Protein 4YF1 (pdb70)

InterPro domains:
  IPR003607 HD/PDEase domain [SM00471] (21-127)
  IPR003607 HD/PDEase domain [cd00077] (23-120)
  IPR006674 HD domain [PS51831] (25-118)
  IPR052194 Guanosine-3',5'-bis(diphosphate) 3'-pyrophosphohydrolase [PTHR46246] (2-151)

Foldseek 3Di:
DDPDPPDLLVQLLVLCVVLPDDPLLSVLLNCLCVDAPHPHLVVCCVPPNDSSSVLNVLLHFPVVDDPLVSLVSLLVSLQPPDLSSVSSSLSSLLVVLVVVVVDVVVDDLQPRDPVGNVSVLVRLVSSLVRCHPPDPVSDGPVSVVSVVSSVVSND/DAFDPDPRDLLVQLLVLCVVLPHDPLLSVLLNCLCVDAPHPHLVVCCVPPNDSSSVLNVLLHFDVVDDPVVRLVVNLVSLQPPDLSSVSSSLSSVLRVLVRVVVVPVSQCPDPHGDVVVLVSLVSSLVRCHPPDPVSDGPVSVVSVVSSCVVNVD/DLLVQLLVLCVVLPDDVLLSVLLSCQVVCQVVDDLVVCCVPPNDSNSVLNVLQHFDPVDDPVVRLVVLLVSLQPDDLSNVSSSLSSQLSVLVVVVVVVVCDVPDLVVVLVSLVSSLVRCHPPDPVSDRCVSVVSNVSSCVSNVD/DLLVQLLVVCVVLPDDPLLSVLLSCQVVCQVVDDLVVCCVPPNDSNSVLNVLQDFDVVDDPVVRLVVVLVSLQPDDLSNVSSSLSSVLSVLVVVVVVCVPVNPPVQVVDPHGDVVNLVSLVSSLVRCHPPDVVSNGPVSVVSNVSSCVVNVD

Radius of gyration: 35.14 Å; Cα contacts (8 Å, |Δi|>4): 703; chains: 4; bounding box: 106×74×59 Å

Structure (mmCIF, N/CA/C/O backbone):
data_4YF1
#
_entry.id   4YF1
#
_cell.length_a   87.811
_cell.length_b   58.675
_cell.length_c   95.730
_cell.angle_alpha   90.00
_cell.angle_beta   114.31
_cell.angle_gamma   90.00
#
_symmetry.space_group_name_H-M   'P 1 21 1'
#
loop_
_entity.id
_entity.type
_entity.pdbx_description
1 polymer 'Lmo0812 protein'
2 non-polymer 'SODIUM ION'
3 non-polymer 'CITRATE ANION'
4 water water
#
loop_
_atom_site.group_PDB
_atom_site.id
_atom_site.type_symbol
_atom_site.label_atom_id
_atom_site.label_alt_id
_atom_site.label_comp_id
_atom_site.label_asym_id
_atom_site.label_entity_id
_atom_site.label_seq_id
_atom_site.pdbx_PDB_ins_code
_atom_site.Cartn_x
_atom_site.Cartn_y
_atom_site.Cartn_z
_atom_site.occupancy
_atom_site.B_iso_or_equiv
_atom_site.auth_seq_id
_atom_site.auth_comp_id
_atom_site.auth_asym_id
_atom_site.auth_atom_id
_atom_site.pdbx_PDB_model_num
ATOM 1 N N A THR A 1 28 ? -30.192 -14.110 -8.083 0.70 48.63 21 THR A N 1
ATOM 2 N N B THR A 1 28 ? -30.514 -14.129 -8.614 0.30 41.03 21 THR A N 1
ATOM 3 C CA A THR A 1 28 ? -31.537 -14.517 -7.530 0.70 45.56 21 THR A CA 1
ATOM 4 C CA B THR A 1 28 ? -31.619 -14.528 -7.687 0.30 39.12 21 THR A CA 1
ATOM 5 C C A THR A 1 28 ? -31.822 -15.993 -7.814 0.70 43.34 21 THR A C 1
ATOM 6 C C B THR A 1 28 ? -31.906 -16.017 -7.861 0.30 39.16 21 THR A C 1
ATOM 7 O O A THR A 1 28 ? -31.715 -16.455 -8.952 0.70 45.94 21 THR A O 1
ATOM 8 O O B THR A 1 28 ? -31.858 -16.527 -8.981 0.30 40.38 21 THR A O 1
ATOM 15 N N . GLY A 1 29 ? -32.188 -16.711 -6.756 1.00 38.60 22 GLY A N 1
ATOM 16 C CA . GLY A 1 29 ? -32.416 -18.152 -6.791 1.00 35.91 22 GLY A CA 1
ATOM 17 C C . GLY A 1 29 ? -33.829 -18.683 -7.002 1.00 32.46 22 GLY A C 1
ATOM 18 O O . GLY A 1 29 ? -34.687 -18.046 -7.604 1.00 29.24 22 GLY A O 1
ATOM 19 N N . GLU A 1 30 ? -34.043 -19.860 -6.443 1.00 30.86 23 GLU A N 1
ATOM 20 C CA . GLU A 1 30 ? -35.261 -20.601 -6.631 1.00 30.72 23 GLU A CA 1
ATOM 21 C C . GLU A 1 30 ? -36.458 -19.938 -5.942 1.00 27.45 23 GLU A C 1
ATOM 22 O O . GLU A 1 30 ? -36.301 -19.255 -4.936 1.00 25.53 23 GLU A O 1
ATOM 28 N N . PRO A 1 31 ? -37.668 -20.192 -6.421 1.00 25.15 24 PRO A N 1
ATOM 29 C CA . PRO A 1 31 ? -37.987 -21.106 -7.518 1.00 25.32 24 PRO A CA 1
ATOM 30 C C . PRO A 1 31 ? -38.045 -20.489 -8.916 1.00 25.04 24 PRO A C 1
ATOM 31 O O . PRO A 1 31 ? -38.049 -21.232 -9.874 1.00 25.67 24 PRO A O 1
ATOM 35 N N . TYR A 1 32 ? -38.134 -19.170 -9.041 1.00 24.54 25 TYR A N 1
ATOM 36 C CA . TYR A 1 32 ? -38.262 -18.545 -10.368 1.00 25.08 25 TYR A CA 1
ATOM 37 C C . TYR A 1 32 ? -37.010 -17.930 -10.992 1.00 27.20 25 TYR A C 1
ATOM 38 O O . TYR A 1 32 ? -37.056 -17.543 -12.157 1.00 27.24 25 TYR A O 1
ATOM 47 N N . PHE A 1 33 ? -35.926 -17.829 -10.232 1.00 28.21 26 PHE A N 1
ATOM 48 C CA . PHE A 1 33 ? -34.656 -17.284 -10.749 1.00 30.92 26 PHE A CA 1
ATOM 49 C C . PHE A 1 33 ? -34.817 -15.899 -11.345 1.00 31.61 26 PHE A C 1
ATOM 50 O O . PHE A 1 33 ? -34.248 -15.561 -12.370 1.00 32.63 26 PHE A O 1
ATOM 58 N N . SER A 1 34 ? -35.624 -15.116 -10.647 1.00 31.14 27 SER A N 1
ATOM 59 C CA . SER A 1 34 ? -35.971 -13.770 -11.020 1.00 32.06 27 SER A CA 1
ATOM 60 C C . SER A 1 34 ? -36.521 -13.115 -9.763 1.00 28.94 27 SER A C 1
ATOM 61 O O . 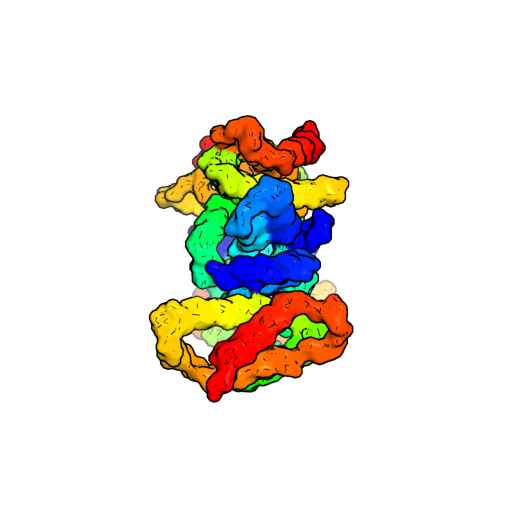SER A 1 34 ? -37.433 -13.647 -9.150 1.00 27.72 27 SER A O 1
ATOM 64 N N . HIS A 1 35 ? -35.956 -11.983 -9.376 1.00 27.66 28 HIS A N 1
ATOM 65 C CA . HIS A 1 35 ? -36.389 -11.266 -8.181 1.00 27.05 28 HIS A CA 1
ATOM 66 C C . HIS A 1 35 ? -37.888 -10.900 -8.228 1.00 25.87 28 HIS A C 1
ATOM 67 O O . HIS A 1 35 ? -38.600 -11.221 -7.299 1.00 25.35 28 HIS A O 1
ATOM 74 N N . PRO A 1 36 ? -38.377 -10.294 -9.331 1.00 25.45 29 PRO A N 1
ATOM 75 C CA . PRO A 1 36 ? -39.815 -9.942 -9.369 1.00 24.32 29 PRO A CA 1
ATOM 76 C C . PRO A 1 36 ? -40.753 -11.143 -9.236 1.00 22.87 29 PRO A C 1
ATOM 77 O O . PRO A 1 36 ? -41.757 -11.034 -8.542 1.00 23.11 29 PRO A O 1
ATOM 81 N N . LEU A 1 37 ? -40.453 -12.258 -9.908 1.00 21.65 30 LEU A N 1
ATOM 82 C CA A LEU A 1 37 ? -41.283 -13.444 -9.815 0.50 21.38 30 LEU A CA 1
ATOM 83 C CA B LEU A 1 37 ? -41.308 -13.431 -9.797 0.50 21.18 30 LEU A CA 1
ATOM 84 C C . LEU A 1 37 ? -41.262 -14.027 -8.403 1.00 20.31 30 LEU A C 1
ATOM 85 O O . LEU A 1 37 ? -42.280 -14.457 -7.897 1.00 18.47 30 LEU A O 1
ATOM 94 N N . ASN A 1 38 ? -40.080 -14.048 -7.778 1.00 19.36 31 ASN A N 1
ATOM 95 C CA . ASN A 1 38 ? -39.977 -14.563 -6.403 1.00 19.00 31 ASN A CA 1
ATOM 96 C C . ASN A 1 38 ? -40.677 -13.684 -5.374 1.00 17.99 31 ASN A C 1
ATOM 97 O O . ASN A 1 38 ? -41.268 -14.190 -4.421 1.00 18.70 31 ASN A O 1
ATOM 102 N N . VAL A 1 39 ? -40.606 -12.368 -5.550 1.00 17.66 32 VAL A N 1
ATOM 103 C CA . VAL A 1 39 ? -41.276 -11.427 -4.644 1.00 17.42 32 VAL A CA 1
ATOM 104 C C . VAL A 1 39 ? -42.813 -11.611 -4.851 1.00 17.46 32 VAL A C 1
ATOM 105 O O . VAL A 1 39 ? -43.564 -11.673 -3.898 1.00 17.15 32 VAL A O 1
ATOM 109 N N . ALA A 1 40 ? -43.231 -11.733 -6.099 1.00 17.77 33 ALA A N 1
ATOM 110 C CA . ALA A 1 40 ? -44.698 -11.933 -6.380 1.00 18.24 33 ALA A CA 1
ATOM 111 C C . ALA A 1 40 ? -45.222 -13.214 -5.713 1.00 17.84 33 ALA A C 1
ATOM 112 O O . ALA A 1 40 ? -46.324 -13.242 -5.183 1.00 18.17 33 ALA A O 1
ATOM 114 N N . ARG A 1 41 ? -44.421 -14.280 -5.736 1.00 17.52 34 ARG A N 1
ATOM 115 C CA . ARG A 1 41 ? -44.766 -15.520 -5.063 1.00 17.73 34 ARG A CA 1
ATOM 116 C C . ARG A 1 41 ? -44.920 -15.369 -3.551 1.00 17.25 34 ARG A C 1
ATOM 117 O O . ARG A 1 41 ? -45.871 -15.904 -2.953 1.00 17.52 34 ARG A O 1
ATOM 125 N N . ILE A 1 42 ? -43.978 -14.686 -2.908 1.00 16.92 35 ILE A N 1
ATOM 126 C CA . ILE A 1 42 ? -44.060 -14.435 -1.468 1.00 17.02 35 ILE A CA 1
ATOM 127 C C . ILE A 1 42 ? -45.378 -13.696 -1.146 1.00 16.98 35 ILE A C 1
ATOM 128 O O . ILE A 1 42 ? -46.086 -14.059 -0.257 1.00 17.36 35 ILE A O 1
ATOM 133 N N . LEU A 1 43 ? -45.692 -12.693 -1.919 1.00 17.16 36 LEU A N 1
ATOM 134 C CA . LEU A 1 43 ? -46.925 -11.909 -1.677 1.00 17.72 36 LEU A CA 1
ATOM 135 C C . LEU A 1 43 ? -48.213 -12.718 -1.931 1.00 18.19 36 LEU A C 1
ATOM 136 O O . LEU A 1 43 ? -49.166 -12.607 -1.149 1.00 18.42 36 LEU A O 1
ATOM 141 N N . ARG A 1 44 ? -48.205 -13.530 -2.987 1.00 18.82 37 ARG A N 1
ATOM 142 C CA . ARG A 1 44 ? -49.381 -14.354 -3.357 1.00 20.17 37 ARG A CA 1
ATOM 143 C C . ARG A 1 44 ? -49.614 -15.377 -2.279 1.00 20.32 37 ARG A C 1
ATOM 144 O O . ARG A 1 44 ? -50.742 -15.550 -1.788 1.00 20.08 37 ARG A O 1
ATOM 152 N N . ARG A 1 45 ? -48.537 -16.034 -1.849 1.00 19.75 38 ARG A N 1
ATOM 153 C CA . ARG A 1 45 ? -48.657 -17.040 -0.818 1.00 20.53 38 ARG A CA 1
ATOM 154 C C . ARG A 1 45 ? -49.106 -16.478 0.514 1.00 20.16 38 ARG A C 1
ATOM 155 O O . ARG A 1 45 ? -49.618 -17.225 1.353 1.00 21.71 38 ARG A O 1
ATOM 163 N N . ALA A 1 46 ? -48.908 -15.179 0.727 1.00 19.14 39 ALA A N 1
ATOM 164 C CA . ALA A 1 46 ? -49.300 -14.553 1.986 1.00 19.31 39 ALA A CA 1
ATOM 165 C C . ALA A 1 46 ? -50.777 -14.120 1.911 1.00 19.92 39 ALA A C 1
ATOM 166 O O . ALA A 1 46 ? -51.266 -13.562 2.841 1.00 20.42 39 ALA A O 1
ATOM 168 N N . GLY A 1 47 ? -51.423 -14.317 0.780 1.00 20.47 40 GLY A N 1
ATOM 169 C CA . GLY A 1 47 ? -52.884 -13.972 0.658 1.00 21.96 40 GLY A CA 1
ATOM 170 C C . GLY A 1 47 ? -53.168 -12.595 0.066 1.00 22.95 40 GLY A C 1
ATOM 171 O O . GLY A 1 47 ? -54.335 -12.197 -0.037 1.00 23.26 40 GLY A O 1
ATOM 172 N N . PHE A 1 48 ? -52.138 -11.851 -0.356 1.00 22.28 41 PHE A N 1
ATOM 173 C CA . PHE A 1 48 ? -52.391 -10.494 -0.871 1.00 23.49 41 PHE A CA 1
ATOM 174 C C . PHE A 1 48 ? -53.086 -10.489 -2.223 1.00 25.15 41 PHE A C 1
ATOM 175 O O . PHE A 1 48 ? -52.888 -11.391 -3.043 1.00 25.08 41 PHE A O 1
ATOM 183 N N . ARG A 1 49 ? -53.919 -9.468 -2.441 1.00 26.39 42 ARG A N 1
ATOM 184 C CA . ARG A 1 49 ? -54.675 -9.358 -3.675 1.00 27.87 42 ARG A CA 1
ATOM 185 C C . ARG A 1 49 ? -53.769 -9.117 -4.858 1.00 27.55 42 ARG A C 1
ATOM 186 O O . ARG A 1 49 ? -52.591 -8.725 -4.704 1.00 26.14 42 ARG A O 1
ATOM 194 N N . GLU A 1 50 ? -54.337 -9.307 -6.039 1.00 28.10 43 GLU A N 1
ATOM 195 C CA . GLU A 1 50 ? -53.609 -9.211 -7.297 1.00 29.98 43 GLU A CA 1
ATOM 196 C C . GLU A 1 50 ? -52.894 -7.866 -7.506 1.00 28.33 43 GLU A C 1
ATOM 197 O O . GLU A 1 50 ? -51.729 -7.838 -7.950 1.00 26.43 43 GLU A O 1
ATOM 203 N N . GLU A 1 51 ? -53.563 -6.760 -7.165 1.00 27.05 44 GLU A N 1
ATOM 204 C CA . GLU A 1 51 ? -52.931 -5.447 -7.307 1.00 26.98 44 GLU A CA 1
ATOM 205 C C . GLU A 1 51 ? -51.594 -5.361 -6.528 1.00 25.12 44 GLU A C 1
ATOM 206 O O . GLU A 1 51 ? -50.641 -4.721 -6.980 1.00 24.91 44 GLU A O 1
ATOM 212 N N . VAL A 1 52 ? -51.560 -5.980 -5.351 1.00 24.31 45 VAL A N 1
ATOM 213 C CA . VAL A 1 52 ? -50.359 -5.975 -4.506 1.00 22.94 45 VAL A CA 1
ATOM 214 C C . VAL A 1 52 ? -49.282 -6.858 -5.114 1.00 22.60 45 VAL A C 1
ATOM 215 O O . VAL A 1 52 ? -48.112 -6.488 -5.142 1.00 20.92 45 VAL A O 1
ATOM 219 N N . VAL A 1 53 ? -49.671 -8.047 -5.559 1.00 22.50 46 VAL A N 1
ATOM 220 C CA . VAL A 1 53 ? -48.736 -8.967 -6.178 1.00 22.52 46 VAL A CA 1
ATOM 221 C C . VAL A 1 53 ? -48.055 -8.327 -7.394 1.00 22.54 46 VAL A C 1
ATOM 222 O O . VAL A 1 53 ? -46.825 -8.417 -7.565 1.00 21.79 46 VAL A O 1
ATOM 226 N N . VAL A 1 54 ? -48.853 -7.676 -8.228 1.00 23.04 47 VAL A N 1
ATOM 227 C CA . VAL A 1 54 ? -48.336 -7.023 -9.425 1.00 23.59 47 VAL A CA 1
ATOM 228 C C . VAL A 1 54 ? -47.456 -5.841 -9.091 1.00 23.23 47 VAL A C 1
ATOM 229 O O . VAL A 1 54 ? -46.460 -5.611 -9.778 1.00 22.92 47 VAL A O 1
ATOM 233 N N . ALA A 1 55 ? -47.813 -5.085 -8.047 1.00 23.16 48 ALA A N 1
ATOM 234 C CA . ALA A 1 55 ? -46.961 -3.966 -7.636 1.00 23.14 48 ALA A CA 1
ATOM 235 C C . ALA A 1 55 ? -45.598 -4.523 -7.237 1.00 23.00 48 ALA A C 1
ATOM 236 O O . ALA A 1 55 ? -44.576 -3.912 -7.532 1.00 23.70 48 ALA A O 1
ATOM 238 N N . GLY A 1 56 ? -45.579 -5.692 -6.580 1.00 22.92 49 GLY A N 1
ATOM 239 C CA . GLY A 1 56 ? -44.286 -6.299 -6.187 1.00 23.49 49 GLY A CA 1
ATOM 240 C C . GLY A 1 56 ? -43.477 -6.696 -7.411 1.00 24.85 49 GLY A C 1
ATOM 241 O O . GLY A 1 56 ? -42.247 -6.519 -7.476 1.00 25.49 49 GLY A O 1
ATOM 242 N N . LEU A 1 57 ? -44.181 -7.250 -8.385 1.00 25.94 50 LEU A N 1
ATOM 243 C CA . LEU A 1 57 ? -43.591 -7.660 -9.642 1.00 27.80 50 LEU A CA 1
ATOM 244 C C . LEU A 1 57 ? -42.947 -6.471 -10.417 1.00 28.69 50 LEU A C 1
ATOM 245 O O . LEU A 1 57 ? -41.864 -6.612 -11.012 1.00 27.80 50 LEU A O 1
ATOM 250 N N . LEU A 1 58 ? -43.612 -5.310 -10.391 1.00 27.48 51 LEU A N 1
ATOM 251 C CA . LEU A 1 58 ? -43.159 -4.145 -11.167 1.00 28.68 51 LEU A CA 1
ATOM 252 C C . LEU A 1 58 ? -42.079 -3.273 -10.510 1.00 29.69 51 LEU A C 1
ATOM 253 O O . LEU A 1 58 ? -41.513 -2.400 -11.171 1.00 30.48 51 LEU A O 1
ATOM 258 N N . HIS A 1 59 ? -41.778 -3.517 -9.239 1.00 28.79 52 HIS A N 1
ATOM 259 C CA . HIS A 1 59 ? -40.782 -2.715 -8.535 1.00 30.19 52 HIS A CA 1
ATOM 260 C C . HIS A 1 59 ? -39.456 -2.567 -9.311 1.00 30.69 52 HIS A C 1
ATOM 261 O O . HIS A 1 59 ? -39.020 -1.439 -9.567 1.00 29.31 52 HIS A O 1
ATOM 268 N N . ASP A 1 60 ? -38.842 -3.685 -9.699 1.00 32.45 53 ASP A N 1
ATOM 269 C CA . ASP A 1 60 ? -37.554 -3.653 -10.456 1.00 34.76 53 ASP A CA 1
ATOM 270 C C . ASP A 1 60 ? -37.678 -3.019 -11.839 1.00 35.45 53 ASP A C 1
ATOM 271 O O . ASP A 1 60 ? -36.710 -2.448 -12.341 1.00 36.25 53 ASP A O 1
ATOM 276 N N . ALA A 1 61 ? -38.856 -3.143 -12.455 1.00 34.37 54 ALA A N 1
ATOM 277 C CA . ALA A 1 61 ? -39.090 -2.570 -13.786 1.00 35.34 54 ALA A CA 1
ATOM 278 C C . ALA A 1 61 ? -38.959 -1.052 -13.746 1.00 36.49 54 ALA A C 1
ATOM 279 O O . ALA A 1 61 ? -38.368 -0.445 -14.650 1.00 36.83 54 ALA A O 1
ATOM 281 N N . VAL A 1 62 ? -39.497 -0.436 -12.691 1.00 36.99 55 VAL A N 1
ATOM 282 C CA . VAL A 1 62 ? -39.427 1.019 -12.546 1.00 38.50 55 VAL A CA 1
ATOM 283 C C . VAL A 1 62 ? -38.029 1.468 -12.143 1.00 40.60 55 VAL A C 1
ATOM 284 O O . VAL A 1 62 ? -37.492 2.413 -12.734 1.00 40.74 55 VAL A O 1
ATOM 288 N N . GLU A 1 63 ? -37.456 0.826 -11.127 1.00 41.67 56 GLU A N 1
ATOM 289 C CA . GLU A 1 63 ? -36.111 1.205 -10.656 1.00 44.58 56 GLU A CA 1
ATOM 290 C C . GLU A 1 63 ? -34.954 0.859 -11.607 1.00 45.05 56 GLU A C 1
ATOM 291 O O . GLU A 1 63 ? -33.992 1.634 -11.700 1.00 44.96 56 GLU A O 1
ATOM 297 N N . ASP A 1 64 ? -35.041 -0.272 -12.313 1.00 44.00 57 ASP A N 1
ATOM 298 C CA . ASP A 1 64 ? -33.920 -0.733 -13.167 1.00 45.61 57 ASP A CA 1
ATOM 299 C C . ASP A 1 64 ? -34.053 -0.476 -14.670 1.00 45.99 57 ASP A C 1
ATOM 300 O O . ASP A 1 64 ? -33.087 -0.681 -15.395 1.00 46.96 57 ASP A O 1
ATOM 305 N N . THR A 1 65 ? -35.226 -0.051 -15.140 1.00 44.99 58 THR A N 1
ATOM 306 C CA . THR A 1 65 ? -35.416 0.233 -16.573 1.00 45.42 58 THR A CA 1
ATOM 307 C C . THR A 1 65 ? -35.999 1.630 -16.737 1.00 46.47 58 THR A C 1
ATOM 308 O O . THR A 1 65 ? -36.346 2.295 -15.745 1.00 43.26 58 THR A O 1
ATOM 312 N N . GLU A 1 66 ? -36.135 2.064 -17.986 1.00 49.44 59 GLU A N 1
ATOM 313 C CA . GLU A 1 66 ? -36.672 3.394 -18.281 1.00 54.11 59 GLU A CA 1
ATOM 314 C C . GLU A 1 66 ? -38.179 3.494 -18.093 1.00 52.03 59 GLU A C 1
ATOM 315 O O . GLU A 1 66 ? -38.736 4.573 -18.234 1.00 52.84 59 GLU A O 1
ATOM 329 N N . THR A 1 68 ? -41.557 4.173 -16.401 1.00 44.69 61 THR A N 1
ATOM 330 C CA . THR A 1 68 ? -41.855 5.211 -15.414 1.00 42.78 61 THR A CA 1
ATOM 331 C C . THR A 1 68 ? -43.192 5.021 -14.705 1.00 40.89 61 THR A C 1
ATOM 332 O O . THR A 1 68 ? -43.992 4.159 -15.070 1.00 38.36 61 THR A O 1
ATOM 336 N N . ASP A 1 69 ? -43.433 5.881 -13.715 1.00 39.58 62 ASP A N 1
ATOM 337 C CA . ASP A 1 69 ? -44.698 5.921 -12.997 1.00 38.40 62 ASP A CA 1
ATOM 338 C C . ASP A 1 69 ? -45.871 6.132 -13.973 1.00 37.33 62 ASP A C 1
ATOM 339 O O . ASP A 1 69 ? -46.921 5.499 -13.841 1.00 36.16 62 ASP A O 1
ATOM 344 N N . ALA A 1 70 ? -45.688 7.043 -14.927 1.00 36.47 63 ALA A N 1
ATOM 345 C CA . ALA A 1 70 ? -46.725 7.345 -15.924 1.00 36.97 63 ALA A CA 1
ATOM 346 C C . ALA A 1 70 ? -47.066 6.128 -16.798 1.00 36.65 63 ALA A C 1
ATOM 347 O O . ALA A 1 70 ? -48.232 5.912 -17.126 1.00 35.45 63 ALA A O 1
ATOM 349 N N . ASP A 1 71 ? -46.047 5.353 -17.175 1.00 36.61 64 ASP A N 1
ATOM 350 C CA . ASP A 1 71 ? -46.254 4.109 -17.950 1.00 37.05 64 ASP A CA 1
ATOM 351 C C . ASP A 1 71 ? -47.090 3.108 -17.138 1.00 35.21 64 ASP A C 1
ATOM 352 O O . ASP A 1 71 ? -48.027 2.505 -17.665 1.00 34.10 64 ASP A O 1
ATOM 357 N N . ILE A 1 72 ? -46.763 2.934 -15.853 1.00 33.55 65 ILE A N 1
ATOM 358 C CA . ILE A 1 72 ? -47.550 2.012 -15.013 1.00 33.00 65 ILE A CA 1
ATOM 359 C C . ILE A 1 72 ? -49.008 2.452 -14.892 1.00 32.34 65 ILE A C 1
ATOM 360 O O . ILE A 1 72 ? -49.901 1.618 -14.989 1.00 31.04 65 ILE A O 1
ATOM 365 N N . ARG A 1 73 ? -49.249 3.752 -14.691 1.00 32.62 66 ARG A N 1
ATOM 366 C CA . ARG A 1 73 ? -50.623 4.263 -14.573 1.00 33.75 66 ARG A CA 1
ATOM 367 C C . ARG A 1 73 ? -51.424 4.028 -15.814 1.00 34.48 66 ARG A C 1
ATOM 368 O O . ARG A 1 73 ? -52.571 3.633 -15.716 1.00 34.94 66 ARG A O 1
ATOM 376 N N . ALA A 1 74 ? -50.821 4.298 -16.971 1.00 35.48 67 ALA A N 1
ATOM 377 C CA . ALA A 1 74 ? -51.498 4.141 -18.264 1.00 37.96 67 ALA A CA 1
ATOM 378 C C . ALA A 1 74 ? -51.897 2.702 -18.555 1.00 38.22 67 ALA A C 1
ATOM 379 O O . ALA A 1 74 ? -52.979 2.466 -19.053 1.00 38.54 67 ALA A O 1
ATOM 381 N N . THR A 1 75 ? -51.025 1.749 -18.218 1.00 37.13 68 THR A N 1
ATOM 382 C CA . THR A 1 75 ? -51.284 0.322 -18.497 1.00 38.32 68 THR A CA 1
ATOM 383 C C . THR A 1 75 ? -52.002 -0.458 -17.388 1.00 36.25 68 THR A C 1
ATOM 384 O O . THR A 1 75 ? -52.946 -1.200 -17.670 1.00 36.71 68 THR A O 1
ATOM 388 N N . PHE A 1 76 ? -51.572 -0.269 -16.141 1.00 33.48 69 PHE A N 1
ATOM 389 C CA . PHE A 1 76 ? -52.112 -1.007 -14.983 1.00 32.13 69 PHE A CA 1
ATOM 390 C C . PHE A 1 76 ? -53.074 -0.240 -14.077 1.00 32.34 69 PHE A C 1
ATOM 391 O O . PHE A 1 76 ? -53.684 -0.838 -13.192 1.00 33.53 69 PHE A O 1
ATOM 399 N N . GLY A 1 77 ? -53.169 1.073 -14.252 1.00 33.03 70 GLY A N 1
ATOM 400 C CA . GLY A 1 77 ? -54.071 1.897 -13.449 1.00 33.28 70 GLY A CA 1
ATOM 401 C C . GLY A 1 77 ? -53.411 2.539 -12.243 1.00 33.31 70 GLY A C 1
ATOM 402 O O . GLY A 1 77 ? -52.257 2.219 -11.875 1.00 30.76 70 GLY A O 1
ATOM 403 N N . ASP A 1 78 ? -54.160 3.436 -11.617 1.00 33.97 71 ASP A N 1
ATOM 404 C CA . ASP A 1 78 ? -53.686 4.195 -10.469 1.00 35.51 71 ASP A CA 1
ATOM 405 C C . ASP A 1 78 ? -53.410 3.388 -9.195 1.00 34.01 71 ASP A C 1
ATOM 406 O O . ASP A 1 78 ? -52.430 3.687 -8.508 1.00 32.24 71 ASP A O 1
ATOM 411 N N . GLU A 1 79 ? -54.238 2.383 -8.884 1.00 33.48 72 GLU A N 1
ATOM 412 C CA . GLU A 1 79 ? -54.051 1.589 -7.669 1.00 33.90 72 GLU A CA 1
ATOM 413 C C . GLU A 1 79 ? -52.696 0.886 -7.667 1.00 31.56 72 GLU A C 1
ATOM 414 O O . GLU A 1 79 ? -51.954 0.969 -6.684 1.00 29.28 72 GLU A O 1
ATOM 420 N N . VAL A 1 80 ? -52.398 0.169 -8.752 1.00 28.95 73 VAL A N 1
ATOM 421 C CA . VAL A 1 80 ? -51.090 -0.486 -8.883 1.00 27.43 73 VAL A CA 1
ATOM 422 C C . VAL A 1 80 ? -49.959 0.572 -8.916 1.00 26.28 73 VAL A C 1
ATOM 423 O O . VAL A 1 80 ? -48.925 0.415 -8.245 1.00 24.89 73 VAL A O 1
ATOM 427 N N . ALA A 1 81 ? -50.158 1.655 -9.682 1.00 25.76 74 ALA A N 1
ATOM 428 C CA . ALA A 1 81 ? -49.138 2.710 -9.781 1.00 25.72 74 ALA A CA 1
ATOM 429 C C . ALA A 1 81 ? -48.808 3.286 -8.405 1.00 25.31 74 ALA A C 1
ATOM 430 O O . ALA 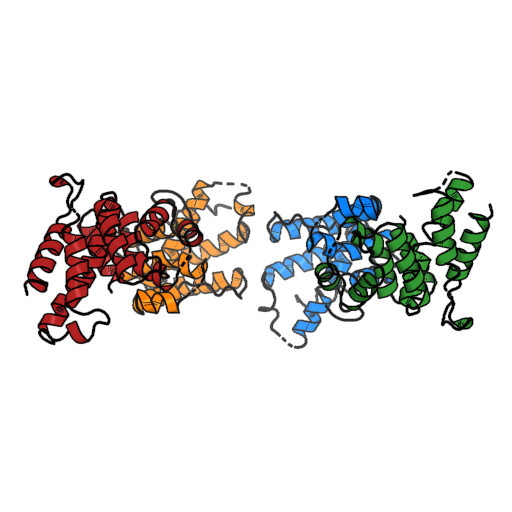A 1 81 ? -47.642 3.456 -8.071 1.00 24.71 74 ALA A O 1
ATOM 432 N N . ASP A 1 82 ? -49.838 3.510 -7.592 1.00 25.38 75 ASP A N 1
ATOM 433 C CA . ASP A 1 82 ? -49.648 4.037 -6.240 1.00 26.54 75 ASP A CA 1
ATOM 434 C C . ASP A 1 82 ? -48.951 3.069 -5.316 1.00 24.97 75 ASP A C 1
ATOM 435 O O . ASP A 1 82 ? -48.149 3.483 -4.465 1.00 24.79 75 ASP A O 1
ATOM 440 N N . LEU A 1 83 ? -49.263 1.791 -5.451 1.00 23.85 76 LEU A N 1
ATOM 441 C CA . LEU A 1 83 ? -48.604 0.789 -4.615 1.00 23.49 76 LEU A CA 1
ATOM 442 C C . LEU A 1 83 ? -47.095 0.747 -4.987 1.00 23.37 76 LEU A C 1
ATOM 443 O O . LEU A 1 83 ? -46.224 0.738 -4.114 1.00 22.73 76 LEU A O 1
ATOM 448 N N . VAL A 1 84 ? -46.815 0.778 -6.276 1.00 23.73 77 VAL A N 1
ATOM 449 C CA . VAL A 1 84 ? -45.441 0.779 -6.768 1.00 25.01 77 VAL A CA 1
ATOM 450 C C . VAL A 1 84 ? -44.669 2.004 -6.282 1.00 26.18 77 VAL A C 1
ATOM 451 O O . VAL A 1 84 ? -43.530 1.882 -5.786 1.00 27.37 77 VAL A O 1
ATOM 455 N N . ALA A 1 85 ? -45.280 3.177 -6.417 1.00 26.61 78 ALA A N 1
ATOM 456 C CA . ALA A 1 85 ? -44.643 4.415 -5.998 1.00 27.20 78 ALA A CA 1
ATOM 457 C C . ALA A 1 85 ? -44.355 4.444 -4.517 1.00 28.08 78 ALA A C 1
ATOM 458 O O . ALA A 1 85 ? -43.387 5.097 -4.103 1.00 28.82 78 ALA A O 1
ATOM 460 N N . SER A 1 86 ? -45.164 3.748 -3.708 1.00 27.54 79 SER A N 1
ATOM 461 C CA . SER A 1 86 ? -44.950 3.761 -2.263 1.00 28.55 79 SER A CA 1
ATOM 462 C C . SER A 1 86 ? -43.560 3.234 -1.834 1.00 29.79 79 SER A C 1
ATOM 463 O O . SER A 1 86 ? -43.033 3.692 -0.824 1.00 31.28 79 SER A O 1
ATOM 466 N N A HIS A 1 87 ? -42.954 2.337 -2.606 0.50 29.99 80 HIS A N 1
ATOM 467 N N B HIS A 1 87 ? -43.043 2.271 -2.607 0.50 30.41 80 HIS A N 1
ATOM 468 C CA A HIS A 1 87 ? -41.631 1.762 -2.253 0.50 31.44 80 HIS A CA 1
ATOM 469 C CA B HIS A 1 87 ? -41.738 1.641 -2.360 0.50 32.17 80 HIS A CA 1
ATOM 470 C C A HIS A 1 87 ? -40.479 2.079 -3.214 0.50 34.01 80 HIS A C 1
ATOM 471 C C B HIS A 1 87 ? -40.699 1.803 -3.489 0.50 34.49 80 HIS A C 1
ATOM 472 O O A HIS A 1 87 ? -39.373 1.570 -3.045 0.50 36.15 80 HIS A O 1
ATOM 473 O O B HIS A 1 87 ? -39.881 0.912 -3.698 0.50 37.36 80 HIS A O 1
ATOM 486 N N . THR A 1 88 ? -40.725 2.941 -4.186 1.00 36.66 81 THR A N 1
ATOM 487 C CA . THR A 1 88 ? -39.718 3.281 -5.203 1.00 38.84 81 THR A CA 1
ATOM 488 C C . THR A 1 88 ? -38.789 4.326 -4.595 1.00 37.75 81 THR A C 1
ATOM 489 O O . THR A 1 88 ? -39.255 5.275 -3.990 1.00 39.49 81 THR A O 1
ATOM 493 N N . GLU A 1 89 ? -37.482 4.144 -4.766 1.00 35.91 82 GLU A N 1
ATOM 494 C CA . GLU A 1 89 ? -36.497 5.086 -4.244 1.00 35.11 82 GLU A CA 1
ATOM 495 C C . GLU A 1 89 ? -36.336 6.259 -5.201 1.00 35.67 82 GLU A C 1
ATOM 496 O O . GLU A 1 89 ? -36.483 6.104 -6.407 1.00 37.86 82 GLU A O 1
ATOM 502 N N . ASN A 1 90 ? -36.074 7.434 -4.652 1.00 33.58 83 ASN A N 1
ATOM 503 C CA . ASN A 1 90 ? -35.723 8.575 -5.466 1.00 34.74 83 ASN A CA 1
ATOM 504 C C . ASN A 1 90 ? -34.199 8.433 -5.660 1.00 34.62 83 ASN A C 1
ATOM 505 O O . ASN A 1 90 ? -33.426 8.741 -4.752 1.00 31.94 83 ASN A O 1
ATOM 510 N N . LYS A 1 91 ? -33.802 7.981 -6.852 1.00 35.90 84 LYS A N 1
ATOM 511 C CA . LYS A 1 91 ? -32.384 7.691 -7.180 1.00 38.13 84 LYS A CA 1
ATOM 512 C C . LYS A 1 91 ? -31.426 8.885 -7.095 1.00 37.46 84 LYS A C 1
ATOM 513 O O . LYS A 1 91 ? -30.206 8.691 -7.104 1.00 37.08 84 LYS A O 1
ATOM 519 N N . THR A 1 92 ? -31.950 10.109 -7.037 1.00 36.63 85 THR A N 1
ATOM 520 C CA . THR A 1 92 ? -31.090 11.290 -6.926 1.00 37.40 85 THR A CA 1
ATOM 521 C C . THR A 1 92 ? -30.564 11.501 -5.504 1.00 34.61 85 THR A C 1
ATOM 522 O O . THR A 1 92 ? -29.692 12.321 -5.296 1.00 35.70 85 THR A O 1
ATOM 526 N N . LEU A 1 93 ? -31.074 10.740 -4.534 1.00 31.78 86 LEU A N 1
ATOM 527 C CA . LEU A 1 93 ? -30.677 10.882 -3.128 1.00 29.51 86 LEU A CA 1
ATOM 528 C C . LEU A 1 93 ? -29.595 9.877 -2.759 1.00 27.89 86 LEU A C 1
ATOM 529 O O . LEU A 1 93 ? -29.474 8.833 -3.393 1.00 26.68 86 LEU A O 1
ATOM 534 N N . SER A 1 94 ? -28.824 10.190 -1.722 1.00 27.15 87 SER A N 1
ATOM 535 C CA . SER A 1 94 ? -27.745 9.288 -1.277 1.00 26.04 87 SER A CA 1
ATOM 536 C C . SER A 1 94 ? -28.346 7.962 -0.753 1.00 23.67 87 SER A C 1
ATOM 537 O O . SER A 1 94 ? -29.551 7.894 -0.407 1.00 22.41 87 SER A O 1
ATOM 540 N N . TRP A 1 95 ? -27.524 6.925 -0.701 1.00 22.32 88 TRP A N 1
ATOM 541 C CA . TRP A 1 95 ? -27.942 5.607 -0.224 1.00 20.84 88 TRP A CA 1
ATOM 542 C C . TRP A 1 95 ? -28.492 5.706 1.181 1.00 20.96 88 TRP A C 1
ATOM 543 O O . TRP A 1 95 ? -29.617 5.247 1.452 1.00 20.02 88 TRP A O 1
ATOM 554 N N . GLU A 1 96 ? -27.764 6.375 2.068 1.00 22.27 89 GLU A N 1
ATOM 555 C CA . GLU A 1 96 ? -28.248 6.535 3.458 1.00 22.85 89 GLU A CA 1
ATOM 556 C C . GLU A 1 96 ? -29.647 7.231 3.535 1.00 22.13 89 GLU A C 1
ATOM 557 O O . GLU A 1 96 ? -30.495 6.848 4.351 1.00 20.16 89 GLU A O 1
ATOM 563 N N . GLU A 1 97 ? -29.865 8.217 2.677 1.00 22.95 90 GLU A N 1
ATOM 564 C CA . GLU A 1 97 ? -31.126 8.948 2.700 1.00 24.33 90 GLU A CA 1
ATOM 565 C C . GLU A 1 97 ? -32.244 8.065 2.127 1.00 21.97 90 GLU A C 1
ATOM 566 O O . GLU A 1 97 ? -33.336 8.018 2.684 1.00 22.43 90 GLU A O 1
ATOM 572 N N . ARG A 1 98 ? -31.969 7.377 1.020 1.00 21.32 91 ARG A N 1
ATOM 573 C CA . ARG A 1 98 ? -32.977 6.481 0.395 1.00 21.05 91 ARG A CA 1
ATOM 574 C C . ARG A 1 98 ? -33.395 5.402 1.374 1.00 19.86 91 ARG A C 1
ATOM 575 O O . ARG A 1 98 ? -34.560 5.063 1.533 1.00 18.02 91 ARG A O 1
ATOM 583 N N . LYS A 1 99 ? -32.405 4.864 2.066 1.00 18.77 92 LYS A N 1
ATOM 584 C CA . LYS A 1 99 ? -32.654 3.816 3.029 1.00 19.15 92 LYS A CA 1
ATOM 585 C C . LYS A 1 99 ? -33.397 4.291 4.253 1.00 19.36 92 LYS A C 1
ATOM 586 O O . LYS A 1 99 ? -34.321 3.602 4.721 1.00 19.43 92 LYS A O 1
ATOM 592 N N . ALA A 1 100 ? -33.076 5.485 4.738 1.00 19.54 93 ALA A N 1
ATOM 593 C CA . ALA A 1 100 ? -33.808 6.008 5.884 1.00 19.64 93 ALA A CA 1
ATOM 594 C C . ALA A 1 100 ? -35.296 6.227 5.495 1.00 19.41 93 ALA A C 1
ATOM 595 O O . ALA A 1 100 ? -36.217 6.027 6.329 1.00 18.87 93 ALA A O 1
ATOM 597 N N . HIS A 1 101 ? -35.514 6.655 4.258 1.00 18.93 94 HIS A N 1
ATOM 598 C CA . HIS A 1 101 ? -36.882 6.909 3.821 1.00 19.35 94 HIS A CA 1
ATOM 599 C C . HIS A 1 101 ? -37.666 5.599 3.733 1.00 18.27 94 HIS A C 1
ATOM 600 O O . HIS A 1 101 ? -38.867 5.567 4.028 1.00 18.93 94 HIS A O 1
ATOM 607 N N . THR A 1 102 ? -36.999 4.523 3.345 1.00 17.24 95 THR A N 1
ATOM 608 C CA . THR A 1 102 ? -37.662 3.202 3.295 1.00 16.81 95 THR A CA 1
ATOM 609 C C . THR A 1 102 ? -38.023 2.687 4.702 1.00 16.71 95 THR A C 1
ATOM 610 O O . THR A 1 102 ? -39.141 2.129 4.912 1.00 17.20 95 THR A O 1
ATOM 614 N N . ILE A 1 103 ? -37.142 2.901 5.673 1.00 16.08 96 ILE A N 1
ATOM 615 C CA . ILE A 1 103 ? -37.426 2.530 7.068 1.00 16.50 96 ILE A CA 1
ATOM 616 C C . ILE A 1 103 ? -38.661 3.284 7.596 1.00 17.19 96 ILE A C 1
ATOM 617 O O . ILE A 1 103 ? -39.571 2.642 8.184 1.00 17.66 96 ILE A O 1
ATOM 622 N N . GLU A 1 104 ? -38.754 4.594 7.308 1.00 17.39 97 GLU A N 1
ATOM 623 C CA . GLU A 1 104 ? -39.913 5.370 7.738 1.00 18.15 97 GLU A CA 1
ATOM 624 C C . GLU A 1 104 ? -41.194 4.811 7.080 1.00 17.67 97 GLU A C 1
ATOM 625 O O . GLU A 1 104 ? -42.249 4.723 7.727 1.00 17.29 97 GLU A O 1
ATOM 631 N N . GLN A 1 105 ? -41.093 4.462 5.797 1.00 17.27 98 GLN A N 1
ATOM 632 C CA . GLN A 1 105 ? -42.243 3.930 5.067 1.00 17.59 98 GLN A CA 1
ATOM 633 C C . GLN A 1 105 ? -42.690 2.538 5.595 1.00 17.63 98 GLN A C 1
ATOM 634 O O . GLN A 1 105 ? -43.926 2.278 5.718 1.00 17.45 98 GLN A O 1
ATOM 640 N N . VAL A 1 106 ? -41.732 1.675 5.946 1.00 16.66 99 VAL A N 1
ATOM 641 C CA . VAL A 1 106 ? -42.077 0.372 6.496 1.00 17.47 99 VAL A CA 1
ATOM 642 C C . VAL A 1 106 ? -42.655 0.546 7.890 1.00 17.71 99 VAL A C 1
ATOM 643 O O . VAL A 1 106 ? -43.504 -0.261 8.309 1.00 18.95 99 VAL A O 1
ATOM 647 N N . ARG A 1 107 ? -42.323 1.648 8.566 1.00 17.51 100 ARG A N 1
ATOM 648 C CA . ARG A 1 107 ? -42.922 1.877 9.883 1.00 18.45 100 ARG A CA 1
ATOM 649 C C . ARG A 1 107 ? -44.380 2.347 9.788 1.00 18.72 100 ARG A C 1
ATOM 650 O O . ARG A 1 107 ? -45.233 1.856 10.511 1.00 19.59 100 ARG A O 1
ATOM 658 N N . THR A 1 108 ? -44.614 3.339 8.935 1.00 18.45 101 THR A N 1
ATOM 659 C CA . THR A 1 108 ? -45.894 4.055 8.867 1.00 19.67 101 THR A CA 1
ATOM 660 C C . THR A 1 108 ? -46.834 3.627 7.762 1.00 19.59 101 THR A C 1
ATOM 661 O O . THR A 1 108 ? -48.007 4.033 7.790 1.00 20.53 101 THR A O 1
ATOM 665 N N . GLY A 1 109 ? -46.373 2.829 6.802 1.00 18.67 102 GLY A N 1
ATOM 666 C CA . GLY A 1 109 ? -47.275 2.442 5.691 1.00 20.03 102 GLY A CA 1
ATOM 667 C C . GLY A 1 109 ? -48.392 1.532 6.147 1.00 20.47 102 GLY A C 1
ATOM 668 O O . GLY A 1 109 ? -48.396 1.090 7.295 1.00 19.77 102 GLY A O 1
ATOM 669 N N . ASN A 1 110 ? -49.361 1.271 5.264 1.00 20.07 103 ASN A N 1
ATOM 670 C CA . ASN A 1 110 ? -50.428 0.318 5.597 1.00 20.91 103 ASN A CA 1
ATOM 671 C C . ASN A 1 110 ? -49.913 -1.107 5.403 1.00 20.55 103 ASN A C 1
ATOM 672 O O . ASN A 1 110 ? -48.714 -1.303 5.027 1.00 19.08 103 ASN A O 1
ATOM 677 N N . LEU A 1 111 ? -50.735 -2.116 5.677 1.00 20.21 104 LEU A N 1
ATOM 678 C CA . LEU A 1 111 ? -50.251 -3.520 5.586 1.00 20.93 104 LEU A CA 1
ATOM 679 C C . LEU A 1 111 ? -49.679 -3.888 4.216 1.00 20.68 104 LEU A C 1
ATOM 680 O O . LEU A 1 111 ? -48.566 -4.498 4.137 1.00 19.88 104 LEU A O 1
ATOM 685 N N . GLU A 1 112 ? -50.369 -3.479 3.150 1.00 20.75 105 GLU A N 1
ATOM 686 C CA . GLU A 1 112 ? -49.903 -3.755 1.772 1.00 21.25 105 GLU A CA 1
ATOM 687 C C . GLU A 1 112 ? -48.547 -3.099 1.497 1.00 20.86 105 GLU A C 1
ATOM 688 O O . GLU A 1 112 ? -47.601 -3.753 0.971 1.00 20.47 105 GLU A O 1
ATOM 694 N N . GLU A 1 113 ? -48.435 -1.825 1.868 1.00 20.40 106 GLU A N 1
ATOM 695 C CA . GLU A 1 113 ? -47.173 -1.073 1.663 1.00 20.14 106 GLU A CA 1
ATOM 696 C C . GLU A 1 113 ? -46.035 -1.695 2.422 1.00 19.06 106 GLU A C 1
ATOM 697 O O . GLU A 1 113 ? -44.921 -1.760 1.892 1.00 18.56 106 GLU A O 1
ATOM 703 N N . LYS A 1 114 ? -46.285 -2.121 3.656 1.00 18.44 107 LYS A N 1
ATOM 704 C CA . LYS A 1 114 ? -45.250 -2.812 4.467 1.00 18.19 107 LYS A CA 1
ATOM 705 C C . LYS A 1 114 ? -44.857 -4.128 3.818 1.00 18.07 107 LYS A C 1
ATOM 706 O O . LYS A 1 114 ? -43.686 -4.451 3.683 1.00 17.46 107 LYS A O 1
ATOM 712 N N . ALA A 1 115 ? -45.847 -4.852 3.321 1.00 17.88 108 ALA A N 1
ATOM 713 C CA . ALA A 1 115 ? -45.570 -6.165 2.735 1.00 18.03 108 ALA A CA 1
ATOM 714 C C . ALA A 1 115 ? -44.701 -6.074 1.479 1.00 17.96 108 ALA A C 1
ATOM 715 O O . ALA A 1 115 ? -43.857 -6.943 1.246 1.00 17.47 108 ALA A O 1
ATOM 717 N N . LEU A 1 116 ? -44.902 -5.025 0.680 1.00 17.92 109 LEU A N 1
ATOM 718 C CA . LEU A 1 116 ? -44.125 -4.847 -0.539 1.00 18.31 109 LEU A CA 1
ATOM 719 C C . LEU A 1 116 ? -42.645 -4.667 -0.226 1.00 18.12 109 LEU A C 1
ATOM 720 O O . LEU A 1 116 ? -41.754 -5.235 -0.913 1.00 18.71 109 LEU A O 1
ATOM 725 N N . ILE A 1 117 ? -42.394 -3.889 0.809 1.00 17.58 110 ILE A N 1
ATOM 726 C CA . ILE A 1 117 ? -40.999 -3.634 1.234 1.00 17.74 110 ILE A CA 1
ATOM 727 C C . ILE A 1 117 ? -40.387 -4.897 1.831 1.00 17.77 110 ILE A C 1
ATOM 728 O O . ILE A 1 117 ? -39.251 -5.244 1.482 1.00 18.75 110 ILE A O 1
ATOM 733 N N . VAL A 1 118 ? -41.072 -5.548 2.769 1.00 17.47 111 VAL A N 1
ATOM 734 C CA . VAL A 1 118 ? -40.476 -6.731 3.413 1.00 17.71 111 VAL A CA 1
ATOM 735 C C . VAL A 1 118 ? -40.251 -7.888 2.411 1.00 18.42 111 VAL A C 1
ATOM 736 O O . VAL A 1 118 ? -39.186 -8.511 2.432 1.00 17.72 111 VAL A O 1
ATOM 740 N N . ALA A 1 119 ? -41.201 -8.127 1.506 1.00 18.26 112 ALA A N 1
ATOM 741 C CA . ALA A 1 119 ? -41.049 -9.177 0.505 1.00 19.31 112 ALA A CA 1
ATOM 742 C C . ALA A 1 119 ? -39.829 -8.933 -0.385 1.00 20.19 112 ALA A C 1
ATOM 743 O O . ALA A 1 119 ? -39.076 -9.855 -0.702 1.00 19.86 112 ALA A O 1
ATOM 745 N N . ASP A 1 120 ? -39.654 -7.685 -0.788 1.00 20.96 113 ASP A N 1
ATOM 746 C CA . ASP A 1 120 ? -38.506 -7.294 -1.597 1.00 22.77 113 ASP A CA 1
ATOM 747 C C . ASP A 1 120 ? -37.200 -7.586 -0.824 1.00 22.41 113 ASP A C 1
ATOM 748 O O . ASP A 1 120 ? -36.269 -8.170 -1.373 1.00 22.54 113 ASP A O 1
ATOM 753 N N . LYS A 1 121 ? -37.152 -7.199 0.443 1.00 22.49 114 LYS A N 1
ATOM 754 C CA . LYS A 1 121 ? -35.922 -7.443 1.274 1.00 24.74 114 LYS A CA 1
ATOM 755 C C . LYS A 1 121 ? -35.681 -8.892 1.571 1.00 23.59 114 LYS A C 1
ATOM 756 O O . LYS A 1 121 ? -34.549 -9.325 1.694 1.00 22.65 114 LYS A O 1
ATOM 762 N N . LEU A 1 122 ? -36.764 -9.625 1.763 1.00 21.75 115 LEU A N 1
ATOM 763 C CA . LEU A 1 122 ? -36.665 -11.057 2.027 1.00 22.17 115 LEU A CA 1
ATOM 764 C C . LEU A 1 122 ? -36.023 -11.807 0.877 1.00 22.54 115 LEU A C 1
ATOM 765 O O . LEU A 1 122 ? -35.101 -12.591 1.100 1.00 22.89 115 LEU A O 1
ATOM 770 N N . ASP A 1 123 ? -36.475 -11.578 -0.353 1.00 22.16 116 ASP A N 1
ATOM 771 C CA . ASP A 1 123 ? -35.860 -12.277 -1.467 1.00 23.73 116 ASP A CA 1
ATOM 772 C C . ASP A 1 123 ? -34.369 -11.877 -1.591 1.00 24.63 116 ASP A C 1
ATOM 773 O O . ASP A 1 123 ? -33.542 -12.732 -1.897 1.00 24.89 116 ASP A O 1
ATOM 778 N N A ASN A 1 124 ? -34.062 -10.590 -1.387 0.70 24.54 117 ASN A N 1
ATOM 779 N N B ASN A 1 124 ? -34.062 -10.599 -1.353 0.30 23.94 117 ASN A N 1
ATOM 780 C CA A ASN A 1 124 ? -32.652 -10.103 -1.432 0.70 25.68 117 ASN A CA 1
ATOM 781 C CA B ASN A 1 124 ? -32.674 -10.115 -1.410 0.30 24.42 117 ASN A CA 1
ATOM 782 C C A ASN A 1 124 ? -31.778 -10.823 -0.401 0.70 25.23 117 ASN A C 1
ATOM 783 C C B ASN A 1 124 ? -31.791 -10.842 -0.404 0.30 24.76 117 ASN A C 1
ATOM 784 O O A ASN A 1 124 ? -30.723 -11.335 -0.752 0.70 26.44 117 ASN A O 1
ATOM 785 O O B ASN A 1 124 ? -30.756 -11.389 -0.775 0.30 25.72 117 ASN A O 1
ATOM 794 N N . LEU A 1 125 ? -32.193 -10.837 0.868 1.00 24.60 118 LEU A N 1
ATOM 795 C CA . LEU A 1 125 ? -31.415 -11.530 1.921 1.00 26.21 118 LEU A CA 1
ATOM 796 C C . LEU A 1 125 ? -31.332 -13.042 1.730 1.00 26.87 118 LEU A C 1
ATOM 797 O O . LEU A 1 125 ? -30.320 -13.672 2.108 1.00 26.34 118 LEU A O 1
ATOM 802 N N . THR A 1 126 ? -32.371 -13.635 1.147 1.00 26.02 119 THR A N 1
ATOM 803 C CA . THR A 1 126 ? -32.318 -15.054 0.824 1.00 26.44 119 THR A CA 1
ATOM 804 C C . THR A 1 126 ? -31.099 -15.300 -0.092 1.00 28.44 119 THR A C 1
ATOM 805 O O . THR A 1 126 ? -30.339 -16.250 0.133 1.00 28.50 119 THR A O 1
ATOM 809 N N . SER A 1 127 ? -30.895 -14.433 -1.082 1.00 29.04 120 SER A N 1
ATOM 810 C CA . SER A 1 127 ? -29.741 -14.583 -1.985 1.00 31.73 120 SER A CA 1
ATOM 811 C C . SER A 1 127 ? -28.422 -14.310 -1.268 1.00 31.78 120 SER A C 1
ATOM 812 O O . SER A 1 127 ? -27.403 -14.935 -1.590 1.00 33.11 120 SER A O 1
ATOM 815 N N . VAL A 1 128 ? -28.437 -13.380 -0.312 1.00 30.79 121 VAL A N 1
ATOM 816 C CA . VAL A 1 128 ? -27.253 -13.079 0.477 1.00 31.63 121 VAL A CA 1
ATOM 817 C C . VAL A 1 128 ? -26.871 -14.303 1.320 1.00 33.02 121 VAL A C 1
ATOM 818 O O . VAL A 1 128 ? -25.717 -14.724 1.289 1.00 32.04 121 VAL A O 1
ATOM 822 N N . LYS A 1 129 ? -27.828 -14.878 2.056 1.00 33.54 122 LYS A N 1
ATOM 823 C CA . LYS A 1 129 ? -27.548 -16.069 2.897 1.00 37.62 122 LYS A CA 1
ATOM 824 C C . LYS A 1 129 ? -26.925 -17.207 2.072 1.00 39.88 122 LYS A C 1
ATOM 825 O O . LYS A 1 129 ? -25.971 -17.878 2.514 1.00 38.55 122 LYS A O 1
ATOM 831 N N . TYR A 1 130 ? -27.487 -17.407 0.881 1.00 41.73 123 TYR A N 1
ATOM 832 C CA . TYR A 1 130 ? -27.023 -18.413 -0.062 1.00 45.62 123 TYR A CA 1
ATOM 833 C C . TYR A 1 130 ? -25.556 -18.150 -0.437 1.00 46.84 123 TYR A C 1
ATOM 834 O O . TYR A 1 130 ? -24.724 -19.078 -0.436 1.00 47.12 123 TYR A O 1
ATOM 843 N N . ALA A 1 131 ? -25.232 -16.889 -0.727 1.00 45.22 124 ALA A N 1
ATOM 844 C CA . ALA A 1 131 ? -23.852 -16.518 -1.087 1.00 45.92 124 ALA A CA 1
ATOM 845 C C . ALA A 1 131 ? -22.884 -16.728 0.078 1.00 46.87 124 ALA A C 1
ATOM 846 O O . ALA A 1 131 ? -21.794 -17.280 -0.108 1.00 48.46 124 ALA A O 1
ATOM 848 N N . LEU A 1 132 ? -23.299 -16.325 1.278 1.00 46.58 125 LEU A N 1
ATOM 849 C CA . LEU A 1 132 ? -22.463 -16.471 2.478 1.00 48.56 125 LEU A CA 1
ATOM 850 C C . LEU A 1 132 ? -22.259 -17.923 2.906 1.00 52.19 125 LEU A C 1
ATOM 851 O O . LEU A 1 132 ? -21.216 -18.257 3.487 1.00 52.25 125 LEU A O 1
ATOM 856 N N . SER A 1 133 ? -23.241 -18.779 2.618 1.00 53.52 126 SER A N 1
ATOM 857 C CA . SER A 1 133 ? -23.157 -20.200 2.983 1.00 58.07 126 SER A CA 1
ATOM 858 C C . SER A 1 133 ? -22.039 -20.970 2.264 1.00 61.96 126 SER A C 1
ATOM 859 O O . SER A 1 133 ? -21.659 -22.045 2.723 1.00 66.79 126 SER A O 1
ATOM 862 N N . SER A 1 134 ? -21.504 -20.424 1.166 1.00 64.01 127 SER A N 1
ATOM 863 C CA . SER A 1 134 ? -20.408 -21.087 0.437 1.00 65.61 127 SER A CA 1
ATOM 864 C C . SER A 1 134 ? -19.052 -20.812 1.099 1.00 66.87 127 SER A C 1
ATOM 865 O O . SER A 1 134 ? -18.557 -19.682 1.094 1.00 64.92 127 SER A O 1
ATOM 868 N N . LYS A 1 137 ? -16.444 -16.602 1.726 1.00 69.04 130 LYS A N 1
ATOM 869 C CA . LYS A 1 137 ? -17.387 -15.486 1.636 1.00 65.92 130 LYS A CA 1
ATOM 870 C C . LYS A 1 137 ? -17.686 -14.888 3.014 1.00 61.64 130 LYS A C 1
ATOM 871 O O . LYS A 1 137 ? -18.697 -15.228 3.657 1.00 62.48 130 LYS A O 1
ATOM 877 N N . SER A 1 138 ? -16.805 -13.980 3.436 1.00 54.15 131 SER A N 1
ATOM 878 C CA . SER A 1 138 ? -16.887 -13.300 4.731 1.00 48.94 131 SER A CA 1
ATOM 879 C C . SER A 1 138 ? -17.907 -12.159 4.753 1.00 44.95 131 SER A C 1
ATOM 880 O O . SER A 1 138 ? -17.817 -11.215 3.958 1.00 42.71 131 SER A O 1
ATOM 883 N N . VAL A 1 139 ? -18.835 -12.218 5.709 1.00 41.94 132 VAL A N 1
ATOM 884 C CA . VAL A 1 139 ? -19.851 -11.172 5.876 1.00 38.49 132 VAL A CA 1
ATOM 885 C C . VAL A 1 139 ? -19.194 -9.775 6.110 1.00 38.15 132 VAL A C 1
ATOM 886 O O . VAL A 1 139 ? -19.765 -8.747 5.760 1.00 33.89 132 VAL A O 1
ATOM 890 N N . TRP A 1 140 ? -17.966 -9.742 6.651 1.00 38.30 133 TRP A N 1
ATOM 891 C CA . TRP A 1 140 ? -17.285 -8.462 6.870 1.00 40.57 133 TRP A CA 1
ATOM 892 C C . TRP A 1 140 ? -16.729 -7.878 5.574 1.00 40.93 133 TRP A C 1
ATOM 893 O O . TRP A 1 140 ? -16.294 -6.708 5.556 1.00 43.04 133 TRP A O 1
ATOM 904 N N . SER A 1 141 ? -16.705 -8.687 4.512 1.00 40.58 134 SER A N 1
ATOM 905 C CA . SER A 1 141 ? -16.145 -8.275 3.221 1.00 42.32 134 SER A CA 1
ATOM 906 C C . SER A 1 141 ? -17.149 -8.352 2.092 1.00 40.44 134 SER A C 1
ATOM 907 O O . SER A 1 141 ? -16.894 -7.854 1.005 1.00 40.71 134 SER A O 1
ATOM 910 N N . TYR A 1 142 ? -18.309 -8.937 2.35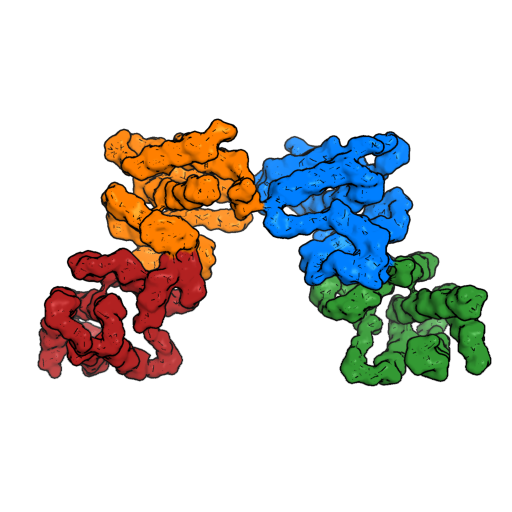5 1.00 39.21 135 TYR A N 1
ATOM 911 C CA . TYR A 1 142 ? -19.278 -9.171 1.306 1.00 38.16 135 TYR A CA 1
ATOM 912 C C . TYR A 1 142 ? -19.987 -7.967 0.698 1.00 36.40 135 TYR A C 1
ATOM 913 O O . TYR A 1 142 ? -20.137 -7.901 -0.522 1.00 37.09 135 TYR A O 1
ATOM 922 N N . PHE A 1 143 ? -20.431 -7.025 1.529 1.00 34.50 136 PHE A N 1
ATOM 923 C CA . PHE A 1 143 ? -21.271 -5.903 1.029 1.00 32.76 136 PHE A CA 1
ATOM 924 C C . PHE A 1 143 ? -20.510 -4.708 0.465 1.00 33.43 136 PHE A C 1
ATOM 925 O O . PHE A 1 143 ? -19.666 -4.111 1.159 1.00 32.56 136 PHE A O 1
ATOM 933 N N . LYS A 1 144 ? -20.852 -4.309 -0.758 1.00 32.77 137 LYS A N 1
ATOM 934 C CA . LYS A 1 144 ? -20.214 -3.143 -1.361 1.00 33.42 137 LYS A CA 1
ATOM 935 C C . LYS A 1 144 ? -20.456 -1.871 -0.541 1.00 31.06 137 LYS A C 1
ATOM 936 O O . LYS A 1 144 ? -19.576 -1.000 -0.489 1.00 29.26 137 LYS A O 1
ATOM 942 N N . ARG A 1 145 ? -21.635 -1.748 0.092 1.00 28.70 138 ARG A N 1
ATOM 943 C CA . ARG A 1 145 ? -21.906 -0.575 0.926 1.00 28.36 138 ARG A CA 1
ATOM 944 C C . ARG A 1 145 ? -21.353 -0.772 2.355 1.00 28.10 138 ARG A C 1
ATOM 945 O O . ARG A 1 145 ? -21.544 0.075 3.226 1.00 27.50 138 ARG A O 1
ATOM 953 N N . GLY A 1 146 ? -20.714 -1.914 2.607 1.00 28.42 139 GLY A N 1
ATOM 954 C CA . GLY A 1 146 ? -20.150 -2.195 3.914 1.00 29.03 139 GLY A CA 1
ATOM 955 C C . GLY A 1 146 ? -21.129 -2.840 4.871 1.00 28.27 139 GLY A C 1
ATOM 956 O O . GLY A 1 146 ? -22.351 -2.611 4.806 1.00 26.21 139 GLY A O 1
ATOM 957 N N . TYR A 1 147 ? -20.571 -3.623 5.787 1.00 29.00 140 TYR A N 1
ATOM 958 C CA . TYR A 1 147 ? -21.362 -4.341 6.783 1.00 28.67 140 TYR A CA 1
ATOM 959 C C . TYR A 1 147 ? -22.217 -3.470 7.721 1.00 27.75 140 TYR A C 1
ATOM 960 O O . TYR A 1 147 ? -23.417 -3.760 7.943 1.00 26.56 140 TYR A O 1
ATOM 969 N N . ASP A 1 148 ? -21.612 -2.425 8.278 1.00 27.42 141 ASP A N 1
ATOM 970 C CA . ASP A 1 148 ? -22.303 -1.587 9.246 1.00 27.73 141 ASP A CA 1
ATOM 971 C C . ASP A 1 148 ? -23.603 -0.997 8.676 1.00 25.96 141 ASP A C 1
ATOM 972 O O . ASP A 1 148 ? -24.676 -1.096 9.314 1.00 26.13 141 ASP A O 1
ATOM 977 N N . LEU A 1 149 ? -23.501 -0.442 7.464 1.00 25.29 142 LEU A N 1
ATOM 978 C CA . LEU A 1 149 ? -24.633 0.189 6.812 1.00 25.42 142 LEU A CA 1
ATOM 979 C C . LEU A 1 149 ? -25.716 -0.824 6.448 1.00 23.93 142 LEU A C 1
ATOM 980 O O . LEU A 1 149 ? -26.920 -0.544 6.638 1.00 24.29 142 LEU A O 1
ATOM 985 N N . GLN A 1 150 ? -25.310 -1.972 5.913 1.00 23.88 143 GLN A N 1
ATOM 986 C CA . GLN A 1 150 ? -26.259 -3.045 5.595 1.00 23.99 143 GLN A CA 1
ATOM 987 C C . GLN A 1 150 ? -26.931 -3.594 6.837 1.00 23.90 143 GLN A C 1
ATOM 988 O O . GLN A 1 150 ? -28.133 -3.910 6.811 1.00 22.60 143 GLN A O 1
ATOM 994 N N . LYS A 1 151 ? -26.189 -3.683 7.930 1.00 24.55 144 LYS A N 1
ATOM 995 C CA . LYS A 1 151 ? -26.778 -4.096 9.196 1.00 25.28 144 LYS A CA 1
ATOM 996 C C . LYS A 1 151 ? -27.792 -3.091 9.709 1.00 24.30 144 LYS A C 1
ATOM 997 O O . LYS A 1 151 ? -28.937 -3.474 10.083 1.00 22.46 144 LYS A O 1
ATOM 1003 N N . TRP A 1 152 ? -27.401 -1.807 9.674 1.00 22.91 145 TRP A N 1
ATOM 1004 C CA . TRP A 1 152 ? -28.274 -0.733 10.128 1.00 22.28 145 TRP A CA 1
ATOM 1005 C C . TRP A 1 152 ? -29.585 -0.761 9.344 1.00 20.76 145 TRP A C 1
ATOM 1006 O O . TRP A 1 152 ? -30.651 -0.605 9.916 1.00 20.53 145 TRP A O 1
ATOM 1017 N N . TYR A 1 153 ? -29.475 -0.951 8.037 1.00 20.59 146 TYR A N 1
ATOM 1018 C CA . TYR A 1 153 ? -30.643 -0.942 7.135 1.00 20.44 146 TYR A CA 1
ATOM 1019 C C . TYR A 1 153 ? -31.627 -2.092 7.386 1.00 20.02 146 TYR A C 1
ATOM 1020 O O . TYR A 1 153 ? -32.828 -1.865 7.631 1.00 19.30 146 TYR A O 1
ATOM 1029 N N . ASN A 1 154 ? -31.107 -3.315 7.360 1.00 20.21 147 ASN A N 1
ATOM 1030 C CA . ASN A 1 154 ? -31.919 -4.515 7.548 1.00 20.52 147 ASN A CA 1
ATOM 1031 C C . ASN A 1 154 ? -32.499 -4.608 8.956 1.00 20.64 147 ASN A C 1
ATOM 1032 O O . ASN A 1 154 ? -33.705 -4.949 9.133 1.00 20.23 147 ASN A O 1
ATOM 1037 N N . GLN A 1 155 ? -31.709 -4.211 9.957 1.00 20.55 148 GLN A N 1
ATOM 1038 C CA . GLN A 1 155 ? -32.232 -4.164 11.330 1.00 20.90 148 GLN A CA 1
ATOM 1039 C C . GLN A 1 155 ? -33.330 -3.106 11.414 1.00 20.70 148 GLN A C 1
ATOM 1040 O O . GLN A 1 155 ? -34.373 -3.326 12.100 1.00 20.00 148 GLN A O 1
ATOM 1046 N N . GLY A 1 156 ? -33.154 -1.992 10.688 1.00 20.08 149 GLY A N 1
ATOM 1047 C CA . GLY A 1 156 ? -34.189 -0.948 10.648 1.00 19.67 149 GLY A CA 1
ATOM 1048 C C . GLY A 1 156 ? -35.542 -1.464 10.101 1.00 19.42 149 GLY A C 1
ATOM 1049 O O . GLY A 1 156 ? -36.616 -1.149 10.667 1.00 18.94 149 GLY A O 1
ATOM 1050 N N . ILE A 1 157 ? -35.498 -2.219 9.002 1.00 19.12 150 ILE A N 1
ATOM 1051 C CA . ILE A 1 157 ? -36.723 -2.800 8.420 1.00 19.46 150 ILE A CA 1
ATOM 1052 C C . ILE A 1 157 ? -37.306 -3.778 9.440 1.00 20.09 150 ILE A C 1
ATOM 1053 O O . ILE A 1 157 ? -38.480 -3.676 9.827 1.00 20.19 150 ILE A O 1
ATOM 1058 N N . LYS A 1 158 ? -36.461 -4.705 9.911 1.00 20.58 151 LYS A N 1
ATOM 1059 C CA . LYS A 1 158 ? -36.908 -5.698 10.876 1.00 22.14 151 LYS A CA 1
ATOM 1060 C C . LYS A 1 158 ? -37.554 -5.084 12.121 1.00 22.32 151 LYS A C 1
ATOM 1061 O O . LYS A 1 158 ? -38.639 -5.530 12.552 1.00 21.40 151 LYS A O 1
ATOM 1067 N N . ASN A 1 159 ? -36.946 -4.038 12.675 1.00 21.71 152 ASN A N 1
ATOM 1068 C CA . ASN A 1 159 ? -37.477 -3.419 13.898 1.00 22.30 152 ASN A CA 1
ATOM 1069 C C . ASN A 1 159 ? -38.639 -2.459 13.711 1.00 21.28 152 ASN A C 1
ATOM 1070 O O . ASN A 1 159 ? -39.198 -2.009 14.692 1.00 22.23 152 ASN A O 1
ATOM 1075 N N . ASN A 1 160 ? -38.990 -2.152 12.472 1.00 19.74 153 ASN A N 1
ATOM 1076 C CA . ASN A 1 160 ? -40.092 -1.216 12.214 1.00 19.96 153 ASN A CA 1
ATOM 1077 C C . ASN A 1 160 ? -41.265 -1.824 11.444 1.00 19.81 153 ASN A C 1
ATOM 1078 O O . ASN A 1 160 ? -42.392 -1.298 11.528 1.00 20.63 153 ASN A O 1
ATOM 1091 N N . GLU A 1 162 ? -43.302 -4.263 11.965 1.00 22.37 155 GLU A N 1
ATOM 1092 C CA . GLU A 1 162 ? -44.543 -4.601 12.740 1.00 24.98 155 GLU A CA 1
ATOM 1093 C C . GLU A 1 162 ? -45.278 -3.422 13.385 1.00 24.48 155 GLU A C 1
ATOM 1094 O O . GLU A 1 162 ? -46.424 -3.581 13.856 1.00 25.34 155 GLU A O 1
ATOM 1100 N N . TYR A 1 163 ? -44.691 -2.243 13.328 1.00 23.91 156 TYR A N 1
ATOM 1101 C CA . TYR A 1 163 ? -45.253 -1.068 13.972 1.00 25.01 156 TYR A CA 1
ATOM 1102 C C . TYR A 1 163 ? -46.678 -0.769 13.488 1.00 24.76 156 TYR A C 1
ATOM 1103 O O . TYR A 1 163 ? -46.923 -0.633 12.294 1.00 23.12 156 TYR A O 1
ATOM 1112 N N . GLY A 1 164 ? -47.591 -0.708 14.437 1.00 26.50 157 GLY A N 1
ATOM 1113 C CA . GLY A 1 164 ? -48.995 -0.391 14.158 1.00 27.46 157 GLY A CA 1
ATOM 1114 C C . GLY A 1 164 ? -49.832 -1.533 13.627 1.00 29.76 157 GLY A C 1
ATOM 1115 O O . GLY A 1 164 ? -51.031 -1.351 13.362 1.00 30.26 157 GLY A O 1
ATOM 1116 N N . LEU A 1 165 ? -49.252 -2.714 13.480 1.00 30.85 158 LEU A N 1
ATOM 1117 C CA . LEU A 1 165 ? -50.025 -3.836 13.002 1.00 33.18 158 LEU A CA 1
ATOM 1118 C C . LEU A 1 165 ? -50.575 -4.657 14.170 1.00 37.69 158 LEU A C 1
ATOM 1119 O O . LEU A 1 165 ? -49.930 -4.793 15.209 1.00 37.78 158 LEU A O 1
ATOM 1124 N N . ASN A 1 166 ? -51.775 -5.202 13.986 1.00 43.10 159 ASN A N 1
ATOM 1125 C CA . ASN A 1 166 ? -52.364 -6.104 14.963 1.00 47.83 159 ASN A CA 1
ATOM 1126 C C . ASN A 1 166 ? -51.694 -7.479 14.779 1.00 47.57 159 ASN A C 1
ATOM 1127 O O . ASN A 1 166 ? -51.382 -7.866 13.650 1.00 42.72 159 ASN A O 1
ATOM 1132 N N . PRO A 1 167 ? -51.438 -8.211 15.878 1.00 51.82 160 PRO A N 1
ATOM 1133 C CA . PRO A 1 167 ? -50.803 -9.531 15.742 1.00 51.80 160 PRO A CA 1
ATOM 1134 C C . PRO A 1 167 ? -51.433 -10.490 14.708 1.00 49.65 160 PRO A C 1
ATOM 1135 O O . PRO A 1 167 ? -50.701 -11.223 14.037 1.00 51.40 160 PRO A O 1
ATOM 1139 N N . SER A 1 168 ? -52.751 -10.451 14.540 1.00 48.21 161 SER A N 1
ATOM 1140 C CA . SER A 1 168 ? -53.422 -11.347 13.590 1.00 47.11 161 SER A CA 1
ATOM 1141 C C . SER A 1 168 ? -53.162 -11.037 12.099 1.00 45.72 161 SER A C 1
ATOM 1142 O O . SER A 1 168 ? -53.389 -11.892 11.254 1.00 47.26 161 SER A O 1
ATOM 1145 N N . GLU A 1 169 ? -52.713 -9.828 11.767 1.00 42.23 162 GLU A N 1
ATOM 1146 C CA . GLU A 1 169 ? -52.471 -9.479 10.363 1.00 40.94 162 GLU A CA 1
ATOM 1147 C C . GLU A 1 169 ? -50.978 -9.509 9.936 1.00 36.26 162 GLU A C 1
ATOM 1148 O O . GLU A 1 169 ? -50.687 -9.276 8.770 1.00 34.48 162 GLU A O 1
ATOM 1154 N N . ILE A 1 170 ? -50.054 -9.794 10.854 1.00 32.79 163 ILE A N 1
ATOM 1155 C CA . ILE A 1 170 ? -48.612 -9.857 10.477 1.00 32.28 163 ILE A CA 1
ATOM 1156 C C . ILE A 1 170 ? -48.390 -11.089 9.599 1.00 30.59 163 ILE A C 1
ATOM 1157 O O . ILE A 1 170 ? -48.656 -12.200 10.041 1.00 31.83 163 ILE A O 1
ATOM 1162 N N . PRO A 1 171 ? -47.916 -10.904 8.350 1.00 28.18 164 PRO A N 1
ATOM 1163 C CA . PRO A 1 171 ? -47.715 -12.104 7.510 1.00 27.94 164 PRO A CA 1
ATOM 1164 C C . PRO A 1 171 ? -46.616 -13.065 8.008 1.00 27.90 164 PRO A C 1
ATOM 1165 O O . PRO A 1 171 ? -45.587 -12.604 8.518 1.00 28.23 164 PRO A O 1
ATOM 1169 N N . PRO A 1 172 ? -46.820 -14.384 7.846 1.00 28.74 165 PRO A N 1
ATOM 1170 C CA . PRO A 1 172 ? -45.781 -15.334 8.264 1.00 27.95 165 PRO A CA 1
ATOM 1171 C C . PRO A 1 172 ? -44.406 -15.026 7.661 1.00 26.19 165 PRO A C 1
ATOM 1172 O O . PRO A 1 172 ? -43.410 -15.229 8.330 1.00 26.26 165 PRO A O 1
ATOM 1176 N N . PHE A 1 173 ? -44.348 -14.516 6.427 1.00 24.29 166 PHE A N 1
ATOM 1177 C CA . PHE A 1 173 ? -43.049 -14.216 5.822 1.00 22.91 166 PHE A CA 1
ATOM 1178 C C . PHE A 1 173 ? -42.264 -13.128 6.551 1.00 22.75 166 PHE A C 1
ATOM 1179 O O . PHE A 1 173 ? -41.039 -13.072 6.388 1.00 21.97 166 PHE A O 1
ATOM 1187 N N . PHE A 1 174 ? -42.930 -12.303 7.376 1.00 22.00 167 PHE A N 1
ATOM 1188 C CA . PHE A 1 174 ? -42.210 -11.254 8.163 1.00 22.44 167 PHE A CA 1
ATOM 1189 C C . PHE A 1 174 ? -41.218 -11.941 9.123 1.00 23.50 167 PHE A C 1
ATOM 1190 O O . PHE A 1 174 ? -40.095 -11.467 9.295 1.00 23.13 167 PHE A O 1
ATOM 1198 N N A ASP A 1 175 ? -41.649 -13.067 9.705 0.60 25.41 168 ASP A N 1
ATOM 1199 N N B ASP A 1 175 ? -41.626 -13.056 9.725 0.40 24.44 168 ASP A N 1
ATOM 1200 C CA A ASP A 1 175 ? -40.829 -13.877 10.617 0.60 26.90 168 ASP A CA 1
ATOM 1201 C CA B ASP A 1 175 ? -40.736 -13.778 10.625 0.40 25.33 168 ASP A CA 1
ATOM 1202 C C A ASP A 1 175 ? -39.612 -14.477 9.887 0.60 26.35 168 ASP A C 1
ATOM 1203 C C B ASP A 1 175 ? -39.558 -14.393 9.855 0.40 25.38 168 ASP A C 1
ATOM 1204 O O A ASP A 1 175 ? -38.528 -14.565 10.466 0.60 26.58 168 ASP A O 1
ATOM 1205 O O B ASP A 1 175 ? -38.438 -14.416 10.375 0.40 25.39 168 ASP A O 1
ATOM 1214 N N . GLU A 1 176 ? -39.789 -14.863 8.622 1.00 25.24 169 GLU A N 1
ATOM 1215 C CA . GLU A 1 176 ? -38.688 -15.419 7.810 1.00 25.92 169 GLU A CA 1
ATOM 1216 C C . GLU A 1 176 ? -37.637 -14.329 7.598 1.00 24.67 169 GLU A C 1
ATOM 1217 O O . GLU A 1 176 ? -36.439 -14.585 7.673 1.00 23.38 169 GLU A O 1
ATOM 1223 N N . TYR A 1 177 ? -38.097 -13.127 7.294 1.00 22.55 170 TYR A N 1
ATOM 1224 C CA . TYR A 1 177 ? -37.148 -12.012 7.139 1.00 21.05 170 TYR A CA 1
ATOM 1225 C C . TYR A 1 177 ? -36.417 -11.730 8.451 1.00 21.57 170 TYR A C 1
ATOM 1226 O O . TYR A 1 177 ? -35.183 -11.533 8.430 1.00 20.79 170 TYR A O 1
ATOM 1235 N N . ALA A 1 178 ? -37.142 -11.686 9.566 1.00 20.96 171 ALA A N 1
ATOM 1236 C CA . ALA A 1 178 ? -36.505 -11.459 10.880 1.00 23.04 171 ALA A CA 1
ATOM 1237 C C . ALA A 1 178 ? -35.391 -12.489 11.167 1.00 24.43 171 ALA A C 1
ATOM 1238 O O . ALA A 1 178 ? -34.296 -12.095 11.604 1.00 24.25 171 ALA A O 1
ATOM 1240 N N . ARG A 1 179 ? -35.667 -13.783 10.920 1.00 24.71 172 ARG A N 1
ATOM 1241 C CA A ARG A 1 179 ? -34.682 -14.843 11.131 0.70 26.07 172 ARG A CA 1
ATOM 1242 C CA B ARG A 1 179 ? -34.675 -14.835 11.138 0.30 25.84 172 ARG A CA 1
ATOM 1243 C C . ARG A 1 179 ? -33.445 -14.646 10.252 1.00 25.90 172 ARG A C 1
ATOM 1244 O O . ARG A 1 179 ? -32.326 -14.839 10.715 1.00 26.53 172 ARG A O 1
ATOM 1259 N N . LEU A 1 180 ? -33.652 -14.276 8.984 1.00 24.75 173 LEU A N 1
ATOM 1260 C CA . LEU A 1 180 ? -32.527 -14.001 8.098 1.00 25.63 173 LEU A CA 1
ATOM 1261 C C . LEU A 1 180 ? -31.660 -12.839 8.583 1.00 26.06 173 LEU A C 1
ATOM 1262 O O . LEU A 1 180 ? -30.413 -12.914 8.501 1.00 27.14 173 LEU A O 1
ATOM 1267 N N . VAL A 1 181 ? -32.293 -11.756 9.053 1.00 25.24 174 VAL A N 1
ATOM 1268 C CA . VAL A 1 181 ? -31.524 -10.603 9.559 1.00 25.42 174 VAL A CA 1
ATOM 1269 C C . VAL A 1 181 ? -30.678 -11.010 10.764 1.00 27.67 174 VAL A C 1
ATOM 1270 O O . VAL A 1 181 ? -29.481 -10.643 10.848 1.00 27.38 174 VAL A O 1
ATOM 1274 N N A LYS A 1 182 ? -31.280 -11.771 11.672 0.60 28.26 175 LYS A N 1
ATOM 1275 N N B LYS A 1 182 ? -31.279 -11.759 11.681 0.40 27.80 175 LYS A N 1
ATOM 1276 C CA A LYS A 1 182 ? -30.590 -12.269 12.870 0.60 31.60 175 LYS A CA 1
ATOM 1277 C CA B LYS A 1 182 ? -30.579 -12.255 12.868 0.40 30.17 175 LYS A CA 1
ATOM 1278 C C A LYS A 1 182 ? -29.420 -13.193 12.506 0.60 32.51 175 LYS A C 1
ATOM 1279 C C B LYS A 1 182 ? -29.425 -13.205 12.517 0.40 31.63 175 LYS A C 1
ATOM 1280 O O A LYS A 1 182 ? -28.345 -13.127 13.130 0.60 34.03 175 LYS A O 1
ATOM 1281 O O B LYS A 1 182 ? -28.370 -13.173 13.166 0.40 33.11 175 LYS A O 1
ATOM 1292 N N . TRP A 1 183 ? -29.615 -14.022 11.481 1.00 32.00 176 TRP A N 1
ATOM 1293 C CA . TRP A 1 183 ? -28.570 -14.957 11.023 1.00 33.90 176 TRP A CA 1
ATOM 1294 C C . TRP A 1 183 ? -27.401 -14.230 10.352 1.00 33.79 176 TRP A C 1
ATOM 1295 O O . TRP A 1 183 ? -26.239 -14.488 10.664 1.00 34.77 176 TRP A O 1
ATOM 1306 N N . ILE A 1 184 ? -27.706 -13.352 9.411 1.00 30.45 177 ILE A N 1
ATOM 1307 C CA . ILE A 1 184 ? -26.678 -12.630 8.695 1.00 31.81 177 ILE A CA 1
ATOM 1308 C C . ILE A 1 184 ? -25.937 -11.583 9.557 1.00 32.97 177 ILE A C 1
ATOM 1309 O O . ILE A 1 184 ? -24.720 -11.502 9.482 1.00 33.44 177 ILE A O 1
ATOM 1314 N N . PHE A 1 185 ? -26.657 -10.829 10.386 1.00 32.44 178 PHE A N 1
ATOM 1315 C CA . PHE A 1 185 ? -26.075 -9.704 11.149 1.00 35.03 178 PHE A CA 1
ATOM 1316 C C . PHE A 1 185 ? -25.980 -9.881 12.677 1.00 40.32 178 PHE A C 1
ATOM 1317 O O . PHE A 1 185 ? -26.072 -8.900 13.420 1.00 45.14 178 PHE A O 1
ATOM 1325 N N . LYS A 1 186 ? -25.816 -11.113 13.144 1.00 46.46 179 LYS A N 1
ATOM 1326 C CA . LYS A 1 186 ? -25.686 -11.373 14.595 1.00 53.42 179 LYS A CA 1
ATOM 1327 C C . LYS A 1 186 ? -24.454 -10.708 15.216 1.00 55.36 179 LYS A C 1
ATOM 1328 O O . LYS A 1 186 ? -23.353 -10.819 14.685 1.00 57.44 179 LYS A O 1
ATOM 1334 N N . LYS B 1 26 ? -10.231 16.521 -10.728 1.00 40.05 19 LYS B N 1
ATOM 1335 C CA . LYS B 1 26 ? -11.497 17.253 -10.333 1.00 42.33 19 LYS B CA 1
ATOM 1336 C C . LYS B 1 26 ? -11.293 18.763 -10.264 1.00 40.81 19 LYS B C 1
ATOM 1337 O O . LYS B 1 26 ? -10.171 19.230 -10.180 1.00 36.12 19 LYS B O 1
ATOM 1343 N N . ILE B 1 27 ? -12.400 19.501 -10.303 1.00 43.29 20 ILE B N 1
ATOM 1344 C CA . ILE B 1 27 ? -12.415 20.972 -10.267 1.00 43.60 20 ILE B CA 1
ATOM 1345 C C . ILE B 1 27 ? -12.811 21.464 -8.869 1.00 41.91 20 ILE B C 1
ATOM 1346 O O . ILE B 1 27 ? -13.936 21.246 -8.451 1.00 45.26 20 ILE B O 1
ATOM 1351 N N . THR B 1 28 ? -11.881 22.100 -8.145 1.00 38.06 21 THR B N 1
ATOM 1352 C CA . THR B 1 28 ? -12.160 22.684 -6.824 1.00 35.69 21 THR B CA 1
ATOM 1353 C C . THR B 1 28 ? -12.126 24.237 -6.905 1.00 33.90 21 THR B C 1
ATOM 1354 O O . THR B 1 28 ? -12.455 24.803 -7.963 1.00 34.43 21 THR B O 1
ATOM 1358 N N . GLY B 1 29 ? -11.785 24.927 -5.809 1.00 31.56 22 GLY B N 1
ATOM 1359 C CA . GLY B 1 29 ? -11.779 26.398 -5.773 1.00 29.59 22 GLY B CA 1
ATOM 1360 C C . GLY B 1 29 ? -10.452 27.105 -6.098 1.00 27.81 22 GLY B C 1
ATOM 1361 O O . GLY B 1 29 ? -9.633 26.593 -6.815 1.00 26.05 22 GLY B O 1
ATOM 1362 N N . GLU B 1 30 ? -10.253 28.263 -5.479 1.00 27.23 23 GLU B N 1
ATOM 1363 C CA . GLU B 1 30 ? -9.113 29.128 -5.730 1.00 27.36 23 GLU B CA 1
ATOM 1364 C C . GLU B 1 30 ? -7.828 28.450 -5.226 1.00 24.19 23 GLU B C 1
ATOM 1365 O O . GLU B 1 30 ? -7.879 27.691 -4.276 1.00 22.69 23 GLU B O 1
ATOM 1371 N N . PRO B 1 31 ? -6.673 28.733 -5.808 1.00 22.59 24 PRO B N 1
ATOM 1372 C CA . PRO B 1 31 ? -6.468 29.666 -6.911 1.00 22.76 24 PRO B CA 1
ATOM 1373 C C . PRO B 1 31 ? -6.504 29.056 -8.320 1.00 22.32 24 PRO B C 1
ATOM 1374 O O . PRO B 1 31 ? -6.579 29.821 -9.283 1.00 23.93 24 PRO B O 1
ATOM 1378 N N . TYR B 1 32 ? -6.421 27.733 -8.472 1.00 21.13 25 TYR B N 1
ATOM 1379 C CA . TYR B 1 32 ? -6.389 27.145 -9.816 1.00 21.43 25 TYR B CA 1
ATOM 1380 C C . TYR B 1 32 ? -7.657 26.489 -10.311 1.00 23.42 25 TYR B C 1
ATOM 1381 O O . TYR B 1 32 ? -7.681 26.051 -11.452 1.00 23.60 25 TYR B O 1
ATOM 1390 N N . PHE B 1 33 ? -8.678 26.392 -9.468 1.00 24.98 26 PHE B N 1
ATOM 1391 C CA . PHE B 1 33 ? -9.958 25.787 -9.866 1.00 27.47 26 PHE B CA 1
ATOM 1392 C C . PHE B 1 33 ? -9.739 24.415 -10.491 1.00 28.23 26 PHE B C 1
ATOM 1393 O O . PHE B 1 33 ? -10.310 24.055 -11.515 1.00 32.05 26 PHE B O 1
ATOM 1401 N N . SER B 1 34 ? -8.877 23.659 -9.840 1.00 27.59 27 SER B N 1
ATOM 1402 C CA . SER B 1 34 ? -8.437 22.365 -10.310 1.00 27.90 27 SER B CA 1
ATOM 1403 C C . SER B 1 34 ? -7.837 21.685 -9.132 1.00 25.93 27 SER B C 1
ATOM 1404 O O . SER B 1 34 ? -6.839 22.176 -8.596 1.00 25.01 27 SER B O 1
ATOM 1407 N N . HIS B 1 35 ? -8.388 20.551 -8.735 1.00 24.56 28 HIS B N 1
ATOM 1408 C CA . HIS B 1 35 ? -7.836 19.824 -7.574 1.00 23.93 28 HIS B CA 1
ATOM 1409 C C . HIS B 1 35 ? -6.362 19.454 -7.762 1.00 23.17 28 HIS B C 1
ATOM 1410 O O . HIS B 1 35 ? -5.569 19.695 -6.875 1.00 22.53 28 HIS B O 1
ATOM 1417 N N . PRO B 1 36 ? -5.980 18.900 -8.931 1.00 22.75 29 PRO B N 1
ATOM 1418 C CA . PRO B 1 36 ? -4.570 18.563 -9.104 1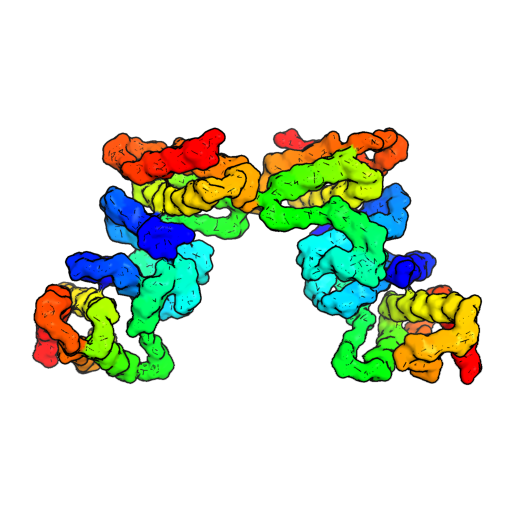.00 21.81 29 PRO B CA 1
ATOM 1419 C C . PRO B 1 36 ? -3.616 19.775 -8.980 1.00 20.85 29 PRO B C 1
ATOM 1420 O O . PRO B 1 36 ? -2.584 19.670 -8.313 1.00 21.47 29 PRO B O 1
ATOM 1424 N N . LEU B 1 37 ? -3.943 20.906 -9.601 1.00 20.27 30 LEU B N 1
ATOM 1425 C CA . LEU B 1 37 ? -3.080 22.077 -9.500 1.00 20.54 30 LEU B CA 1
ATOM 1426 C C . LEU B 1 37 ? -3.060 22.658 -8.095 1.00 18.93 30 LEU B C 1
ATOM 1427 O O . LEU B 1 37 ? -2.043 23.112 -7.654 1.00 16.74 30 LEU B O 1
ATOM 1432 N N . ASN B 1 38 ? -4.196 22.667 -7.408 1.00 17.82 31 ASN B N 1
ATOM 1433 C CA . ASN B 1 38 ? -4.229 23.169 -6.015 1.00 17.54 31 ASN B CA 1
ATOM 1434 C C . ASN B 1 38 ? -3.423 22.291 -5.058 1.00 17.31 31 ASN B C 1
ATOM 1435 O O . ASN B 1 38 ? -2.726 22.795 -4.163 1.00 18.51 31 ASN B O 1
ATOM 1440 N N . VAL B 1 39 ? -3.467 20.975 -5.264 1.00 17.51 32 VAL B N 1
ATOM 1441 C CA . VAL B 1 39 ? -2.696 20.033 -4.440 1.00 17.15 32 VAL B CA 1
ATOM 1442 C C . VAL B 1 39 ? -1.206 20.239 -4.736 1.00 17.29 32 VAL B C 1
ATOM 1443 O O . VAL B 1 39 ? -0.407 20.308 -3.804 1.00 16.91 32 VAL B O 1
ATOM 1447 N N . ALA B 1 40 ? -0.857 20.368 -6.011 1.00 17.41 33 ALA B N 1
ATOM 1448 C CA . ALA B 1 40 ? 0.590 20.627 -6.394 1.00 17.92 33 ALA B CA 1
ATOM 1449 C C . ALA B 1 40 ? 1.101 21.891 -5.747 1.00 17.87 33 ALA B C 1
ATOM 1450 O O . ALA B 1 40 ? 2.226 21.951 -5.286 1.00 18.84 33 ALA B O 1
ATOM 1452 N N . ARG B 1 41 ? 0.274 22.928 -5.699 1.00 17.96 34 ARG B N 1
ATOM 1453 C CA . ARG B 1 41 ? 0.675 24.180 -5.059 1.00 18.10 34 ARG B CA 1
ATOM 1454 C C . ARG B 1 41 ? 0.920 24.023 -3.549 1.00 17.87 34 ARG B C 1
ATOM 1455 O O . ARG B 1 41 ? 1.888 24.579 -2.993 1.00 18.10 34 ARG B O 1
ATOM 1463 N N . ILE B 1 42 ? 0.048 23.278 -2.881 1.00 17.45 35 ILE B N 1
ATOM 1464 C CA . ILE B 1 42 ? 0.206 23.045 -1.446 1.00 17.59 35 ILE B CA 1
ATOM 1465 C C . ILE B 1 42 ? 1.539 22.338 -1.200 1.00 17.27 35 ILE B C 1
ATOM 1466 O O . ILE B 1 42 ? 2.259 22.701 -0.328 1.00 18.28 35 ILE B O 1
ATOM 1471 N N . LEU B 1 43 ? 1.802 21.309 -1.969 1.00 17.49 36 LEU B N 1
ATOM 1472 C CA . LEU B 1 43 ? 3.040 20.526 -1.846 1.00 18.14 36 LEU B CA 1
ATOM 1473 C C . LEU B 1 43 ? 4.301 21.344 -2.170 1.00 18.69 36 LEU B C 1
ATOM 1474 O O . LEU B 1 43 ? 5.309 21.245 -1.466 1.00 18.24 36 LEU B O 1
ATOM 1479 N N . ARG B 1 44 ? 4.232 22.106 -3.245 1.00 19.09 37 ARG B N 1
ATOM 1480 C CA . ARG B 1 44 ? 5.343 22.979 -3.664 1.00 21.58 37 ARG B CA 1
ATOM 1481 C C . ARG B 1 44 ? 5.681 23.997 -2.578 1.00 21.11 37 ARG B C 1
ATOM 1482 O O . ARG B 1 44 ? 6.846 24.171 -2.197 1.00 20.72 37 ARG B O 1
ATOM 1490 N N . ARG B 1 45 ? 4.654 24.658 -2.058 1.00 20.12 38 ARG B N 1
ATOM 1491 C CA . ARG B 1 45 ? 4.877 25.669 -1.028 1.00 20.67 38 ARG B CA 1
ATOM 1492 C C . ARG B 1 45 ? 5.396 25.125 0.265 1.00 20.39 38 ARG B C 1
ATOM 1493 O O . ARG B 1 45 ? 6.009 25.863 1.041 1.00 21.61 38 ARG B O 1
ATOM 1501 N N . ALA B 1 46 ? 5.172 23.836 0.493 1.00 19.94 39 ALA B N 1
ATOM 1502 C CA . ALA B 1 46 ? 5.649 23.173 1.684 1.00 20.20 39 ALA B CA 1
ATOM 1503 C C . ALA B 1 46 ? 7.095 22.700 1.502 1.00 20.87 39 ALA B C 1
ATOM 1504 O O . ALA B 1 46 ? 7.620 22.075 2.394 1.00 22.57 39 ALA B O 1
ATOM 1506 N N . GLY B 1 47 ? 7.692 22.900 0.338 1.00 20.89 40 GLY B N 1
ATOM 1507 C CA . GLY B 1 47 ? 9.105 22.482 0.130 1.00 22.21 40 GLY B CA 1
ATOM 1508 C C . GLY B 1 47 ? 9.307 21.093 -0.464 1.00 22.56 40 GLY B C 1
ATOM 1509 O O . GLY B 1 47 ? 10.442 20.648 -0.591 1.00 22.74 40 GLY B O 1
ATOM 1510 N N . PHE B 1 48 ? 8.239 20.392 -0.875 1.00 21.30 41 PHE B N 1
ATOM 1511 C CA . PHE B 1 48 ? 8.451 19.041 -1.421 1.00 21.93 41 PHE B CA 1
ATOM 1512 C C . PHE B 1 48 ? 9.111 19.030 -2.791 1.00 22.92 41 PHE B C 1
ATOM 1513 O O . PHE B 1 48 ? 8.973 19.969 -3.543 1.00 22.96 41 PHE B O 1
ATOM 1521 N N . ARG B 1 49 ? 9.895 17.996 -3.071 1.00 24.68 42 ARG B N 1
ATOM 1522 C CA . ARG B 1 49 ? 10.622 17.907 -4.347 1.00 26.40 42 ARG B CA 1
ATOM 1523 C C . ARG B 1 49 ? 9.662 17.669 -5.519 1.00 27.31 42 ARG B C 1
ATOM 1524 O O . ARG B 1 49 ? 8.474 17.269 -5.328 1.00 24.22 42 ARG B O 1
ATOM 1532 N N . GLU B 1 50 ? 10.190 17.897 -6.720 1.00 27.50 43 GLU B N 1
ATOM 1533 C CA . GLU B 1 50 ? 9.444 17.820 -7.988 1.00 29.52 43 GLU B CA 1
ATOM 1534 C C . GLU B 1 50 ? 8.640 16.525 -8.175 1.00 27.82 43 GLU B C 1
ATOM 1535 O O . GLU B 1 50 ? 7.470 16.557 -8.590 1.00 24.99 43 GLU B O 1
ATOM 1541 N N . GLU B 1 51 ? 9.278 15.395 -7.871 1.00 26.37 44 GLU B N 1
ATOM 1542 C CA . GLU B 1 51 ? 8.629 14.101 -8.016 1.00 27.06 44 GLU B CA 1
ATOM 1543 C C . GLU B 1 51 ? 7.336 13.998 -7.165 1.00 24.98 44 GLU B C 1
ATOM 1544 O O . GLU B 1 51 ? 6.359 13.399 -7.598 1.00 24.69 44 GLU B O 1
ATOM 1550 N N . VAL B 1 52 ? 7.370 14.571 -5.961 1.00 24.28 45 VAL B N 1
ATOM 1551 C CA . VAL B 1 52 ? 6.233 14.558 -5.039 1.00 23.36 45 VAL B CA 1
ATOM 1552 C C . VAL B 1 52 ? 5.126 15.453 -5.569 1.00 23.12 45 VAL B C 1
ATOM 1553 O O . VAL B 1 52 ? 3.950 15.068 -5.550 1.00 22.32 45 VAL B O 1
ATOM 1557 N N . VAL B 1 53 ? 5.493 16.656 -6.016 1.00 22.68 46 VAL B N 1
ATOM 1558 C CA . VAL B 1 53 ? 4.519 17.597 -6.573 1.00 22.67 46 VAL B CA 1
ATOM 1559 C C . VAL B 1 53 ? 3.798 16.965 -7.757 1.00 23.09 46 VAL B C 1
ATOM 1560 O O . VAL B 1 53 ? 2.574 17.050 -7.866 1.00 22.73 46 VAL B O 1
ATOM 1564 N N . VAL B 1 54 ? 4.564 16.312 -8.633 1.00 23.71 47 VAL B N 1
ATOM 1565 C CA . VAL B 1 54 ? 3.988 15.669 -9.807 1.00 25.01 47 VAL B CA 1
ATOM 1566 C C . VAL B 1 54 ? 3.080 14.497 -9.419 1.00 24.37 47 VAL B C 1
ATOM 1567 O O . VAL B 1 54 ? 2.030 14.305 -10.029 1.00 24.89 47 VAL B O 1
ATOM 1571 N N . ALA B 1 55 ? 3.476 13.731 -8.402 1.00 23.50 48 ALA B N 1
ATOM 1572 C CA . ALA B 1 55 ? 2.628 12.630 -7.902 1.00 22.99 48 ALA B CA 1
ATOM 1573 C C . ALA B 1 55 ? 1.299 13.193 -7.407 1.00 22.83 48 ALA B C 1
ATOM 1574 O O . ALA B 1 55 ? 0.243 12.606 -7.658 1.00 23.33 48 ALA B O 1
ATOM 1576 N N . GLY B 1 56 ? 1.350 14.337 -6.724 1.00 22.47 49 GLY B N 1
ATOM 1577 C CA . GLY B 1 56 ? 0.125 14.994 -6.267 1.00 23.12 49 GLY B CA 1
ATOM 1578 C C . GLY B 1 56 ? -0.772 15.390 -7.416 1.00 24.13 49 GLY B C 1
ATOM 1579 O O . GLY B 1 56 ? -2.015 15.239 -7.382 1.00 24.31 49 GLY B O 1
ATOM 1580 N N . LEU B 1 57 ? -0.132 15.888 -8.452 1.00 25.33 50 LEU B N 1
ATOM 1581 C CA . LEU B 1 57 ? -0.814 16.333 -9.640 1.00 27.60 50 LEU B CA 1
ATOM 1582 C C . LEU B 1 57 ? -1.515 15.176 -10.381 1.00 28.26 50 LEU B C 1
ATOM 1583 O O . LEU B 1 57 ? -2.593 15.355 -10.951 1.00 27.93 50 LEU B O 1
ATOM 1588 N N . LEU B 1 58 ? -0.905 13.992 -10.346 1.00 26.82 51 LEU B N 1
ATOM 1589 C CA . LEU B 1 58 ? -1.413 12.830 -11.121 1.00 27.50 51 LEU B CA 1
ATOM 1590 C C . LEU B 1 58 ? -2.412 11.931 -10.388 1.00 27.35 51 LEU B C 1
ATOM 1591 O O . LEU B 1 58 ? -2.965 11.023 -10.989 1.00 28.82 51 LEU B O 1
ATOM 1596 N N . HIS B 1 59 ? -2.680 12.197 -9.117 1.00 27.35 52 HIS B N 1
ATOM 1597 C CA . HIS B 1 59 ? -3.609 11.345 -8.370 1.00 28.19 52 HIS B CA 1
ATOM 1598 C C . HIS B 1 59 ? -5.011 11.241 -9.001 1.00 28.50 52 HIS B C 1
ATOM 1599 O O . HIS B 1 59 ? -5.519 10.132 -9.178 1.00 27.87 52 HIS B O 1
ATOM 1606 N N . ASP B 1 60 ? -5.630 12.368 -9.339 1.00 28.79 53 ASP B N 1
ATOM 1607 C CA . ASP B 1 60 ? -6.986 12.329 -9.949 1.00 31.05 53 ASP B CA 1
ATOM 1608 C C . ASP B 1 60 ? -6.980 11.686 -11.331 1.00 31.27 53 ASP B C 1
ATOM 1609 O O . ASP B 1 60 ? -7.985 11.069 -11.731 1.00 31.32 53 ASP B O 1
ATOM 1614 N N . ALA B 1 61 ? -5.872 11.846 -12.066 1.00 29.58 54 ALA B N 1
ATOM 1615 C CA . ALA B 1 61 ? -5.765 11.248 -13.400 1.00 30.96 54 ALA B CA 1
ATOM 1616 C C . ALA B 1 61 ? -5.899 9.726 -13.342 1.00 31.96 54 ALA B C 1
ATOM 1617 O O . ALA B 1 61 ? -6.667 9.144 -14.100 1.00 33.49 54 ALA B O 1
ATOM 1619 N N . VAL B 1 62 ? -5.155 9.090 -12.433 1.00 33.24 55 VAL B N 1
ATOM 1620 C CA . VAL B 1 62 ? -5.177 7.634 -12.313 1.00 35.62 55 VAL B CA 1
ATOM 1621 C C . VAL B 1 62 ? -6.480 7.146 -11.731 1.00 37.14 55 VAL B C 1
ATOM 1622 O O . VAL B 1 62 ? -7.035 6.160 -12.210 1.00 36.58 55 VAL B O 1
ATOM 1626 N N . GLU B 1 63 ? -6.951 7.820 -10.693 1.00 38.12 56 GLU B N 1
ATOM 1627 C CA . GLU B 1 63 ? -8.194 7.428 -10.033 1.00 40.77 56 GLU B CA 1
ATOM 1628 C C . GLU B 1 63 ? -9.438 7.627 -10.904 1.00 42.31 56 GLU B C 1
ATOM 1629 O O . GLU B 1 63 ? -10.272 6.732 -10.980 1.00 41.77 56 GLU B O 1
ATOM 1635 N N . ASP B 1 64 ? -9.545 8.779 -11.569 1.00 41.23 57 ASP B N 1
ATOM 1636 C CA . ASP B 1 64 ? -10.763 9.131 -12.315 1.00 42.67 57 ASP B CA 1
ATOM 1637 C C . ASP B 1 64 ? -10.771 8.907 -13.824 1.00 43.04 57 ASP B C 1
ATOM 1638 O O . ASP B 1 64 ? -11.804 9.104 -14.447 1.00 42.40 57 ASP B O 1
ATOM 1643 N N . THR B 1 65 ? -9.647 8.518 -14.416 1.00 42.22 58 THR B N 1
ATOM 1644 C CA . THR B 1 65 ? -9.622 8.283 -15.863 1.00 43.60 58 THR B CA 1
ATOM 1645 C C . THR B 1 65 ? -9.043 6.908 -16.119 1.00 44.85 58 THR B C 1
ATOM 1646 O O . THR B 1 65 ? -8.676 6.194 -15.175 1.00 44.09 58 THR B O 1
ATOM 1650 N N . GLU B 1 66 ? -8.948 6.548 -17.393 1.00 46.86 59 GLU B N 1
ATOM 1651 C CA . GLU B 1 66 ? -8.390 5.257 -17.795 1.00 49.55 59 GLU B CA 1
ATOM 1652 C C . GLU B 1 66 ? -6.866 5.209 -17.693 1.00 46.57 59 GLU B C 1
ATOM 1653 O O . GLU B 1 66 ? -6.275 4.159 -17.904 1.00 48.52 59 GLU B O 1
ATOM 1667 N N . THR B 1 68 ? -3.397 4.551 -16.276 1.00 38.50 61 THR B N 1
ATOM 1668 C CA . THR B 1 68 ? -3.009 3.510 -15.338 1.00 38.17 61 THR B CA 1
ATOM 1669 C C . THR B 1 68 ? -1.628 3.742 -14.738 1.00 36.04 61 THR B C 1
ATOM 1670 O O . THR B 1 68 ? -0.868 4.607 -15.180 1.00 33.62 61 THR B O 1
ATOM 1674 N N . ASP B 1 69 ? -1.311 2.909 -13.749 1.00 34.85 62 ASP B N 1
ATOM 1675 C CA . ASP B 1 69 ? -0.009 2.891 -13.112 1.00 34.11 62 ASP B CA 1
ATOM 1676 C C . ASP B 1 69 ? 1.093 2.644 -14.167 1.00 33.42 62 ASP B C 1
ATOM 1677 O O . ASP B 1 69 ? 2.163 3.235 -14.090 1.00 32.49 62 ASP B O 1
ATOM 1682 N N . ALA B 1 70 ? 0.821 1.748 -15.122 1.00 33.58 63 ALA B N 1
ATOM 1683 C CA . ALA B 1 70 ? 1.778 1.417 -16.185 1.00 34.09 63 ALA B CA 1
ATOM 1684 C C . ALA B 1 70 ? 2.039 2.638 -17.068 1.00 34.14 63 ALA B C 1
ATOM 1685 O O . ALA B 1 70 ? 3.172 2.878 -17.443 1.00 33.19 63 ALA B O 1
ATOM 1687 N N . ASP B 1 71 ? 0.991 3.399 -17.397 1.00 34.07 64 ASP B N 1
ATOM 1688 C CA . ASP B 1 71 ? 1.170 4.648 -18.168 1.00 35.15 64 ASP B CA 1
ATOM 1689 C C . ASP B 1 71 ? 2.091 5.643 -17.444 1.00 33.91 64 ASP B C 1
ATOM 1690 O O . ASP B 1 71 ? 2.961 6.253 -18.071 1.00 32.85 64 ASP B O 1
ATOM 1695 N N . ILE B 1 72 ? 1.885 5.824 -16.134 1.00 32.41 65 ILE B N 1
ATOM 1696 C CA . ILE B 1 72 ? 2.726 6.747 -15.367 1.00 32.61 65 ILE B CA 1
ATOM 1697 C C . ILE B 1 72 ? 4.169 6.293 -15.345 1.00 32.57 65 ILE B C 1
ATOM 1698 O O . ILE B 1 72 ? 5.069 7.132 -15.414 1.00 31.39 65 ILE B O 1
ATOM 1703 N N . ARG B 1 73 ? 4.394 4.982 -15.225 1.00 32.87 66 ARG B N 1
ATOM 1704 C CA . ARG B 1 73 ? 5.767 4.444 -15.221 1.00 34.01 66 ARG B CA 1
ATOM 1705 C C . ARG B 1 73 ? 6.461 4.692 -16.533 1.00 35.18 66 ARG B C 1
ATOM 1706 O O . ARG B 1 73 ? 7.651 5.023 -16.550 1.00 36.69 66 ARG B O 1
ATOM 1714 N N . ALA B 1 74 ? 5.726 4.511 -17.627 1.00 36.09 67 ALA B N 1
ATOM 1715 C CA . ALA B 1 74 ? 6.293 4.668 -18.975 1.00 37.75 67 ALA B CA 1
ATOM 1716 C C . ALA B 1 74 ? 6.726 6.109 -19.270 1.00 38.08 67 ALA B C 1
ATOM 1717 O O . ALA B 1 74 ? 7.757 6.322 -19.884 1.00 39.88 67 ALA B O 1
ATOM 1719 N N . THR B 1 75 ? 5.962 7.091 -18.806 1.00 36.90 68 THR B N 1
ATOM 1720 C CA . THR B 1 75 ? 6.288 8.502 -19.095 1.00 37.51 68 THR B CA 1
ATOM 1721 C C . THR B 1 75 ? 7.072 9.217 -17.999 1.00 35.52 68 THR B C 1
ATOM 1722 O O . THR B 1 75 ? 8.023 9.929 -18.286 1.00 35.34 68 THR B O 1
ATOM 1726 N N . PHE B 1 76 ? 6.662 9.025 -16.752 1.00 33.36 69 PHE B N 1
ATOM 1727 C CA . PHE B 1 76 ? 7.257 9.714 -15.622 1.00 32.57 69 PHE B CA 1
ATOM 1728 C C . PHE B 1 76 ? 8.240 8.917 -14.793 1.00 33.19 69 PHE B C 1
ATOM 1729 O O . PHE B 1 76 ? 8.893 9.495 -13.929 1.00 34.15 69 PHE B O 1
ATOM 1737 N N . GLY B 1 77 ? 8.317 7.601 -15.003 1.00 33.83 70 GLY B N 1
ATOM 1738 C CA . GLY B 1 77 ? 9.270 6.767 -14.260 1.00 34.25 70 GLY B CA 1
ATOM 1739 C C . GLY B 1 77 ? 8.699 6.157 -12.986 1.00 34.07 70 GLY B C 1
ATOM 1740 O O . GLY B 1 77 ? 7.618 6.556 -12.499 1.00 31.36 70 GLY B O 1
ATOM 1741 N N . ASP B 1 78 ? 9.453 5.209 -12.439 1.00 34.80 71 ASP B N 1
ATOM 1742 C CA . ASP B 1 78 ? 9.063 4.463 -11.251 1.00 36.32 71 ASP B CA 1
ATOM 1743 C C . ASP B 1 78 ? 8.908 5.260 -9.952 1.00 35.86 71 ASP B C 1
ATOM 1744 O O . ASP B 1 78 ? 7.995 4.956 -9.168 1.00 33.81 71 ASP B O 1
ATOM 1749 N N . GLU B 1 79 ? 9.783 6.239 -9.703 1.00 35.84 72 GLU B N 1
ATOM 1750 C CA . GLU B 1 79 ? 9.667 7.035 -8.487 1.00 36.48 72 GLU B CA 1
ATOM 1751 C C . GLU B 1 79 ? 8.300 7.705 -8.403 1.00 32.92 72 GLU B C 1
ATOM 1752 O O . GLU B 1 79 ? 7.600 7.535 -7.403 1.00 30.97 72 GLU B O 1
ATOM 1758 N N . VAL B 1 80 ? 7.938 8.461 -9.441 1.00 29.53 73 VAL B N 1
ATOM 1759 C CA . VAL B 1 80 ? 6.627 9.123 -9.484 1.00 28.23 73 VAL B CA 1
ATOM 1760 C C . VAL B 1 80 ? 5.476 8.100 -9.403 1.00 26.64 73 VAL B C 1
ATOM 1761 O O . VAL B 1 80 ? 4.496 8.314 -8.667 1.00 26.27 73 VAL B O 1
ATOM 1765 N N . ALA B 1 81 ? 5.577 7.011 -10.176 1.00 25.76 74 ALA B N 1
ATOM 1766 C CA . ALA B 1 81 ? 4.532 5.983 -10.207 1.00 25.66 74 ALA B CA 1
ATOM 1767 C C . ALA B 1 81 ? 4.338 5.393 -8.824 1.00 25.41 74 ALA B C 1
ATOM 1768 O O . ALA B 1 81 ? 3.213 5.190 -8.403 1.00 23.96 74 ALA B O 1
ATOM 1770 N N . ASP B 1 82 ? 5.449 5.150 -8.113 1.00 25.69 75 ASP B N 1
ATOM 1771 C CA . ASP B 1 82 ? 5.386 4.586 -6.752 1.00 27.10 75 ASP B CA 1
ATOM 1772 C C . ASP B 1 82 ? 4.745 5.558 -5.770 1.00 25.64 75 ASP B C 1
ATOM 1773 O O . ASP B 1 82 ? 4.005 5.130 -4.871 1.00 24.83 75 ASP B O 1
ATOM 1778 N N . LEU B 1 83 ? 5.057 6.846 -5.903 1.00 24.80 76 LEU B N 1
ATOM 1779 C CA . LEU B 1 83 ? 4.451 7.853 -4.998 1.00 24.65 76 LEU B CA 1
ATOM 1780 C C . LEU B 1 83 ? 2.918 7.892 -5.255 1.00 24.64 76 LEU B C 1
ATOM 1781 O O . LEU B 1 83 ? 2.118 7.900 -4.325 1.00 23.43 76 LEU B O 1
ATOM 1786 N N . VAL B 1 84 ? 2.539 7.885 -6.525 1.00 24.99 77 VAL B N 1
ATOM 1787 C CA . VAL B 1 84 ? 1.133 7.867 -6.906 1.00 25.55 77 VAL B CA 1
ATOM 1788 C C . VAL B 1 84 ? 0.421 6.647 -6.359 1.00 26.12 77 VAL B C 1
ATOM 1789 O O . VAL B 1 84 ? -0.632 6.773 -5.739 1.00 25.81 77 VAL B O 1
ATOM 1793 N N . ALA B 1 85 ? 1.024 5.475 -6.545 1.00 26.31 78 ALA B N 1
ATOM 1794 C CA . ALA B 1 85 ? 0.441 4.225 -6.075 1.00 26.56 78 ALA B CA 1
ATOM 1795 C C . ALA B 1 85 ? 0.286 4.162 -4.575 1.00 26.35 78 ALA B C 1
ATOM 1796 O O . ALA B 1 85 ? -0.558 3.431 -4.098 1.00 27.22 78 ALA B O 1
ATOM 1798 N N . SER B 1 86 ? 1.108 4.896 -3.831 1.00 25.59 79 SER B N 1
ATOM 1799 C CA . SER B 1 86 ? 1.027 4.864 -2.378 1.00 25.89 79 SER B CA 1
ATOM 1800 C C . SER B 1 86 ? -0.332 5.324 -1.824 1.00 26.63 79 SER B C 1
ATOM 1801 O O . SER B 1 86 ? -0.712 4.881 -0.756 1.00 27.06 79 SER B O 1
ATOM 1804 N N A HIS B 1 87 ? -0.965 6.234 -2.578 0.70 27.06 80 HIS B N 1
ATOM 1805 N N B HIS B 1 87 ? -1.088 6.174 -2.519 0.30 27.04 80 HIS B N 1
ATOM 1806 C CA A HIS B 1 87 ? -2.265 6.844 -2.265 0.70 29.17 80 HIS B CA 1
ATOM 1807 C CA B HIS B 1 87 ? -2.408 6.568 -1.954 0.30 28.33 80 HIS B CA 1
ATOM 1808 C C A HIS B 1 87 ? -3.277 6.599 -3.404 0.70 30.91 80 HIS B C 1
ATOM 1809 C C B HIS B 1 87 ? -3.609 6.397 -2.901 0.30 29.91 80 HIS B C 1
ATOM 1810 O O A HIS B 1 87 ? -3.768 7.531 -4.023 0.70 34.82 80 HIS B O 1
ATOM 1811 O O B HIS B 1 87 ? -4.585 7.146 -2.833 0.30 29.79 80 HIS B O 1
ATOM 1824 N N . THR B 1 88 ? -3.544 5.342 -3.708 1.00 32.77 81 THR B N 1
ATOM 1825 C CA . THR B 1 88 ? -4.574 5.000 -4.706 1.00 34.74 81 THR B CA 1
ATOM 1826 C C . THR B 1 88 ? -5.559 4.069 -3.990 1.00 35.49 81 THR B C 1
ATOM 1827 O O . THR B 1 88 ? -5.157 3.229 -3.214 1.00 37.91 81 THR B O 1
ATOM 1831 N N . GLU B 1 89 ? -6.846 4.264 -4.212 1.00 31.70 82 GLU B N 1
ATOM 1832 C CA . GLU B 1 89 ? -7.871 3.454 -3.576 1.00 31.70 82 GLU B CA 1
ATOM 1833 C C . GLU B 1 89 ? -8.186 2.214 -4.401 1.00 31.50 82 GLU B C 1
ATOM 1834 O O . GLU B 1 89 ? -8.162 2.263 -5.614 1.00 33.85 82 GLU B O 1
ATOM 1840 N N . ASN B 1 90 ? -8.502 1.117 -3.728 1.00 29.63 83 ASN B N 1
ATOM 1841 C CA . ASN B 1 90 ? -8.940 -0.094 -4.396 1.00 30.05 83 ASN B CA 1
ATOM 1842 C C . ASN B 1 90 ? -10.464 0.041 -4.496 1.00 29.86 83 ASN B C 1
ATOM 1843 O O . ASN B 1 90 ? -11.173 -0.156 -3.515 1.00 27.46 83 ASN B O 1
ATOM 1848 N N . LYS B 1 91 ? -10.939 0.359 -5.693 1.00 31.83 84 LYS B N 1
ATOM 1849 C CA . LYS B 1 91 ? -12.366 0.625 -5.930 1.00 34.11 84 LYS B CA 1
ATOM 1850 C C . LYS B 1 91 ? -13.293 -0.583 -5.796 1.00 33.88 84 LYS B C 1
ATOM 1851 O O . LYS B 1 91 ? -14.517 -0.424 -5.842 1.00 33.39 84 LYS B O 1
ATOM 1857 N N . THR B 1 92 ? -12.737 -1.782 -5.638 1.00 32.06 85 THR B N 1
ATOM 1858 C CA . THR B 1 92 ? -13.577 -2.952 -5.475 1.00 33.07 85 THR B CA 1
ATOM 1859 C C . THR B 1 92 ? -14.059 -3.082 -4.034 1.00 31.22 85 THR B C 1
ATOM 1860 O O . THR B 1 92 ? -14.983 -3.843 -3.771 1.00 32.03 85 THR B O 1
ATOM 1864 N N . LEU B 1 93 ? -13.447 -2.341 -3.111 1.00 28.33 86 LEU B N 1
ATOM 1865 C CA . LEU B 1 93 ? -13.803 -2.398 -1.698 1.00 27.19 86 LEU B CA 1
ATOM 1866 C C . LEU B 1 93 ? -14.833 -1.340 -1.347 1.00 26.02 86 LEU B C 1
ATOM 1867 O O . LEU B 1 93 ? -15.033 -0.372 -2.071 1.00 25.44 86 LEU B O 1
ATOM 1872 N N . SER B 1 94 ? -15.441 -1.503 -0.192 1.00 25.52 87 SER B N 1
ATOM 1873 C CA . SER B 1 94 ? -16.410 -0.541 0.287 1.00 26.02 87 SER B CA 1
ATOM 1874 C C . SER B 1 94 ? -15.679 0.776 0.639 1.00 24.08 87 SER B C 1
ATOM 1875 O O . SER B 1 94 ? -14.433 0.804 0.852 1.00 24.00 87 SER B O 1
ATOM 1878 N N . TRP B 1 95 ? -16.451 1.862 0.627 1.00 23.14 88 TRP B N 1
ATOM 1879 C CA . TRP B 1 95 ? -15.952 3.167 0.970 1.00 21.35 88 TRP B CA 1
ATOM 1880 C C . TRP B 1 95 ? -15.280 3.082 2.332 1.00 21.44 88 TRP B C 1
ATOM 1881 O O . TRP B 1 95 ? -14.119 3.523 2.503 1.00 20.18 88 TRP B O 1
ATOM 1892 N N . GLU B 1 96 ? -15.935 2.428 3.286 1.00 22.20 89 GLU B N 1
ATOM 1893 C CA . GLU B 1 96 ? -15.352 2.337 4.640 1.00 22.68 89 GLU B CA 1
ATOM 1894 C C . GLU B 1 96 ? -13.979 1.590 4.683 1.00 22.16 89 GLU B C 1
ATOM 1895 O O . GLU B 1 96 ? -13.060 1.995 5.443 1.00 20.41 89 GLU B O 1
ATOM 1901 N N . GLU B 1 97 ? -13.835 0.529 3.889 1.00 22.57 90 GLU B N 1
ATOM 1902 C CA . GLU B 1 97 ? -12.554 -0.183 3.840 1.00 23.47 90 GLU B CA 1
ATOM 1903 C C . GLU B 1 97 ? -11.510 0.699 3.174 1.00 21.87 90 GLU B C 1
ATOM 1904 O O . GLU B 1 97 ? -10.384 0.758 3.648 1.00 21.42 90 GLU B O 1
ATOM 1910 N N . ARG B 1 98 ? -11.870 1.351 2.069 1.00 21.77 91 ARG B N 1
ATOM 1911 C CA . ARG B 1 98 ? -10.935 2.240 1.349 1.00 22.28 91 ARG B CA 1
ATOM 1912 C C . ARG B 1 98 ? -10.373 3.319 2.277 1.00 20.94 91 ARG B C 1
ATOM 1913 O O . ARG B 1 98 ? -9.151 3.586 2.330 1.00 18.35 91 ARG B O 1
ATOM 1921 N N . LYS B 1 99 ? -11.280 3.941 2.999 1.00 19.20 92 LYS B N 1
ATOM 1922 C CA . LYS B 1 99 ? -10.941 5.001 3.950 1.00 18.92 92 LYS B CA 1
ATOM 1923 C C . LYS B 1 99 ? -10.085 4.502 5.114 1.00 18.34 92 LYS B C 1
ATOM 1924 O O . LYS B 1 99 ? -9.085 5.166 5.494 1.00 17.21 92 LYS B O 1
ATOM 1930 N N . ALA B 1 100 ? -10.401 3.319 5.642 1.00 18.29 93 ALA B N 1
ATOM 1931 C CA . ALA B 1 100 ? -9.576 2.749 6.721 1.00 18.51 93 ALA B CA 1
ATOM 1932 C C . ALA B 1 100 ? -8.149 2.500 6.212 1.00 18.27 93 ALA B C 1
ATOM 1933 O O . ALA B 1 100 ? -7.150 2.730 6.948 1.00 17.97 93 ALA B O 1
ATOM 1935 N N . HIS B 1 101 ? -8.028 2.039 4.968 1.00 17.70 94 HIS B N 1
ATOM 1936 C CA . HIS B 1 101 ? -6.695 1.782 4.426 1.00 17.98 94 HIS B CA 1
ATOM 1937 C C . HIS B 1 101 ? -5.927 3.100 4.224 1.00 17.13 94 HIS B C 1
ATOM 1938 O O . HIS B 1 101 ? -4.720 3.149 4.400 1.00 16.80 94 HIS B O 1
ATOM 1945 N N . THR B 1 102 ? -6.622 4.158 3.841 1.00 16.87 95 THR B N 1
ATOM 1946 C CA . THR B 1 102 ? -5.982 5.471 3.696 1.00 16.53 95 THR B CA 1
ATOM 1947 C C . THR B 1 102 ? -5.507 5.988 5.064 1.00 16.88 95 THR B C 1
ATOM 1948 O O . THR B 1 102 ? -4.369 6.528 5.172 1.00 16.21 95 THR B O 1
ATOM 1952 N N . ILE B 1 103 ? -6.329 5.789 6.104 1.00 16.51 96 ILE B N 1
ATOM 1953 C CA . ILE B 1 103 ? -5.934 6.168 7.486 1.00 16.96 96 ILE B CA 1
ATOM 1954 C C . ILE B 1 103 ? -4.654 5.415 7.909 1.00 17.55 96 ILE B C 1
ATOM 1955 O O . ILE B 1 103 ? -3.687 6.061 8.455 1.00 17.82 96 ILE B O 1
ATOM 1960 N N . GLU B 1 104 ? -4.593 4.101 7.636 1.00 17.59 97 GLU B N 1
ATOM 1961 C CA . GLU B 1 104 ? -3.352 3.312 7.951 1.00 18.52 97 GLU B CA 1
ATOM 1962 C C . GLU B 1 104 ? -2.157 3.885 7.219 1.00 18.13 97 GLU B C 1
ATOM 1963 O O . GLU B 1 104 ? -1.040 3.992 7.794 1.00 18.28 97 GLU B O 1
ATOM 1969 N N . GLN B 1 105 ? -2.357 4.217 5.932 1.00 17.21 98 GLN B N 1
ATOM 1970 C CA . GLN B 1 105 ? -1.277 4.750 5.140 1.00 17.66 98 GLN B CA 1
ATOM 1971 C C . GLN B 1 105 ? -0.777 6.144 5.639 1.00 17.52 98 GLN B C 1
ATOM 1972 O O . GLN B 1 105 ? 0.462 6.392 5.686 1.00 17.59 98 GLN B O 1
ATOM 1978 N N . VAL B 1 106 ? -1.696 7.005 6.095 1.00 16.90 99 VAL B N 1
ATOM 1979 C CA . VAL B 1 106 ? -1.308 8.317 6.601 1.00 17.70 99 VAL B CA 1
ATOM 1980 C C . VAL B 1 106 ? -0.606 8.146 7.922 1.00 18.47 99 VAL B C 1
ATOM 1981 O O . VAL B 1 106 ? 0.272 8.961 8.275 1.00 18.98 99 VAL B O 1
ATOM 1985 N N . ARG B 1 107 ? -0.922 7.068 8.637 1.00 17.86 100 ARG B N 1
ATOM 1986 C CA . ARG B 1 107 ? -0.219 6.812 9.890 1.00 18.27 100 ARG B CA 1
ATOM 1987 C C . ARG B 1 107 ? 1.207 6.326 9.670 1.00 18.27 100 ARG B C 1
ATOM 1988 O O . ARG B 1 107 ? 2.142 6.828 10.305 1.00 18.46 100 ARG B O 1
ATOM 1996 N N . THR B 1 108 ? 1.351 5.336 8.782 1.00 18.04 101 THR B N 1
ATOM 1997 C CA . THR B 1 108 ? 2.615 4.572 8.620 1.00 19.04 101 THR B CA 1
ATOM 1998 C C . THR B 1 108 ? 3.530 4.984 7.478 1.00 18.81 101 THR B C 1
ATOM 1999 O O . THR B 1 108 ? 4.686 4.563 7.452 1.00 20.12 101 THR B O 1
ATOM 2003 N N . GLY B 1 109 ? 3.051 5.795 6.549 1.00 18.01 102 GLY B N 1
ATOM 2004 C CA . GLY B 1 109 ? 3.879 6.197 5.412 1.00 18.58 102 GLY B CA 1
ATOM 2005 C C . GLY B 1 109 ? 5.000 7.130 5.812 1.00 19.17 102 GLY B C 1
ATOM 2006 O O . GLY B 1 109 ? 5.045 7.629 6.953 1.00 18.47 102 GLY B O 1
ATOM 2007 N N . ASN B 1 110 ? 5.915 7.359 4.873 1.00 19.87 103 ASN B N 1
ATOM 2008 C CA . ASN B 1 110 ? 6.989 8.332 5.113 1.00 20.96 103 ASN B CA 1
ATOM 2009 C C . ASN B 1 110 ? 6.416 9.741 4.929 1.00 20.35 103 ASN B C 1
ATOM 2010 O O . ASN B 1 110 ? 5.234 9.895 4.548 1.00 18.11 103 ASN B O 1
ATOM 2015 N N . LEU B 1 111 ? 7.211 10.770 5.214 1.00 20.70 104 LEU B N 1
ATOM 2016 C CA . LEU B 1 111 ? 6.728 12.155 5.146 1.00 20.94 104 LEU B CA 1
ATOM 2017 C C . LEU B 1 111 ? 6.111 12.544 3.799 1.00 20.82 104 LEU B C 1
ATOM 2018 O O . LEU B 1 111 ? 5.011 13.166 3.768 1.00 20.55 104 LEU B O 1
ATOM 2023 N N . GLU B 1 112 ? 6.748 12.134 2.698 1.00 21.42 105 GLU B N 1
ATOM 2024 C CA . GLU B 1 112 ? 6.225 12.424 1.350 1.00 21.40 105 GLU B CA 1
ATOM 2025 C C . GLU B 1 112 ? 4.868 11.750 1.154 1.00 20.94 105 GLU B C 1
ATOM 2026 O O . GLU B 1 112 ? 3.900 12.386 0.689 1.00 20.29 105 GLU B O 1
ATOM 2032 N N . GLU B 1 113 ? 4.789 10.481 1.532 1.00 20.43 106 GLU B N 1
ATOM 2033 C CA . GLU B 1 113 ? 3.539 9.722 1.410 1.00 19.79 106 GLU B CA 1
ATOM 2034 C C . GLU B 1 113 ? 2.411 10.342 2.234 1.00 18.41 106 GLU B C 1
ATOM 2035 O O . GLU B 1 113 ? 1.298 10.405 1.764 1.00 17.29 106 GLU B O 1
ATOM 2041 N N . LYS B 1 114 ? 2.712 10.753 3.458 1.00 17.84 107 LYS B N 1
ATOM 2042 C CA . LYS B 1 114 ? 1.768 11.448 4.315 1.00 17.32 107 LYS B CA 1
ATOM 2043 C C . LYS B 1 114 ? 1.306 12.776 3.708 1.00 17.42 107 LYS B C 1
ATOM 2044 O O . LYS B 1 114 ? 0.116 13.067 3.668 1.00 15.71 107 LYS B O 1
ATOM 2050 N N . ALA B 1 115 ? 2.245 13.530 3.151 1.00 17.21 108 ALA B N 1
ATOM 2051 C CA . ALA B 1 115 ? 1.941 14.830 2.589 1.00 17.73 108 ALA B CA 1
ATOM 2052 C C . ALA B 1 115 ? 0.996 14.726 1.415 1.00 17.81 108 ALA B C 1
ATOM 2053 O O . ALA B 1 115 ? 0.112 15.587 1.254 1.00 17.06 108 ALA B O 1
ATOM 2055 N N . LEU B 1 116 ? 1.187 13.707 0.572 1.00 18.21 109 LEU B N 1
ATOM 2056 C CA . LEU B 1 116 ? 0.279 13.512 -0.573 1.00 18.13 109 LEU B CA 1
ATOM 2057 C C . LEU B 1 116 ? -1.152 13.315 -0.139 1.00 17.54 109 LEU B C 1
ATOM 2058 O O . LEU B 1 116 ? -2.064 13.830 -0.783 1.00 16.76 109 LEU B O 1
ATOM 2063 N N . ILE B 1 117 ? -1.332 12.543 0.921 1.00 16.86 110 ILE B N 1
ATOM 2064 C CA . ILE B 1 117 ? -2.679 12.278 1.444 1.00 17.15 110 ILE B CA 1
ATOM 2065 C C . ILE B 1 117 ? -3.269 13.526 2.073 1.00 17.33 110 ILE B C 1
ATOM 2066 O O . ILE B 1 117 ? -4.429 13.873 1.779 1.00 18.46 110 ILE B O 1
ATOM 2071 N N . VAL B 1 118 ? -2.526 14.183 2.958 1.00 16.96 111 VAL B N 1
ATOM 2072 C CA . VAL B 1 118 ? -3.093 15.361 3.654 1.00 17.13 111 VAL B CA 1
ATOM 2073 C C . VAL B 1 118 ? -3.355 16.501 2.659 1.00 17.86 111 VAL B C 1
ATOM 2074 O O . VAL B 1 118 ? -4.390 17.176 2.751 1.00 17.74 111 VAL B O 1
ATOM 2078 N N . ALA B 1 119 ? -2.469 16.690 1.669 1.00 18.36 112 ALA B N 1
ATOM 2079 C CA . ALA B 1 119 ? -2.698 17.769 0.686 1.00 18.99 112 ALA B CA 1
ATOM 2080 C C . ALA B 1 119 ? -4.006 17.529 -0.087 1.00 20.03 112 ALA B C 1
ATOM 2081 O O . ALA B 1 119 ? -4.779 18.450 -0.333 1.00 19.12 112 ALA B O 1
ATOM 2083 N N . ASP B 1 120 ? -4.197 16.289 -0.511 1.00 20.32 113 ASP B N 1
ATOM 2084 C CA . ASP B 1 120 ? -5.416 15.877 -1.213 1.00 22.15 113 ASP B CA 1
ATOM 2085 C C . ASP B 1 120 ? -6.663 16.176 -0.342 1.00 21.16 113 ASP B C 1
ATOM 2086 O O . ASP B 1 120 ? -7.625 16.776 -0.810 1.00 21.61 113 ASP B O 1
ATOM 2091 N N . LYS B 1 121 ? -6.631 15.754 0.916 1.00 21.01 114 LYS B N 1
ATOM 2092 C CA . LYS B 1 121 ? -7.783 15.931 1.831 1.00 22.24 114 LYS B CA 1
ATOM 2093 C C . LYS B 1 121 ? -8.027 17.392 2.143 1.00 21.32 114 LYS B C 1
ATOM 2094 O O . LYS B 1 121 ? -9.167 17.815 2.311 1.00 20.48 114 LYS B O 1
ATOM 2100 N N . LEU B 1 122 ? -6.942 18.143 2.315 1.00 19.57 115 LEU B N 1
ATOM 2101 C CA . LEU B 1 122 ? -7.048 19.573 2.591 1.00 20.40 115 LEU B CA 1
ATOM 2102 C C . LEU B 1 122 ? -7.757 20.369 1.505 1.00 20.72 115 LEU B C 1
ATOM 2103 O O . LEU B 1 122 ? -8.598 21.201 1.817 1.00 21.50 115 LEU B O 1
ATOM 2108 N N . ASP B 1 123 ? -7.386 20.156 0.248 1.00 20.91 116 ASP B N 1
ATOM 2109 C CA . ASP B 1 123 ? -8.022 20.891 -0.827 1.00 22.20 116 ASP B CA 1
ATOM 2110 C C . ASP B 1 123 ? -9.499 20.470 -0.935 1.00 23.32 116 ASP B C 1
ATOM 2111 O O . ASP B 1 123 ? -10.340 21.323 -1.169 1.00 23.55 116 ASP B O 1
ATOM 2116 N N . ASN B 1 124 ? -9.783 19.171 -0.772 1.00 23.63 117 ASN B N 1
ATOM 2117 C CA . ASN B 1 124 ? -11.190 18.690 -0.815 1.00 26.38 117 ASN B CA 1
ATOM 2118 C C . ASN B 1 124 ? -12.037 19.327 0.273 1.00 25.86 117 ASN B C 1
ATOM 2119 O O . ASN B 1 124 ? -13.145 19.764 0.016 1.00 28.14 117 ASN B O 1
ATOM 2124 N N . LEU B 1 125 ? -11.509 19.365 1.487 1.00 25.52 118 LEU B N 1
ATOM 2125 C CA . LEU B 1 125 ? -12.227 19.911 2.613 1.00 27.26 118 LEU B CA 1
ATOM 2126 C C . LEU B 1 125 ? -12.387 21.441 2.518 1.00 28.84 118 LEU B C 1
ATOM 2127 O O . LEU B 1 125 ? -13.418 22.000 2.924 1.00 29.67 118 LEU B O 1
ATOM 2132 N N . THR B 1 126 ? -11.402 22.113 1.941 1.00 28.20 119 THR B N 1
ATOM 2133 C CA . THR B 1 126 ? -11.475 23.557 1.726 1.00 29.55 119 THR B CA 1
ATOM 2134 C C . THR B 1 126 ? -12.695 23.853 0.846 1.00 32.49 119 THR B C 1
ATOM 2135 O O . THR B 1 126 ? -13.464 24.766 1.137 1.00 32.42 119 THR B O 1
ATOM 2139 N N . SER B 1 127 ? -12.909 23.026 -0.177 1.00 34.09 120 SER B N 1
ATOM 2140 C CA . SER B 1 127 ? -14.068 23.188 -1.060 1.00 37.65 120 SER B CA 1
ATOM 2141 C C . SER B 1 127 ? -15.394 22.973 -0.321 1.00 38.60 120 SER B C 1
ATOM 2142 O O . SER B 1 127 ? -16.405 23.549 -0.691 1.00 41.25 120 SER B O 1
ATOM 2145 N N . VAL B 1 128 ? -15.367 22.141 0.721 1.00 39.05 121 VAL B N 1
ATOM 2146 C CA . VAL B 1 128 ? -16.547 21.876 1.543 1.00 40.08 121 VAL B CA 1
ATOM 2147 C C . VAL B 1 128 ? -16.849 23.087 2.415 1.00 41.80 121 VAL B C 1
ATOM 2148 O O . VAL B 1 128 ? -17.992 23.469 2.535 1.00 41.54 121 VAL B O 1
ATOM 2152 N N . LYS B 1 129 ? -15.825 23.677 3.034 1.00 40.90 122 LYS B N 1
ATOM 2153 C CA . LYS B 1 129 ? -16.006 24.884 3.855 1.00 45.18 122 LYS B CA 1
ATOM 2154 C C . LYS B 1 129 ? -16.678 25.968 3.035 1.00 50.37 122 LYS B C 1
ATOM 2155 O O . LYS B 1 129 ? -17.588 26.652 3.513 1.00 50.04 122 LYS B O 1
ATOM 2161 N N . TYR B 1 130 ? -16.195 26.117 1.800 1.00 53.87 123 TYR B N 1
ATOM 2162 C CA . TYR B 1 130 ? -16.702 27.098 0.851 1.00 58.69 123 TYR B CA 1
ATOM 2163 C C . TYR B 1 130 ? -18.159 26.820 0.499 1.00 58.06 123 TYR B C 1
ATOM 2164 O O . TYR B 1 130 ? -18.959 27.742 0.429 1.00 59.17 123 TYR B O 1
ATOM 2173 N N . ALA B 1 131 ? -18.494 25.550 0.278 1.00 57.68 124 ALA B N 1
ATOM 2174 C CA . ALA B 1 131 ? -19.873 25.152 -0.050 1.00 57.71 124 ALA B CA 1
ATOM 2175 C C . ALA B 1 131 ? -20.845 25.449 1.098 1.00 60.15 124 ALA B C 1
ATOM 2176 O O . ALA B 1 131 ? -22.001 25.784 0.862 1.00 60.20 124 ALA B O 1
ATOM 2178 N N . LEU B 1 132 ? -20.363 25.334 2.335 1.00 63.86 125 LEU B N 1
ATOM 2179 C CA . LEU B 1 132 ? -21.175 25.622 3.525 1.00 67.84 125 LEU B CA 1
ATOM 2180 C C . LEU B 1 132 ? -21.387 27.127 3.696 1.00 69.69 125 LEU B C 1
ATOM 2181 O O . LEU B 1 132 ? -20.437 27.907 3.620 1.00 72.44 125 LEU B O 1
ATOM 2186 N N . SER B 1 138 ? -27.859 20.800 3.392 1.00 49.68 131 SER B N 1
ATOM 2187 C CA . SER B 1 138 ? -27.917 19.674 2.460 1.00 46.88 131 SER B CA 1
ATOM 2188 C C . SER B 1 138 ? -26.611 19.414 1.705 1.00 44.35 131 SER B C 1
ATOM 2189 O O . SER B 1 138 ? -26.590 18.556 0.816 1.00 41.36 131 SER B O 1
ATOM 2192 N N . VAL B 1 139 ? -25.528 20.128 2.052 1.00 44.00 132 VAL B N 1
ATOM 2193 C CA . VAL B 1 139 ? -24.211 19.906 1.392 1.00 45.10 132 VAL B CA 1
ATOM 2194 C C . VAL B 1 139 ? -23.748 18.448 1.551 1.00 43.05 132 VAL B C 1
ATOM 2195 O O . VAL B 1 139 ? -23.174 17.853 0.623 1.00 41.00 132 VAL B O 1
ATOM 2199 N N . TRP B 1 140 ? -24.027 17.872 2.721 1.00 43.23 133 TRP B N 1
ATOM 2200 C CA . TRP B 1 140 ? -23.645 16.482 3.006 1.00 42.78 133 TRP B CA 1
ATOM 2201 C C . TRP B 1 140 ? -24.419 15.467 2.162 1.00 42.57 133 TRP B C 1
ATOM 2202 O O . TRP B 1 140 ? -23.908 14.371 1.915 1.00 44.22 133 TRP B O 1
ATOM 2213 N N . SER B 1 141 ? -25.617 15.847 1.694 1.00 40.22 134 SER B N 1
ATOM 2214 C CA . SER B 1 141 ? -26.462 14.961 0.859 1.00 39.84 134 SER B CA 1
ATOM 2215 C C . SER B 1 141 ? -25.861 14.566 -0.490 1.00 40.03 134 SER B C 1
ATOM 2216 O O . SER B 1 141 ? -26.323 13.592 -1.098 1.00 38.87 134 SER B O 1
ATOM 2219 N N . TYR B 1 142 ? -24.887 15.344 -0.971 1.00 38.65 135 TYR B N 1
ATOM 2220 C CA . TYR B 1 142 ? -24.233 15.111 -2.276 1.00 40.77 135 TYR B CA 1
ATOM 2221 C C . TYR B 1 142 ? -23.040 14.147 -2.252 1.00 37.33 135 TYR B C 1
ATOM 2222 O O . TYR B 1 142 ? -22.632 13.652 -3.295 1.00 37.66 135 TYR B O 1
ATOM 2231 N N . PHE B 1 143 ? -22.472 13.898 -1.085 1.00 34.83 136 PHE B N 1
ATOM 2232 C CA . PHE B 1 143 ? -21.325 12.998 -0.981 1.00 36.18 136 PHE B CA 1
ATOM 2233 C C . PHE B 1 143 ? -21.766 11.524 -1.007 1.00 34.79 136 PHE B C 1
ATOM 2234 O O . PHE B 1 143 ? -22.934 11.204 -0.895 1.00 33.08 136 PHE B O 1
ATOM 2242 N N . LYS B 1 144 ? -20.797 10.633 -1.119 1.00 33.15 137 LYS B N 1
ATOM 2243 C CA . LYS B 1 144 ? -21.060 9.186 -1.135 1.00 33.58 137 LYS B CA 1
ATOM 2244 C C . LYS B 1 144 ? -21.539 8.699 0.237 1.00 31.72 137 LYS B C 1
ATOM 2245 O O . LYS B 1 144 ? -22.207 7.671 0.342 1.00 32.59 137 LYS B O 1
ATOM 2251 N N . ARG B 1 145 ? -21.129 9.418 1.282 1.00 28.34 138 ARG B N 1
ATOM 2252 C CA . ARG B 1 145 ? -21.523 9.133 2.638 1.00 27.22 138 ARG B CA 1
ATOM 2253 C C . ARG B 1 145 ? -21.791 10.458 3.330 1.00 27.50 138 ARG B C 1
ATOM 2254 O O . ARG B 1 145 ? -21.158 11.490 3.008 1.00 24.79 138 ARG B O 1
ATOM 2262 N N . GLY B 1 146 ? -22.678 10.396 4.321 1.00 26.34 139 GLY B N 1
ATOM 2263 C CA . GLY B 1 146 ? -23.105 11.548 5.088 1.00 26.97 139 GLY B CA 1
ATOM 2264 C C . GLY B 1 146 ? -22.133 12.091 6.122 1.00 27.60 139 GLY B C 1
ATOM 2265 O O . GLY B 1 146 ? -20.992 11.598 6.286 1.00 24.73 139 GLY B O 1
ATOM 2266 N N . TYR B 1 147 ? -22.618 13.120 6.820 1.00 27.57 140 TYR B N 1
ATOM 2267 C CA . TYR B 1 147 ? -21.856 13.856 7.825 1.00 27.34 140 TYR B CA 1
ATOM 2268 C C . TYR B 1 147 ? -21.053 12.999 8.788 1.00 27.28 140 TYR B C 1
ATOM 2269 O O . TYR B 1 147 ? -19.820 13.171 8.923 1.00 24.09 140 TYR B O 1
ATOM 2278 N N . ASP B 1 148 ? -21.727 12.069 9.460 1.00 27.35 141 ASP B N 1
ATOM 2279 C CA . ASP B 1 148 ? -21.035 11.274 10.490 1.00 28.13 141 ASP B CA 1
ATOM 2280 C C . ASP B 1 148 ? -19.856 10.433 9.979 1.00 26.44 141 ASP B C 1
ATOM 2281 O O . ASP B 1 148 ? -18.793 10.355 10.644 1.00 24.79 141 ASP B O 1
ATOM 2286 N N . LEU B 1 149 ? -20.020 9.830 8.805 1.00 24.21 142 LEU B N 1
ATOM 2287 C CA . LEU B 1 149 ? -18.943 9.031 8.246 1.00 23.57 142 LEU B CA 1
ATOM 2288 C C . LEU B 1 149 ? -17.787 9.917 7.721 1.00 23.06 142 LEU B C 1
ATOM 2289 O O . LEU B 1 149 ? -16.621 9.511 7.811 1.00 22.85 142 LEU B O 1
ATOM 2294 N N . GLN B 1 150 ? -18.127 11.085 7.159 1.00 22.60 143 GLN B N 1
ATOM 2295 C CA . GLN B 1 150 ? -17.124 12.046 6.687 1.00 23.44 143 GLN B CA 1
ATOM 2296 C C . GLN B 1 150 ? -16.330 12.530 7.876 1.00 23.28 143 GLN B C 1
ATOM 2297 O O . GLN B 1 150 ? -15.117 12.698 7.797 1.00 22.25 143 GLN B O 1
ATOM 2303 N N . LYS B 1 151 ? -17.025 12.723 8.988 1.00 24.00 144 LYS B N 1
ATOM 2304 C CA . LYS B 1 151 ? -16.375 13.128 10.236 1.00 25.04 144 LYS B CA 1
ATOM 2305 C C . LYS B 1 151 ? -15.380 12.067 10.703 1.00 24.16 144 LYS B C 1
ATOM 2306 O O . LYS B 1 151 ? -14.223 12.389 11.020 1.00 22.14 144 LYS B O 1
ATOM 2312 N N . TRP B 1 152 ? -15.801 10.801 10.691 1.00 23.26 145 TRP B N 1
ATOM 2313 C CA . TRP B 1 152 ? -14.932 9.704 11.117 1.00 22.35 145 TRP B CA 1
ATOM 2314 C C . TRP B 1 152 ? -13.659 9.651 10.272 1.00 21.28 145 TRP B C 1
ATOM 2315 O O . TRP B 1 152 ? -12.554 9.510 10.796 1.00 19.04 145 TRP B O 1
ATOM 2326 N N . TYR B 1 153 ? -13.843 9.795 8.965 1.00 20.85 146 TYR B N 1
ATOM 2327 C CA . TYR B 1 153 ? -12.746 9.742 8.013 1.00 21.14 146 TYR B CA 1
ATOM 2328 C C . TYR B 1 153 ? -11.736 10.869 8.189 1.00 20.54 146 TYR B C 1
ATOM 2329 O O . TYR B 1 153 ? -10.538 10.604 8.342 1.00 19.23 146 TYR B O 1
ATOM 2338 N N . ASN B 1 154 ? -12.228 12.107 8.179 1.00 20.30 147 ASN B N 1
ATOM 2339 C CA . ASN B 1 154 ? -11.373 13.288 8.331 1.00 20.71 147 ASN B CA 1
ATOM 2340 C C . ASN B 1 154 ? -10.698 13.335 9.700 1.00 20.81 147 ASN B C 1
ATOM 2341 O O . ASN B 1 154 ? -9.501 13.686 9.796 1.00 19.72 147 ASN B O 1
ATOM 2346 N N . GLN B 1 155 ? -11.414 12.933 10.752 1.00 20.28 148 GLN B N 1
ATOM 2347 C CA . GLN B 1 155 ? -10.788 12.881 12.088 1.00 21.13 148 GLN B CA 1
ATOM 2348 C C . GLN B 1 155 ? -9.720 11.799 12.111 1.00 20.04 148 GLN B C 1
ATOM 2349 O O . GLN B 1 155 ? -8.659 11.983 12.740 1.00 18.88 148 GLN B O 1
ATOM 2355 N N . GLY B 1 156 ? -9.980 10.690 11.418 1.00 19.11 149 GLY B N 1
ATOM 2356 C CA . GLY B 1 156 ? -8.971 9.631 11.311 1.00 19.30 149 GLY B CA 1
ATOM 2357 C C . GLY B 1 156 ? -7.676 10.140 10.660 1.00 18.60 149 GLY B C 1
ATOM 2358 O O . GLY B 1 156 ? -6.586 9.838 11.140 1.00 18.56 149 GLY B O 1
ATOM 2359 N N . ILE B 1 157 ? -7.788 10.897 9.581 1.00 17.88 150 ILE B N 1
ATOM 2360 C CA . ILE B 1 157 ? -6.607 11.451 8.924 1.00 18.81 150 ILE B CA 1
ATOM 2361 C C . ILE B 1 157 ? -5.892 12.415 9.863 1.00 19.40 150 ILE B C 1
ATOM 2362 O O . ILE B 1 157 ? -4.667 12.300 10.082 1.00 19.18 150 ILE B O 1
ATOM 2367 N N . LYS B 1 158 ? -6.661 13.356 10.415 1.00 19.29 151 LYS B N 1
ATOM 2368 C CA . LYS B 1 158 ? -6.141 14.354 11.334 1.00 22.10 151 LYS B CA 1
ATOM 2369 C C . LYS B 1 158 ? -5.419 13.706 12.508 1.00 22.31 151 LYS B C 1
ATOM 2370 O O . LYS B 1 158 ? -4.333 14.142 12.889 1.00 21.01 151 LYS B O 1
ATOM 2376 N N . ASN B 1 159 ? -6.014 12.666 13.081 1.00 21.39 152 ASN B N 1
ATOM 2377 C CA . ASN B 1 159 ? -5.418 12.036 14.270 1.00 22.89 152 ASN B CA 1
ATOM 2378 C C . ASN B 1 159 ? -4.241 11.103 14.041 1.00 21.10 152 ASN B C 1
ATOM 2379 O O . ASN B 1 159 ? -3.657 10.659 14.998 1.00 20.97 152 ASN B O 1
ATOM 2384 N N . ASN B 1 160 ? -3.947 10.767 12.792 1.00 19.66 153 ASN B N 1
ATOM 2385 C CA . ASN B 1 160 ? -2.839 9.841 12.478 1.00 19.48 153 ASN B CA 1
ATOM 2386 C C . ASN B 1 160 ? -1.725 10.440 11.624 1.00 18.93 153 ASN B C 1
ATOM 2387 O O . ASN B 1 160 ? -0.596 9.897 11.591 1.00 19.53 153 ASN B O 1
ATOM 2400 N N . GLU B 1 162 ? 0.358 12.889 11.993 1.00 21.37 155 GLU B N 1
ATOM 2401 C CA . GLU B 1 162 ? 1.642 13.219 12.675 1.00 23.45 155 GLU B CA 1
ATOM 2402 C C . GLU B 1 162 ? 2.389 12.034 13.256 1.00 23.48 155 GLU B C 1
ATOM 2403 O O . GLU B 1 162 ? 3.559 12.178 13.649 1.00 24.34 155 GLU B O 1
ATOM 2409 N N . TYR B 1 163 ? 1.799 10.852 13.238 1.00 23.04 156 TYR B N 1
ATOM 2410 C CA . TYR B 1 163 ? 2.427 9.689 13.868 1.00 23.88 156 TYR B CA 1
ATOM 2411 C C . TYR B 1 163 ? 3.800 9.384 13.281 1.00 23.48 156 TYR B C 1
ATOM 2412 O O . TYR B 1 163 ? 3.962 9.227 12.070 1.00 23.13 156 TYR B O 1
ATOM 2421 N N . GLY B 1 164 ? 4.785 9.294 14.148 1.00 26.40 157 GLY B N 1
ATOM 2422 C CA . GLY B 1 164 ? 6.151 8.985 13.733 1.00 27.39 157 GLY B CA 1
ATOM 2423 C C . GLY B 1 164 ? 6.955 10.142 13.165 1.00 30.60 157 GLY B C 1
ATOM 2424 O O . GLY B 1 164 ? 8.117 9.951 12.774 1.00 29.89 157 GLY B O 1
ATOM 2425 N N . LEU B 1 165 ? 6.382 11.340 13.121 1.00 29.79 158 LEU B N 1
ATOM 2426 C CA . LEU B 1 165 ? 7.130 12.485 12.621 1.00 32.03 158 LEU B CA 1
ATOM 2427 C C . LEU B 1 165 ? 7.709 13.319 13.780 1.00 35.96 158 LEU B C 1
ATOM 2428 O O . LEU B 1 165 ? 7.105 13.406 14.850 1.00 36.18 158 LEU B O 1
ATOM 2433 N N . ASN B 1 166 ? 8.876 13.919 13.556 1.00 41.97 159 ASN B N 1
ATOM 2434 C CA . ASN B 1 166 ? 9.444 14.867 14.521 1.00 46.67 159 ASN B CA 1
ATOM 2435 C C . ASN B 1 166 ? 8.709 16.194 14.333 1.00 45.65 159 ASN B C 1
ATOM 2436 O O . ASN B 1 166 ? 8.370 16.547 13.204 1.00 43.22 159 ASN B O 1
ATOM 2441 N N . PRO B 1 167 ? 8.436 16.933 15.425 1.00 49.88 160 PRO B N 1
ATOM 2442 C CA . PRO B 1 167 ? 7.754 18.228 15.295 1.00 49.72 160 PRO B CA 1
ATOM 2443 C C . PRO B 1 167 ? 8.293 19.150 14.187 1.00 48.57 160 PRO B C 1
ATOM 2444 O O . PRO B 1 167 ? 7.506 19.821 13.518 1.00 48.60 160 PRO B O 1
ATOM 2448 N N . SER B 1 168 ? 9.605 19.150 13.978 1.00 47.22 161 SER B N 1
ATOM 2449 C CA . SER B 1 168 ? 10.228 19.987 12.944 1.00 48.90 161 SER B CA 1
ATOM 2450 C C . SER B 1 168 ? 9.887 19.594 11.491 1.00 47.28 161 SER B C 1
ATOM 2451 O O . SER B 1 168 ? 9.979 20.421 10.591 1.00 46.12 161 SER B O 1
ATOM 2454 N N . GLU B 1 169 ? 9.506 18.336 11.275 1.00 44.88 162 GLU B N 1
ATOM 2455 C CA . GLU B 1 169 ? 9.145 17.822 9.948 1.00 43.27 162 GLU B CA 1
ATOM 2456 C C . GLU B 1 169 ? 7.701 18.092 9.540 1.00 37.84 162 GLU B C 1
ATOM 2457 O O . GLU B 1 169 ? 7.369 17.981 8.362 1.00 36.10 162 GLU B O 1
ATOM 2463 N N . ILE B 1 170 ? 6.842 18.391 10.503 1.00 34.10 163 ILE B N 1
ATOM 2464 C CA . ILE B 1 170 ? 5.404 18.566 10.208 1.00 32.16 163 ILE B CA 1
ATOM 2465 C C . ILE B 1 170 ? 5.125 19.806 9.367 1.00 31.23 163 ILE B C 1
ATOM 2466 O O . ILE B 1 170 ? 5.291 20.920 9.847 1.00 31.34 163 ILE B O 1
ATOM 2471 N N . PRO B 1 171 ? 4.682 19.623 8.108 1.00 28.96 164 PRO B N 1
ATOM 2472 C CA . PRO B 1 171 ? 4.394 20.810 7.282 1.00 28.80 164 PRO B CA 1
ATOM 2473 C C . PRO B 1 171 ? 3.295 21.731 7.865 1.00 28.76 164 PRO B C 1
ATOM 2474 O O . PRO B 1 171 ? 2.349 21.240 8.480 1.00 28.39 164 PRO B O 1
ATOM 2478 N N . PRO B 1 172 ? 3.441 23.058 7.684 1.00 29.45 165 PRO B N 1
ATOM 2479 C CA . PRO B 1 172 ? 2.447 23.982 8.180 1.00 28.53 165 PRO B CA 1
ATOM 2480 C C . PRO B 1 172 ? 1.048 23.676 7.670 1.00 26.74 165 PRO B C 1
ATOM 2481 O O . PRO B 1 172 ? 0.102 23.940 8.397 1.00 27.27 165 PRO B O 1
ATOM 2485 N N . PHE B 1 173 ? 0.916 23.138 6.446 1.00 23.62 166 PHE B N 1
ATOM 2486 C CA . PHE B 1 173 ? -0.428 22.826 5.931 1.00 22.12 166 PHE B CA 1
ATOM 2487 C C . PHE B 1 173 ? -1.131 21.719 6.716 1.00 21.68 166 PHE B C 1
ATOM 2488 O O . PHE B 1 173 ? -2.375 21.669 6.684 1.00 20.93 166 PHE B O 1
ATOM 2496 N N . PHE B 1 174 ? -0.381 20.864 7.441 1.00 20.73 167 PHE B N 1
ATOM 2497 C CA . PHE B 1 174 ? -1.017 19.823 8.284 1.00 20.91 167 PHE B CA 1
ATOM 2498 C C . PHE B 1 174 ? -1.885 20.530 9.355 1.00 22.07 167 PHE B C 1
ATOM 2499 O O . PHE B 1 174 ? -3.032 20.095 9.605 1.00 21.13 167 PHE B O 1
ATOM 2507 N N A ASP B 1 175 ? -1.348 21.612 9.941 0.60 23.31 168 ASP B N 1
ATOM 2508 N N B ASP B 1 175 ? -1.373 21.604 9.972 0.40 22.83 168 ASP B N 1
ATOM 2509 C CA A ASP B 1 175 ? -2.065 22.410 10.944 0.60 24.89 168 ASP B CA 1
ATOM 2510 C CA B ASP B 1 175 ? -2.154 22.341 10.984 0.40 24.00 168 ASP B CA 1
ATOM 2511 C C A ASP B 1 175 ? -3.331 23.019 10.335 0.60 24.69 168 ASP B C 1
ATOM 2512 C C B ASP B 1 175 ? -3.355 23.057 10.349 0.40 24.10 168 ASP B C 1
ATOM 2513 O O A ASP B 1 175 ? -4.386 23.058 10.983 0.60 24.40 168 ASP B O 1
ATOM 2514 O O B ASP B 1 175 ? -4.386 23.239 11.009 0.40 23.94 168 ASP B O 1
ATOM 2523 N N . GLU B 1 176 ? -3.225 23.468 9.083 1.00 24.01 169 GLU B N 1
ATOM 2524 C CA . GLU B 1 176 ? -4.357 24.078 8.369 1.00 25.43 169 GLU B CA 1
ATOM 2525 C C . GLU B 1 176 ? -5.490 23.032 8.240 1.00 23.58 169 GLU B C 1
ATOM 2526 O O . GLU B 1 176 ? -6.664 23.341 8.500 1.00 23.20 169 GLU B O 1
ATOM 2532 N N . TYR B 1 177 ? -5.121 21.802 7.874 1.00 21.06 170 TYR B N 1
ATOM 2533 C CA . TYR B 1 177 ? -6.101 20.723 7.769 1.00 19.27 170 TYR B CA 1
ATOM 2534 C C . TYR B 1 177 ? -6.696 20.416 9.134 1.00 20.04 170 TYR B C 1
ATOM 2535 O O . TYR B 1 177 ? -7.938 20.248 9.248 1.00 19.99 170 TYR B O 1
ATOM 2544 N N . ALA B 1 178 ? -5.866 20.351 10.160 1.00 19.42 171 ALA B N 1
ATOM 2545 C CA . ALA B 1 178 ? -6.384 20.130 11.527 1.00 22.33 171 ALA B CA 1
ATOM 2546 C C . ALA B 1 178 ? -7.453 21.189 11.939 1.00 24.11 171 ALA B C 1
ATOM 2547 O O . ALA B 1 178 ? -8.551 20.811 12.434 1.00 25.13 171 ALA B O 1
ATOM 2549 N N . ARG B 1 179 ? -7.185 22.483 11.687 1.00 25.21 172 ARG B N 1
ATOM 2550 C CA A ARG B 1 179 ? -8.145 23.552 12.016 0.50 26.10 172 ARG B CA 1
ATOM 2551 C CA B ARG B 1 179 ? -8.149 23.541 12.027 0.50 26.32 172 ARG B CA 1
ATOM 2552 C C . ARG B 1 179 ? -9.421 23.401 11.210 1.00 26.14 172 ARG B C 1
ATOM 2553 O O . ARG B 1 179 ? -10.499 23.623 11.731 1.00 26.34 172 ARG B O 1
ATOM 2568 N N . LEU B 1 180 ? -9.283 23.041 9.930 1.00 25.43 173 LEU B N 1
ATOM 2569 C CA . LEU B 1 180 ? -10.449 22.827 9.084 1.00 26.55 173 LEU B CA 1
ATOM 2570 C C . LEU B 1 180 ? -11.365 21.708 9.588 1.00 25.42 173 LEU B C 1
ATOM 2571 O O . LEU B 1 180 ? -12.585 21.852 9.569 1.00 26.69 173 LEU B O 1
ATOM 2576 N N . VAL B 1 181 ? -10.774 20.580 9.947 1.00 23.88 174 VAL B N 1
ATOM 2577 C CA . VAL B 1 181 ? -11.526 19.446 10.489 1.00 24.75 174 VAL B CA 1
ATOM 2578 C C . VAL B 1 181 ? -12.273 19.856 11.775 1.00 26.89 174 VAL B C 1
ATOM 2579 O O . VAL B 1 181 ? -13.459 19.546 11.938 1.00 27.48 174 VAL B O 1
ATOM 2583 N N A LYS B 1 182 ? -11.575 20.551 12.671 0.50 27.27 175 LYS B N 1
ATOM 2584 N N B LYS B 1 182 ? -11.584 20.544 12.678 0.50 27.85 175 LYS B N 1
ATOM 2585 C CA A LYS B 1 182 ? -12.175 21.041 13.922 0.50 29.35 175 LYS B CA 1
ATOM 2586 C CA B LYS B 1 182 ? -12.219 20.999 13.919 0.50 30.22 175 LYS B CA 1
ATOM 2587 C C A LYS B 1 182 ? -13.341 21.989 13.639 0.50 30.75 175 LYS B C 1
ATOM 2588 C C B LYS B 1 182 ? -13.351 21.995 13.644 0.50 31.29 175 LYS B C 1
ATOM 2589 O O A LYS B 1 182 ? -14.375 21.923 14.301 0.50 31.46 175 LYS B O 1
ATOM 2590 O O B LYS B 1 182 ? -14.377 21.966 14.321 0.50 32.03 175 LYS B O 1
ATOM 2601 N N . TRP B 1 183 ? -13.172 22.849 12.636 1.00 31.72 176 TRP B N 1
ATOM 2602 C CA . TRP B 1 183 ? -14.201 23.828 12.261 1.00 35.16 176 TRP B CA 1
ATOM 2603 C C . TRP B 1 183 ? -15.412 23.184 11.601 1.00 34.60 176 TRP B C 1
ATOM 2604 O O . TRP B 1 183 ? -16.560 23.474 11.987 1.00 35.21 176 TRP B O 1
ATOM 2615 N N . ILE B 1 184 ? -15.180 22.319 10.619 1.00 29.74 177 ILE B N 1
ATOM 2616 C CA . ILE B 1 184 ? -16.293 21.693 9.899 1.00 30.32 177 ILE B CA 1
ATOM 2617 C C . ILE B 1 184 ? -17.101 20.695 10.734 1.00 30.30 177 ILE B C 1
ATOM 2618 O O . ILE B 1 184 ? -18.341 20.715 10.695 1.00 29.59 177 ILE B O 1
ATOM 2623 N N . PHE B 1 185 ? -16.409 19.869 11.513 1.00 29.24 178 PHE B N 1
ATOM 2624 C CA . PHE B 1 185 ? -17.057 18.802 12.268 1.00 30.13 178 PHE B CA 1
ATOM 2625 C C . PHE B 1 185 ? -17.290 19.183 13.737 1.00 34.06 178 PHE B C 1
ATOM 2626 O O . PHE B 1 185 ? -16.803 18.539 14.643 1.00 36.42 178 PHE B O 1
ATOM 2634 N N . LYS B 1 186 ? -18.092 20.242 13.912 1.00 39.52 179 LYS B N 1
ATOM 2635 C CA . LYS B 1 186 ? -18.483 20.820 15.216 1.00 45.07 179 LYS B CA 1
ATOM 2636 C C . LYS B 1 186 ? -19.383 19.924 16.050 1.00 46.17 179 LYS B C 1
ATOM 2637 O O . LYS B 1 186 ? -19.226 19.842 17.261 1.00 48.58 179 LYS B O 1
ATOM 2643 N N . LYS B 1 187 ? -20.384 19.343 15.396 1.00 47.19 180 LYS B N 1
ATOM 2644 C CA . LYS B 1 187 ? -21.384 18.513 16.074 1.00 49.39 180 LYS B CA 1
ATOM 2645 C C . LYS B 1 187 ? -21.045 17.005 16.048 1.00 48.13 180 LYS B C 1
ATOM 2646 O O . LYS B 1 187 ? -20.220 16.495 15.262 1.00 42.96 180 LYS B O 1
ATOM 2653 N N . SER C 1 34 ? -58.837 -3.130 -14.650 1.00 55.06 27 SER C N 1
ATOM 2654 C CA . SER C 1 34 ? -57.415 -3.335 -15.064 1.00 52.65 27 SER C CA 1
ATOM 2655 C C . SER C 1 34 ? -57.290 -4.594 -15.915 1.00 48.93 27 SER C C 1
ATOM 2656 O O . SER C 1 34 ? -57.226 -5.714 -15.394 1.00 47.35 27 SER C O 1
ATOM 2659 N N . HIS C 1 35 ? -57.222 -4.384 -17.222 1.00 44.60 28 HIS C N 1
ATOM 2660 C CA . HIS C 1 35 ? -57.171 -5.471 -18.193 1.00 42.20 28 HIS C CA 1
ATOM 2661 C C . HIS C 1 35 ? -55.999 -6.445 -18.010 1.00 37.53 28 HIS C C 1
ATOM 2662 O O . HIS C 1 35 ? -56.214 -7.648 -18.055 1.00 34.63 28 HIS C O 1
ATOM 2669 N N . PRO C 1 36 ? -54.769 -5.930 -17.816 1.00 35.58 29 PRO C N 1
ATOM 2670 C CA . PRO C 1 36 ? -53.664 -6.854 -17.578 1.00 33.16 29 PRO C CA 1
ATOM 2671 C C . PRO C 1 36 ? -53.927 -7.811 -16.416 1.00 31.60 29 PRO C C 1
ATOM 2672 O O . PRO C 1 36 ? -53.637 -8.993 -16.536 1.00 30.49 29 PRO C O 1
ATOM 2676 N N . LEU C 1 37 ? -54.491 -7.306 -15.320 1.00 31.59 30 LEU C N 1
ATOM 2677 C CA . LEU C 1 37 ? -54.809 -8.153 -14.172 1.00 30.95 30 LEU C CA 1
ATOM 2678 C C . LEU C 1 37 ? -55.869 -9.190 -14.514 1.00 29.95 30 LEU C C 1
ATOM 2679 O O . LEU C 1 37 ? -55.828 -10.302 -13.994 1.00 27.96 30 LEU C O 1
ATOM 2684 N N . ASN C 1 38 ? -56.808 -8.836 -15.390 1.00 29.43 31 ASN C N 1
ATOM 2685 C CA . ASN C 1 38 ? -57.827 -9.793 -15.783 1.00 29.14 31 ASN C CA 1
ATOM 2686 C C . ASN C 1 38 ? -57.188 -10.894 -16.655 1.00 27.25 31 ASN C C 1
ATOM 2687 O O . ASN C 1 38 ? -57.512 -12.064 -16.508 1.00 24.68 31 ASN C O 1
ATOM 2692 N N . VAL C 1 39 ? -56.268 -10.518 -17.543 1.00 26.17 32 VAL C N 1
ATOM 2693 C CA . VAL C 1 39 ? -55.586 -11.511 -18.353 1.00 26.61 32 VAL C CA 1
ATOM 2694 C C . VAL C 1 39 ? -54.819 -12.476 -17.425 1.00 25.48 32 VAL C C 1
ATOM 2695 O O . VAL C 1 39 ? -54.871 -13.688 -17.616 1.00 24.37 32 VAL C O 1
ATOM 2699 N N . ALA C 1 40 ? -54.156 -11.934 -16.407 1.00 26.16 33 ALA C N 1
ATOM 2700 C CA . ALA C 1 40 ? -53.412 -12.760 -15.446 1.00 26.32 33 ALA C CA 1
ATOM 2701 C C . ALA C 1 40 ? -54.345 -13.754 -14.731 1.00 27.24 33 ALA C C 1
ATOM 2702 O O . ALA C 1 40 ? -54.035 -14.951 -14.652 1.00 26.32 33 ALA C O 1
ATOM 2704 N N . ARG C 1 41 ? -55.499 -13.257 -14.270 1.00 26.48 34 ARG C N 1
ATOM 2705 C CA . ARG C 1 41 ? -56.505 -14.078 -13.586 1.00 28.15 34 ARG C CA 1
ATOM 2706 C C . ARG C 1 41 ? -56.976 -15.226 -14.500 1.00 25.74 34 ARG C C 1
ATOM 2707 O O . ARG C 1 41 ? -57.118 -16.359 -14.056 1.00 24.81 34 ARG C O 1
ATOM 2715 N N . ILE C 1 42 ? -57.226 -14.913 -15.771 1.00 24.45 35 ILE C N 1
ATOM 2716 C CA . ILE C 1 42 ? -57.675 -15.902 -16.755 1.00 23.97 35 ILE C CA 1
ATOM 2717 C C . ILE C 1 42 ? -56.652 -17.041 -16.903 1.00 23.31 35 ILE C C 1
ATOM 2718 O O . ILE C 1 42 ? -57.000 -18.219 -16.843 1.00 23.01 35 ILE C O 1
ATOM 2723 N N . LEU C 1 43 ? -55.393 -16.663 -17.101 1.00 22.30 36 LEU C N 1
ATOM 2724 C CA . LEU C 1 43 ? -54.329 -17.629 -17.302 1.00 22.41 36 LEU C CA 1
ATOM 2725 C C . LEU C 1 43 ? -54.033 -18.445 -16.056 1.00 23.16 36 LEU C C 1
ATOM 2726 O O . LEU C 1 43 ? -53.852 -19.669 -16.145 1.00 21.49 36 LEU C O 1
ATOM 2731 N N . ARG C 1 44 ? -53.986 -17.775 -14.902 1.00 25.20 37 ARG C N 1
ATOM 2732 C CA . ARG C 1 44 ? -53.737 -18.474 -13.642 1.00 26.88 37 ARG C CA 1
ATOM 2733 C C . ARG C 1 44 ? -54.852 -19.487 -13.310 1.00 26.77 37 ARG C C 1
ATOM 2734 O O . ARG C 1 44 ? -54.568 -20.627 -12.909 1.00 26.73 37 ARG C O 1
ATOM 2742 N N . ARG C 1 45 ? -56.105 -19.088 -13.483 1.00 26.69 38 ARG C N 1
ATOM 2743 C CA . ARG C 1 45 ? -57.224 -19.977 -13.202 1.00 27.45 38 ARG C CA 1
ATOM 2744 C C . ARG C 1 45 ? -57.201 -21.193 -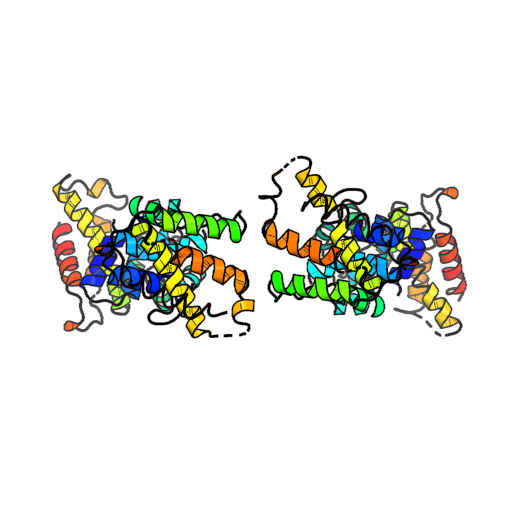14.131 1.00 27.08 38 ARG C C 1
ATOM 2745 O O . ARG C 1 45 ? -57.651 -22.281 -13.757 1.00 25.35 38 ARG C O 1
ATOM 2753 N N . ALA C 1 46 ? -56.697 -20.994 -15.358 1.00 24.97 39 ALA C N 1
ATOM 2754 C CA . ALA C 1 46 ? -56.641 -22.070 -16.344 1.00 24.47 39 ALA C CA 1
ATOM 2755 C C . ALA C 1 46 ? -55.501 -23.055 -16.057 1.00 23.18 39 ALA C C 1
ATOM 2756 O O . ALA C 1 46 ? -55.366 -24.042 -16.754 1.00 23.34 39 ALA C O 1
ATOM 2758 N N . GLY C 1 47 ? -54.673 -22.756 -15.065 1.00 21.85 40 GLY C N 1
ATOM 2759 C CA . GLY C 1 47 ? -53.576 -23.677 -14.650 1.00 22.17 40 GLY C CA 1
ATOM 2760 C C . GLY C 1 47 ? -52.213 -23.453 -15.295 1.00 22.00 40 GLY C C 1
ATOM 2761 O O . GLY C 1 47 ? -51.328 -24.289 -15.129 1.00 23.13 40 GLY C O 1
ATOM 2762 N N . PHE C 1 48 ? -52.007 -22.332 -15.989 1.00 20.91 41 PHE C N 1
ATOM 2763 C CA . PHE C 1 48 ? -50.717 -22.066 -16.608 1.00 20.90 41 PHE C CA 1
ATOM 2764 C C . PHE C 1 48 ? -49.679 -21.650 -15.594 1.00 21.44 41 PHE C C 1
ATOM 2765 O O . PHE C 1 48 ? -50.004 -21.053 -14.569 1.00 20.29 41 PHE C O 1
ATOM 2773 N N . ARG C 1 49 ? -48.422 -21.971 -15.903 1.00 21.76 42 ARG C N 1
ATOM 2774 C CA . ARG C 1 49 ? -47.340 -21.644 -14.990 1.00 22.89 42 ARG C CA 1
ATOM 2775 C C . ARG C 1 49 ? -47.170 -20.124 -14.890 1.00 23.34 42 ARG C C 1
ATOM 2776 O O . ARG C 1 49 ? -47.540 -19.383 -15.810 1.00 22.59 42 ARG C O 1
ATOM 2784 N N . GLU C 1 50 ? -46.541 -19.656 -13.807 1.00 25.28 43 GLU C N 1
ATOM 2785 C CA . GLU C 1 50 ? -46.454 -18.197 -13.575 1.00 25.74 43 GLU C CA 1
ATOM 2786 C C . GLU C 1 50 ? -45.737 -17.387 -14.632 1.00 25.23 43 GLU C C 1
ATOM 2787 O O . GLU C 1 50 ? -46.090 -16.246 -14.836 1.00 25.53 43 GLU C O 1
ATOM 2793 N N . GLU C 1 51 ? -44.753 -17.962 -15.314 1.00 24.67 44 GLU C N 1
ATOM 2794 C CA . GLU C 1 51 ? -44.108 -17.237 -16.389 1.00 24.56 44 GLU C CA 1
ATOM 2795 C C . GLU C 1 51 ? -45.104 -16.881 -17.507 1.00 23.73 44 GLU C C 1
ATOM 2796 O O . GLU C 1 51 ? -44.997 -15.819 -18.126 1.00 22.48 44 GLU C O 1
ATOM 2802 N N . VAL C 1 52 ? -46.066 -17.773 -17.757 1.00 22.80 45 VAL C N 1
ATOM 2803 C CA . VAL C 1 52 ? -47.083 -17.536 -18.787 1.00 23.06 45 VAL C CA 1
ATOM 2804 C C . VAL C 1 52 ? -48.033 -16.452 -18.268 1.00 22.70 45 VAL C C 1
ATOM 2805 O O . VAL C 1 52 ? -48.413 -15.553 -18.995 1.00 23.94 45 VAL C O 1
ATOM 2809 N N . VAL C 1 53 ? -48.418 -16.566 -17.006 1.00 22.04 46 VAL C N 1
ATOM 2810 C CA . VAL C 1 53 ? -49.290 -15.591 -16.373 1.00 22.52 46 VAL C CA 1
ATOM 2811 C C . VAL C 1 53 ? -48.656 -14.206 -16.449 1.00 22.96 46 VAL C C 1
ATOM 2812 O O . VAL C 1 53 ? -49.304 -13.237 -16.814 1.00 22.69 46 VAL C O 1
ATOM 2816 N N . VAL C 1 54 ? -47.362 -14.124 -16.127 1.00 22.11 47 VAL C N 1
ATOM 2817 C CA . VAL C 1 54 ? -46.666 -12.850 -16.152 1.00 22.56 47 VAL C CA 1
ATOM 2818 C C . VAL C 1 54 ? -46.489 -12.319 -17.570 1.00 22.91 47 VAL C C 1
ATOM 2819 O O . VAL C 1 54 ? -46.623 -11.114 -17.799 1.00 24.37 47 VAL C O 1
ATOM 2823 N N . ALA C 1 55 ? -46.185 -13.191 -18.520 1.00 22.76 48 ALA C N 1
ATOM 2824 C CA . ALA C 1 55 ? -46.075 -12.771 -19.904 1.00 23.89 48 ALA C CA 1
ATOM 2825 C C . ALA C 1 55 ? -47.425 -12.148 -20.380 1.00 24.30 48 ALA C C 1
ATOM 2826 O O . ALA C 1 55 ? -47.449 -11.169 -21.141 1.00 25.81 48 ALA C O 1
ATOM 2828 N N . GLY C 1 56 ? -48.530 -12.702 -19.913 1.00 24.66 49 GLY C N 1
ATOM 2829 C CA . GLY C 1 56 ? -49.856 -12.180 -20.289 1.00 25.70 49 GLY C CA 1
ATOM 2830 C C . GLY C 1 56 ? -50.049 -10.797 -19.702 1.00 26.91 49 GLY C C 1
ATOM 2831 O O . GLY C 1 56 ? -50.444 -9.846 -20.398 1.00 27.16 49 GLY C O 1
ATOM 2832 N N . LEU C 1 57 ? -49.768 -10.701 -18.405 1.00 26.59 50 LEU C N 1
ATOM 2833 C CA . LEU C 1 57 ? -49.829 -9.460 -17.657 1.00 28.99 50 LEU C CA 1
ATOM 2834 C C . LEU C 1 57 ? -49.018 -8.332 -18.291 1.00 29.04 50 LEU C C 1
ATOM 2835 O O . LEU C 1 57 ? -49.425 -7.184 -18.260 1.00 31.58 50 LEU C O 1
ATOM 2840 N N . LEU C 1 58 ? -47.862 -8.667 -18.842 1.00 28.42 51 LEU C N 1
ATOM 2841 C CA . LEU C 1 58 ? -46.940 -7.688 -19.401 1.00 29.90 51 LEU C CA 1
ATOM 2842 C C . LEU C 1 58 ? -47.156 -7.279 -20.842 1.00 31.57 51 LEU C C 1
ATOM 2843 O O . LEU C 1 58 ? -46.599 -6.274 -21.266 1.00 33.01 51 LEU C O 1
ATOM 2848 N N . HIS C 1 59 ? -47.961 -8.037 -21.587 1.00 32.38 52 HIS C N 1
ATOM 2849 C CA . HIS C 1 59 ? -48.178 -7.769 -23.005 1.00 33.53 52 HIS C CA 1
ATOM 2850 C C . HIS C 1 59 ? -48.425 -6.279 -23.361 1.00 34.56 52 HIS C C 1
ATOM 2851 O O . HIS C 1 59 ? -47.704 -5.723 -24.169 1.00 35.96 52 HIS C O 1
ATOM 2858 N N . ASP C 1 60 ? -49.443 -5.663 -22.774 1.00 36.29 53 ASP C N 1
ATOM 2859 C CA . ASP C 1 60 ? -49.763 -4.252 -23.072 1.00 39.26 53 ASP C CA 1
ATOM 2860 C C . ASP C 1 60 ? -48.608 -3.321 -22.720 1.00 39.52 53 ASP C C 1
ATOM 2861 O O . ASP C 1 60 ? -48.194 -2.501 -23.536 1.00 38.76 53 ASP C O 1
ATOM 2866 N N . ALA C 1 61 ? -48.090 -3.460 -21.504 1.00 38.04 54 ALA C N 1
ATOM 2867 C CA . ALA C 1 61 ? -46.974 -2.627 -21.053 1.00 40.20 54 ALA C CA 1
ATOM 2868 C C . ALA C 1 61 ? -45.809 -2.696 -22.029 1.00 41.64 54 ALA C C 1
ATOM 2869 O O . ALA C 1 61 ? -45.248 -1.667 -22.405 1.00 41.77 54 ALA C O 1
ATOM 2871 N N . VAL C 1 62 ? -45.476 -3.904 -22.467 1.00 43.16 55 VAL C N 1
ATOM 2872 C CA . VAL C 1 62 ? -44.354 -4.103 -23.393 1.00 46.03 55 VAL C CA 1
ATOM 2873 C C . VAL C 1 62 ? -44.592 -3.389 -24.711 1.00 50.05 55 VAL C C 1
ATOM 2874 O O . VAL C 1 62 ? -43.686 -2.729 -25.218 1.00 52.68 55 VAL C O 1
ATOM 2878 N N . GLU C 1 63 ? -45.802 -3.514 -25.258 1.00 52.94 56 GLU C N 1
ATOM 2879 C CA . GLU C 1 63 ? -46.126 -2.853 -26.524 1.00 57.25 56 GLU C CA 1
ATOM 2880 C C . GLU C 1 63 ? -46.281 -1.333 -26.389 1.00 57.00 56 GLU C C 1
ATOM 2881 O O . GLU C 1 63 ? -45.785 -0.591 -27.236 1.00 58.62 56 GLU C O 1
ATOM 2887 N N . ASP C 1 64 ? -46.947 -0.881 -25.327 1.00 54.85 57 ASP C N 1
ATOM 2888 C CA . ASP C 1 64 ? -47.164 0.557 -25.082 1.00 57.47 57 ASP C CA 1
ATOM 2889 C C . ASP C 1 64 ? -45.885 1.348 -24.800 1.00 55.97 57 ASP C C 1
ATOM 2890 O O . ASP C 1 64 ? -45.859 2.548 -25.023 1.00 55.54 57 ASP C O 1
ATOM 2895 N N . THR C 1 65 ? -44.853 0.687 -24.276 1.00 54.70 58 THR C N 1
ATOM 2896 C CA . THR C 1 65 ? -43.576 1.340 -23.957 1.00 53.84 58 THR C CA 1
ATOM 2897 C C . THR C 1 65 ? -42.424 0.860 -24.834 1.00 54.82 58 THR C C 1
ATOM 2898 O O . THR C 1 65 ? -41.298 1.340 -24.683 1.00 55.08 58 THR C O 1
ATOM 2902 N N . GLU C 1 66 ? -42.696 -0.096 -25.725 1.00 56.39 59 GLU C N 1
ATOM 2903 C CA . GLU C 1 66 ? -41.661 -0.673 -26.589 1.00 60.34 59 GLU C CA 1
ATOM 2904 C C . GLU C 1 66 ? -40.431 -1.107 -25.770 1.00 59.85 59 GLU C C 1
ATOM 2905 O O . GLU C 1 66 ? -39.290 -0.748 -26.086 1.00 61.51 59 GLU C O 1
ATOM 2919 N N . THR C 1 68 ? -37.590 -3.334 -24.620 1.00 54.44 61 THR C N 1
ATOM 2920 C CA . THR C 1 68 ? -36.782 -4.282 -25.377 1.00 55.67 61 THR C CA 1
ATOM 2921 C C . THR C 1 68 ? -36.773 -5.663 -24.745 1.00 55.68 61 THR C C 1
ATOM 2922 O O . THR C 1 68 ? -37.133 -5.834 -23.576 1.00 55.02 61 THR C O 1
ATOM 2926 N N . ASP C 1 69 ? -36.352 -6.640 -25.535 1.00 54.86 62 ASP C N 1
ATOM 2927 C CA . ASP C 1 69 ? -36.228 -8.000 -25.073 1.00 54.22 62 ASP C CA 1
ATOM 2928 C C . ASP C 1 69 ? -35.196 -8.028 -23.957 1.00 53.66 62 ASP C C 1
ATOM 2929 O O . ASP C 1 69 ? -35.408 -8.666 -22.931 1.00 53.15 62 ASP C O 1
ATOM 2934 N N . ALA C 1 70 ? -34.085 -7.320 -24.167 1.00 53.05 63 ALA C N 1
ATOM 2935 C CA . ALA C 1 70 ? -33.013 -7.241 -23.176 1.00 52.74 63 ALA C CA 1
ATOM 2936 C C . ALA C 1 70 ? -33.522 -6.739 -21.818 1.00 50.81 63 ALA C C 1
ATOM 2937 O O . ALA C 1 70 ? -33.135 -7.277 -20.778 1.00 51.33 63 ALA C O 1
ATOM 2939 N N . ASP C 1 71 ? -34.382 -5.717 -21.828 1.00 48.37 64 ASP C N 1
ATOM 2940 C CA . ASP C 1 71 ? -34.962 -5.206 -20.578 1.00 47.15 64 ASP C CA 1
ATOM 2941 C C . ASP C 1 71 ? -35.882 -6.239 -19.919 1.00 43.13 64 ASP C C 1
ATOM 2942 O O . ASP C 1 71 ? -35.792 -6.460 -18.711 1.00 40.92 64 ASP C O 1
ATOM 2947 N N . ILE C 1 72 ? -36.759 -6.860 -20.703 1.00 39.90 65 ILE C N 1
ATOM 2948 C CA . ILE C 1 72 ? -37.673 -7.870 -20.157 1.00 39.36 65 ILE C CA 1
ATOM 2949 C C . ILE C 1 72 ? -36.867 -9.031 -19.592 1.00 37.79 65 ILE C C 1
ATOM 2950 O O . ILE C 1 72 ? -37.112 -9.478 -18.484 1.00 35.53 65 ILE C O 1
ATOM 2955 N N . ARG C 1 73 ? -35.888 -9.477 -20.369 1.00 38.07 66 ARG C N 1
ATOM 2956 C CA . ARG C 1 73 ? -35.013 -10.586 -20.008 1.00 39.20 66 ARG C CA 1
ATOM 2957 C C . ARG C 1 73 ? -34.187 -10.305 -18.732 1.00 38.92 66 ARG C C 1
ATOM 2958 O O . ARG C 1 73 ? -34.099 -11.163 -17.837 1.00 37.95 66 ARG C O 1
ATOM 2966 N N . ALA C 1 74 ? -33.605 -9.110 -18.632 1.00 38.89 67 ALA C N 1
ATOM 2967 C CA . ALA C 1 74 ? -32.796 -8.759 -17.443 1.00 39.00 67 ALA C CA 1
ATOM 2968 C C . ALA C 1 74 ? -33.654 -8.534 -16.192 1.00 37.92 67 ALA C C 1
ATOM 2969 O O . ALA C 1 74 ? -33.208 -8.795 -15.077 1.00 38.77 67 ALA C O 1
ATOM 2971 N N . THR C 1 75 ? -34.893 -8.088 -16.376 1.00 35.13 68 THR C N 1
ATOM 2972 C CA . THR C 1 75 ? -35.753 -7.805 -15.242 1.00 34.32 68 THR C CA 1
ATOM 2973 C C . THR C 1 75 ? -36.554 -9.038 -14.786 1.00 31.84 68 THR C C 1
ATOM 2974 O O . THR C 1 75 ? -36.548 -9.372 -13.618 1.00 29.57 68 THR C O 1
ATOM 2978 N N . PHE C 1 76 ? -37.201 -9.707 -15.729 1.00 30.65 69 PHE C N 1
ATOM 2979 C CA . PHE C 1 76 ? -38.089 -10.805 -15.427 1.00 31.05 69 PHE C CA 1
ATOM 2980 C C . PHE C 1 76 ? -37.592 -12.229 -15.679 1.00 33.27 69 PHE C C 1
ATOM 2981 O O . PHE C 1 76 ? -38.273 -13.190 -15.281 1.00 33.35 69 PHE C O 1
ATOM 2989 N N . GLY C 1 77 ? -36.440 -12.377 -16.335 1.00 34.88 70 GLY C N 1
ATOM 2990 C CA . GLY C 1 77 ? -35.891 -13.694 -16.618 1.00 36.80 70 GLY C CA 1
ATOM 2991 C C . GLY C 1 77 ? -36.130 -14.171 -18.038 1.00 38.04 70 GLY C C 1
ATOM 2992 O O . GLY C 1 77 ? -36.992 -13.647 -18.752 1.00 37.25 70 GLY C O 1
ATOM 2993 N N . ASP C 1 78 ? -35.365 -15.192 -18.436 1.00 41.18 71 ASP C N 1
ATOM 2994 C CA . ASP C 1 78 ? -35.459 -15.783 -19.787 1.00 42.05 71 ASP C CA 1
ATOM 2995 C C . ASP C 1 78 ? -36.819 -16.397 -20.126 1.00 38.33 71 ASP C C 1
ATOM 2996 O O . ASP C 1 78 ? -37.304 -16.225 -21.234 1.00 38.38 71 ASP C O 1
ATOM 3001 N N . GLU C 1 79 ? -37.412 -17.143 -19.196 1.00 37.47 72 GLU C N 1
ATOM 3002 C CA . GLU C 1 79 ? -38.710 -17.804 -19.454 1.00 35.20 72 GLU C CA 1
ATOM 3003 C C . GLU C 1 79 ? -39.811 -16.795 -19.820 1.00 32.18 72 GLU C C 1
ATOM 3004 O O . GLU C 1 79 ? -40.530 -16.973 -20.793 1.00 32.28 72 GLU C O 1
ATOM 3010 N N . VAL C 1 80 ? -39.928 -15.732 -19.044 1.00 31.39 73 VAL C N 1
ATOM 3011 C CA . VAL C 1 80 ? -40.905 -14.667 -19.322 1.00 30.39 73 VAL C CA 1
ATOM 3012 C C . VAL C 1 80 ? -40.595 -14.003 -20.668 1.00 31.67 73 VAL C C 1
ATOM 3013 O O . VAL C 1 80 ? -41.480 -13.844 -21.520 1.00 29.52 73 VAL C O 1
ATOM 3017 N N . ALA C 1 81 ? -39.322 -13.643 -20.857 1.00 32.54 74 ALA C N 1
ATOM 3018 C CA . ALA C 1 81 ? -38.875 -12.984 -22.082 1.00 34.33 74 ALA C CA 1
ATOM 3019 C C . ALA C 1 81 ? -39.227 -13.770 -23.357 1.00 35.44 74 ALA C C 1
ATOM 3020 O O . ALA C 1 81 ? -39.713 -13.194 -24.337 1.00 34.35 74 ALA C O 1
ATOM 3022 N N . ASP C 1 82 ? -38.994 -15.079 -23.329 1.00 36.76 75 ASP C N 1
ATOM 3023 C CA . ASP C 1 82 ? -39.299 -15.947 -24.480 1.00 38.34 75 ASP C CA 1
ATOM 3024 C C . ASP C 1 82 ? -40.791 -15.976 -24.785 1.00 36.41 75 ASP C C 1
ATOM 3025 O O . ASP C 1 82 ? -41.200 -15.943 -25.936 1.00 38.81 75 ASP C O 1
ATOM 3030 N N . LEU C 1 83 ? -41.607 -16.007 -23.750 1.00 33.94 76 LEU C N 1
ATOM 3031 C CA . LEU C 1 83 ? -43.054 -16.005 -23.941 1.00 32.69 76 LEU C CA 1
ATOM 3032 C C . LEU C 1 83 ? -43.566 -14.654 -24.462 1.00 35.28 76 LEU C C 1
ATOM 3033 O O . LEU C 1 83 ? -44.432 -14.600 -25.358 1.00 35.44 76 LEU C O 1
ATOM 3038 N N . VAL C 1 84 ? -43.011 -13.570 -23.929 1.00 35.50 77 VAL C N 1
ATOM 3039 C CA . VAL C 1 84 ? -43.420 -12.230 -24.341 1.00 37.14 77 VAL C CA 1
ATOM 3040 C C . VAL C 1 84 ? -43.131 -12.023 -25.818 1.00 39.89 77 VAL C C 1
ATOM 3041 O O . VAL C 1 84 ? -43.981 -11.502 -26.546 1.00 41.30 77 VAL C O 1
ATOM 3045 N N . ALA C 1 85 ? -41.955 -12.466 -26.255 1.00 42.84 78 ALA C N 1
ATOM 3046 C CA . ALA C 1 85 ? -41.547 -12.367 -27.667 1.00 45.42 78 ALA C CA 1
ATOM 3047 C C . ALA C 1 85 ? -42.457 -13.107 -28.667 1.00 47.21 78 ALA C C 1
ATOM 3048 O O . ALA C 1 85 ? -42.492 -12.754 -29.847 1.00 49.35 78 ALA C O 1
ATOM 3050 N N . SER C 1 86 ? -43.187 -14.118 -28.210 1.00 46.74 79 SER C N 1
ATOM 3051 C CA . SER C 1 86 ? -44.052 -14.899 -29.116 1.00 47.65 79 SER C CA 1
ATOM 3052 C C . SER C 1 86 ? -45.292 -14.146 -29.619 1.00 49.62 79 SER C C 1
ATOM 3053 O O . SER C 1 86 ? -45.874 -14.551 -30.610 1.00 51.36 79 SER C O 1
ATOM 3056 N N . HIS C 1 87 ? -45.702 -13.084 -28.918 1.00 52.39 80 HIS C N 1
ATOM 3057 C CA . HIS C 1 87 ? -46.911 -12.329 -29.258 1.00 55.69 80 HIS C CA 1
ATOM 3058 C C . HIS C 1 87 ? -46.624 -10.816 -29.288 1.00 59.67 80 HIS C C 1
ATOM 3059 O O . HIS C 1 87 ? -47.170 -10.050 -28.489 1.00 63.05 80 HIS C O 1
ATOM 3066 N N . THR C 1 88 ? -45.740 -10.407 -30.201 1.00 60.91 81 THR C N 1
ATOM 3067 C CA . THR C 1 88 ? -45.392 -8.992 -30.389 1.00 63.59 81 THR C CA 1
ATOM 3068 C C . THR C 1 88 ? -45.515 -8.659 -31.864 1.00 63.80 81 THR C C 1
ATOM 3069 O O . THR C 1 88 ? -44.828 -9.247 -32.695 1.00 63.95 81 THR C O 1
ATOM 3073 N N . GLU C 1 89 ? -46.359 -7.681 -32.167 1.00 62.75 82 GLU C N 1
ATOM 3074 C CA . GLU C 1 89 ? -46.650 -7.297 -33.544 1.00 65.45 82 GLU C CA 1
ATOM 3075 C C . GLU C 1 89 ? -45.624 -6.347 -34.184 1.00 66.95 82 GLU C C 1
ATOM 3076 O O . GLU C 1 89 ? -45.088 -5.461 -33.516 1.00 65.52 82 GLU C O 1
ATOM 3082 N N . ASN C 1 90 ? -45.355 -6.560 -35.478 1.00 56.93 83 ASN C N 1
ATOM 3083 C CA . ASN C 1 90 ? -44.462 -5.702 -36.261 1.00 57.61 83 ASN C CA 1
ATOM 3084 C C . ASN C 1 90 ? -45.265 -4.472 -36.685 1.00 58.30 83 ASN C C 1
ATOM 3085 O O . ASN C 1 90 ? -46.060 -4.521 -37.631 1.00 55.96 83 ASN C O 1
ATOM 3090 N N . LYS C 1 91 ? -45.003 -3.370 -35.987 1.00 60.29 84 LYS C N 1
ATOM 3091 C CA . LYS C 1 91 ? -45.709 -2.098 -36.157 1.00 60.99 84 LYS C CA 1
ATOM 3092 C C . LYS C 1 91 ? -45.565 -1.469 -37.545 1.00 58.52 84 LYS C C 1
ATOM 3093 O O . LYS C 1 91 ? -46.351 -0.589 -37.891 1.00 58.03 84 LYS C O 1
ATOM 3099 N N . THR C 1 92 ? -44.568 -1.891 -38.326 1.00 56.83 85 THR C N 1
ATOM 3100 C CA . THR C 1 92 ? -44.379 -1.346 -39.681 1.00 58.04 85 THR C CA 1
ATOM 3101 C C . THR C 1 92 ? -45.400 -1.906 -40.698 1.00 53.09 85 THR C C 1
ATOM 3102 O O . THR C 1 92 ? -45.715 -1.241 -41.684 1.00 53.59 85 THR C O 1
ATOM 3106 N N . LEU C 1 93 ? -45.901 -3.119 -40.457 1.00 48.25 86 LEU C N 1
ATOM 3107 C CA . LEU C 1 93 ? -46.896 -3.742 -41.332 1.00 44.89 86 LEU C CA 1
ATOM 3108 C C . LEU C 1 93 ? -48.264 -3.139 -41.059 1.00 41.29 86 LEU C C 1
ATOM 3109 O O . LEU C 1 93 ? -48.488 -2.581 -39.990 1.00 40.19 86 LEU C O 1
ATOM 3114 N N . SER C 1 94 ? -49.182 -3.258 -42.021 1.00 38.09 87 SER C N 1
ATOM 3115 C CA . SER C 1 94 ? -50.550 -2.770 -41.843 1.00 35.21 87 SER C CA 1
ATOM 3116 C C . SER C 1 94 ? -51.269 -3.566 -40.737 1.00 33.94 87 SER C C 1
ATOM 3117 O O . SER C 1 94 ? -50.872 -4.674 -40.386 1.00 32.55 87 SER C O 1
ATOM 3120 N N . TRP C 1 95 ? -52.346 -2.998 -40.227 1.00 33.63 88 TRP C N 1
ATOM 3121 C CA . TRP C 1 95 ? -53.151 -3.634 -39.193 1.00 32.73 88 TRP C CA 1
ATOM 3122 C C . TRP C 1 95 ? -53.579 -5.035 -39.623 1.00 30.59 88 TRP C C 1
ATOM 3123 O O . TRP C 1 95 ? -53.341 -6.011 -38.890 1.00 29.37 88 TRP C O 1
ATOM 3134 N N . GLU C 1 96 ? -54.146 -5.139 -40.827 1.00 28.98 89 GLU C N 1
ATOM 3135 C CA . GLU C 1 96 ? -54.587 -6.434 -41.364 1.00 28.67 89 GLU C CA 1
ATOM 3136 C C . GLU C 1 96 ? -53.443 -7.433 -41.483 1.00 27.31 89 GLU C C 1
ATOM 3137 O O . GLU C 1 96 ? -53.602 -8.604 -41.171 1.00 25.65 89 GLU C O 1
ATOM 3143 N N . GLU C 1 97 ? -52.289 -6.975 -41.943 1.00 27.03 90 GLU C N 1
ATOM 3144 C CA . GLU C 1 97 ? -51.159 -7.876 -42.031 1.00 27.66 90 GLU C CA 1
ATOM 3145 C C . GLU C 1 97 ? -50.779 -8.353 -40.622 1.00 27.00 90 GLU C C 1
ATOM 3146 O O . GLU C 1 97 ? -50.567 -9.544 -40.408 1.00 26.21 90 GLU C O 1
ATOM 3152 N N . ARG C 1 98 ? -50.706 -7.431 -39.670 1.00 27.61 91 ARG C N 1
ATOM 3153 C CA . ARG C 1 98 ? -50.394 -7.801 -38.281 1.00 29.15 91 ARG C CA 1
ATOM 3154 C C . ARG C 1 98 ? -51.373 -8.810 -37.715 1.00 27.39 91 ARG C C 1
ATOM 3155 O O . ARG C 1 98 ? -50.974 -9.830 -37.153 1.00 27.85 91 ARG C O 1
ATOM 3163 N N . LYS C 1 99 ? -52.657 -8.534 -37.858 1.00 26.72 92 LYS C N 1
ATOM 3164 C CA . LYS C 1 99 ? -53.652 -9.451 -37.353 1.00 25.95 92 LYS C CA 1
ATOM 3165 C C . LYS C 1 99 ? -53.636 -10.796 -38.049 1.00 25.07 92 LYS C C 1
ATOM 3166 O O . LYS C 1 99 ? -53.804 -11.819 -37.386 1.00 24.12 92 LYS C O 1
ATOM 3172 N N . ALA C 1 100 ? -53.425 -10.816 -39.379 1.00 24.47 93 ALA C N 1
ATOM 3173 C CA . ALA C 1 100 ? -53.392 -12.084 -40.117 1.00 24.07 93 ALA C CA 1
ATOM 3174 C C . ALA C 1 100 ? -52.271 -12.963 -39.602 1.00 24.47 93 ALA C C 1
ATOM 3175 O O . ALA C 1 100 ? -52.396 -14.195 -39.532 1.00 23.13 93 ALA C O 1
ATOM 3177 N N . HIS C 1 101 ? -51.162 -12.318 -39.290 1.00 25.28 94 HIS C N 1
ATOM 3178 C CA . HIS C 1 101 ? -50.017 -13.025 -38.740 1.00 27.34 94 HIS C CA 1
ATOM 3179 C C . HIS C 1 101 ? -50.350 -13.618 -37.343 1.00 26.05 94 HIS C C 1
ATOM 3180 O O . HIS C 1 101 ? -49.983 -14.741 -37.041 1.00 25.79 94 HIS C O 1
ATOM 3187 N N . THR C 1 102 ? -51.079 -12.864 -36.523 1.00 25.91 95 THR C N 1
ATOM 3188 C CA . THR C 1 102 ? -51.509 -13.342 -35.196 1.00 25.53 95 THR C CA 1
ATOM 3189 C C . THR C 1 102 ? -52.436 -14.561 -35.339 1.00 24.89 95 THR C C 1
ATOM 3190 O O . THR C 1 102 ? -52.302 -15.532 -34.592 1.00 23.72 95 THR C O 1
ATOM 3194 N N . ILE C 1 103 ? -53.335 -14.511 -36.334 1.00 25.04 96 ILE C N 1
ATOM 3195 C CA . ILE C 1 103 ? -54.237 -15.607 -36.634 1.00 25.21 96 ILE C CA 1
ATOM 3196 C C . ILE C 1 103 ? -53.447 -16.879 -36.974 1.00 27.12 96 ILE C C 1
ATOM 3197 O O . ILE C 1 103 ? -53.779 -17.980 -36.499 1.00 24.94 96 ILE C O 1
ATOM 3202 N N . GLU C 1 104 ? -52.380 -16.718 -37.762 1.00 28.07 97 GLU C N 1
ATOM 3203 C CA . GLU C 1 104 ? -51.557 -17.859 -38.132 1.00 29.91 97 GLU C CA 1
ATOM 3204 C C . GLU C 1 104 ? -50.746 -18.333 -36.904 1.00 30.08 97 GLU C C 1
ATOM 3205 O O . GLU C 1 104 ? -50.519 -19.528 -36.739 1.00 29.69 97 GLU C O 1
ATOM 3211 N N . GLN C 1 105 ? -50.305 -17.404 -36.055 1.00 30.17 98 GLN C N 1
ATOM 3212 C CA . GLN C 1 105 ? -49.579 -17.784 -34.834 1.00 30.71 98 GLN C CA 1
ATOM 3213 C C . GLN C 1 105 ? -50.428 -18.585 -33.861 1.00 28.63 98 GLN C C 1
ATOM 3214 O O . GLN C 1 105 ? -49.933 -19.510 -33.231 1.00 27.37 98 GLN C O 1
ATOM 3220 N N . VAL C 1 106 ? -51.712 -18.234 -33.729 1.00 26.12 99 VAL C N 1
ATOM 3221 C CA . VAL C 1 106 ? -52.556 -18.967 -32.808 1.00 25.14 99 VAL C CA 1
ATOM 3222 C C . VAL C 1 106 ? -52.825 -20.356 -33.400 1.00 25.36 99 VAL C C 1
ATOM 3223 O O . VAL C 1 106 ? -53.134 -21.303 -32.669 1.00 25.18 99 VAL C O 1
ATOM 3227 N N . ARG C 1 107 ? -52.700 -20.491 -34.721 1.00 25.36 100 ARG C N 1
ATOM 3228 C CA . ARG C 1 107 ? -52.917 -21.795 -35.336 1.00 26.18 100 ARG C CA 1
ATOM 3229 C C . ARG C 1 107 ? -51.760 -22.749 -35.036 1.00 26.18 100 ARG C C 1
ATOM 3230 O O . ARG C 1 107 ? -51.964 -23.881 -34.657 1.00 25.99 100 ARG C O 1
ATOM 3238 N N . THR C 1 108 ? -50.546 -22.272 -35.239 1.00 27.52 101 THR C N 1
ATOM 3239 C CA . THR C 1 108 ? -49.365 -23.107 -35.131 1.00 29.10 101 THR C CA 1
ATOM 3240 C C . THR C 1 108 ? -48.560 -23.040 -33.822 1.00 29.16 101 THR C C 1
ATOM 3241 O O . THR C 1 108 ? -47.609 -23.787 -33.685 1.00 29.27 101 THR C O 1
ATOM 3245 N N . GLY C 1 109 ? -48.894 -22.163 -32.880 1.00 27.06 102 GLY C N 1
ATOM 3246 C CA . GLY C 1 109 ? -48.075 -22.071 -31.650 1.00 27.75 102 GLY C CA 1
ATOM 3247 C C . GLY C 1 109 ? -48.336 -23.216 -30.679 1.00 27.39 102 GLY C C 1
ATOM 3248 O O . GLY C 1 109 ? -49.321 -23.954 -30.854 1.00 26.73 102 GLY C O 1
ATOM 3249 N N . ASN C 1 110 ? -47.477 -23.359 -29.654 1.00 26.93 103 ASN C N 1
ATOM 3250 C CA . ASN C 1 110 ? -47.697 -24.374 -28.619 1.00 26.84 103 ASN C CA 1
ATOM 3251 C C . ASN C 1 110 ? -48.870 -23.883 -27.751 1.00 26.07 103 ASN C C 1
ATOM 3252 O O . ASN C 1 110 ? -49.404 -22.784 -27.974 1.00 25.08 103 ASN C O 1
ATOM 3257 N N . LEU C 1 111 ? -49.262 -24.693 -26.781 1.00 25.51 104 LEU C N 1
ATOM 3258 C CA . LEU C 1 111 ? -50.425 -24.399 -25.951 1.00 24.66 104 LEU C CA 1
ATOM 3259 C C . LEU C 1 111 ? -50.309 -23.071 -25.192 1.00 23.75 104 LEU C C 1
ATOM 3260 O O . LEU C 1 111 ? -51.268 -22.290 -25.120 1.00 21.91 104 LEU C O 1
ATOM 3265 N N . GLU C 1 112 ? -49.118 -22.812 -24.653 1.00 23.64 105 GLU C N 1
ATOM 3266 C CA . GLU C 1 112 ? -48.883 -21.578 -23.905 1.00 23.59 105 GLU C CA 1
ATOM 3267 C C . GLU C 1 112 ? -48.981 -20.326 -24.804 1.00 23.36 105 GLU C C 1
ATOM 3268 O O . GLU C 1 112 ? -49.547 -19.301 -24.395 1.00 23.05 105 GLU C O 1
ATOM 3274 N N . GLU C 1 113 ? -48.435 -20.427 -26.015 1.00 23.79 106 GLU C N 1
ATOM 3275 C CA . GLU C 1 113 ? -48.463 -19.342 -26.979 1.00 23.51 106 GLU C CA 1
ATOM 3276 C C . GLU C 1 113 ? -49.919 -19.079 -27.400 1.00 22.12 106 GLU C C 1
ATOM 3277 O O . GLU C 1 113 ? -50.359 -17.931 -27.421 1.00 21.82 106 GLU C O 1
ATOM 3283 N N . LYS C 1 114 ? -50.653 -20.145 -27.645 1.00 21.48 107 LYS C N 1
ATOM 3284 C CA . LYS C 1 114 ? -52.092 -20.035 -27.998 1.00 20.90 107 LYS C CA 1
ATOM 3285 C C . LYS C 1 114 ? -52.880 -19.358 -26.871 1.00 20.55 107 LYS C C 1
ATOM 3286 O O . LYS C 1 114 ? -53.751 -18.466 -27.108 1.00 20.61 107 LYS C O 1
ATOM 3292 N N . ALA C 1 115 ? -52.611 -19.810 -25.646 1.00 20.49 108 ALA C N 1
ATOM 3293 C CA . ALA C 1 115 ? -53.309 -19.291 -24.465 1.00 21.00 108 ALA C CA 1
ATOM 3294 C C . ALA C 1 115 ? -53.086 -17.796 -24.278 1.00 20.55 108 ALA C C 1
ATOM 3295 O O . ALA C 1 115 ? -53.982 -17.084 -23.905 1.00 19.41 108 ALA C O 1
ATOM 3297 N N . LEU C 1 116 ? -51.860 -17.339 -24.500 1.00 20.82 109 LEU C N 1
ATOM 3298 C CA . LEU C 1 116 ? -51.561 -15.916 -24.383 1.00 21.44 109 LEU C CA 1
ATOM 3299 C C . LEU C 1 116 ? -52.375 -15.072 -25.321 1.00 21.17 109 LEU C C 1
ATOM 3300 O O . LEU C 1 116 ? -52.886 -14.028 -24.930 1.00 22.08 109 LEU C O 1
ATOM 3305 N N . ILE C 1 117 ? -52.526 -15.526 -26.560 1.00 20.73 110 ILE C N 1
ATOM 3306 C CA . ILE C 1 117 ? -53.293 -14.790 -27.530 1.00 20.76 110 ILE C CA 1
ATOM 3307 C C . ILE C 1 117 ? -54.775 -14.805 -27.162 1.00 20.51 110 ILE C C 1
ATOM 3308 O O . ILE C 1 117 ? -55.437 -13.762 -27.176 1.00 20.95 110 ILE C O 1
ATOM 3313 N N . VAL C 1 118 ? -55.295 -15.977 -26.825 1.00 20.27 111 VAL C N 1
ATOM 3314 C CA . VAL C 1 118 ? -56.735 -16.093 -26.543 1.00 20.25 111 VAL C CA 1
ATOM 3315 C C . VAL C 1 118 ? -57.159 -15.349 -25.273 1.00 21.29 111 VAL C C 1
ATOM 3316 O O . VAL C 1 118 ? -58.251 -14.770 -25.237 1.00 21.70 111 VAL C O 1
ATOM 3320 N N . ALA C 1 119 ? -56.320 -15.381 -24.236 1.00 21.28 112 ALA C N 1
ATOM 3321 C CA . ALA C 1 119 ? -56.623 -14.667 -22.983 1.00 22.49 112 ALA C CA 1
ATOM 3322 C C . ALA C 1 119 ? -56.746 -13.157 -23.222 1.00 23.33 112 ALA C C 1
ATOM 3323 O O . ALA C 1 119 ? -57.666 -12.494 -22.701 1.00 24.50 112 ALA C O 1
ATOM 3325 N N . ASP C 1 120 ? -55.820 -12.626 -24.006 1.00 24.71 113 ASP C N 1
ATOM 3326 C CA . ASP C 1 120 ? -55.839 -11.210 -24.419 1.00 26.18 113 ASP C CA 1
ATOM 3327 C C . ASP C 1 120 ? -57.195 -10.888 -25.118 1.00 24.86 113 ASP C C 1
ATOM 3328 O O . ASP C 1 120 ? -57.863 -9.936 -24.750 1.00 24.24 113 ASP C O 1
ATOM 3333 N N . LYS C 1 121 ? -57.595 -11.706 -26.085 1.00 24.22 114 LYS C N 1
ATOM 3334 C CA A LYS C 1 121 ? -58.853 -11.449 -26.810 0.50 24.32 114 LYS C CA 1
ATOM 3335 C CA B LYS C 1 121 ? -58.868 -11.488 -26.819 0.50 24.58 114 LYS C CA 1
ATOM 3336 C C . LYS C 1 121 ? -60.098 -11.663 -25.940 1.00 24.67 114 LYS C C 1
ATOM 3337 O O . LYS C 1 121 ? -61.105 -10.945 -26.096 1.00 24.60 114 LYS C O 1
ATOM 3348 N N . LEU C 1 122 ? -60.043 -12.642 -25.032 1.00 24.30 115 LEU C N 1
ATOM 3349 C CA . LEU C 1 122 ? -61.172 -12.891 -24.136 1.00 24.61 115 LEU C CA 1
ATOM 3350 C C . LEU C 1 122 ? -61.423 -11.671 -23.234 1.00 26.07 115 LEU C C 1
ATOM 3351 O O . LEU C 1 122 ? -62.588 -11.248 -23.038 1.00 25.64 115 LEU C O 1
ATOM 3356 N N . ASP C 1 123 ? -60.340 -11.122 -22.681 1.00 26.12 116 ASP C N 1
ATOM 3357 C CA . ASP C 1 123 ? -60.427 -9.943 -21.833 1.00 29.01 116 ASP C CA 1
ATOM 3358 C C . ASP C 1 123 ? -61.056 -8.763 -22.619 1.00 30.46 116 ASP C C 1
ATOM 3359 O O . ASP C 1 123 ? -61.979 -8.095 -22.123 1.00 30.34 116 ASP C O 1
ATOM 3364 N N A ASN C 1 124 ? -60.539 -8.516 -23.817 0.70 30.57 117 ASN C N 1
ATOM 3365 N N B ASN C 1 124 ? -60.543 -8.529 -23.830 0.30 29.80 117 ASN C N 1
ATOM 3366 C CA A ASN C 1 124 ? -61.075 -7.476 -24.689 0.70 32.42 117 ASN C CA 1
ATOM 3367 C CA B ASN C 1 124 ? -61.055 -7.481 -24.722 0.30 30.62 117 ASN C CA 1
ATOM 3368 C C A ASN C 1 124 ? -62.582 -7.643 -24.918 0.70 31.76 117 ASN C C 1
ATOM 3369 C C B ASN C 1 124 ? -62.557 -7.621 -24.983 0.30 30.94 117 ASN C C 1
ATOM 3370 O O A ASN C 1 124 ? -63.363 -6.737 -24.643 0.70 31.93 117 ASN C O 1
ATOM 3371 O O B ASN C 1 124 ? -63.311 -6.669 -24.794 0.30 31.66 117 ASN C O 1
ATOM 3380 N N . LEU C 1 125 ? -62.988 -8.809 -25.405 1.00 30.68 118 LEU C N 1
ATOM 3381 C CA . LEU C 1 125 ? -64.416 -9.057 -25.677 1.00 30.67 118 LEU C CA 1
ATOM 3382 C C . LEU C 1 125 ? -65.322 -9.034 -24.424 1.00 32.33 118 LEU C C 1
ATOM 3383 O O . LEU C 1 125 ? -66.518 -8.706 -24.511 1.00 31.70 118 LEU C O 1
ATOM 3388 N N . THR C 1 126 ? -64.756 -9.354 -23.270 1.00 32.36 119 THR C N 1
ATOM 3389 C CA . THR C 1 126 ? -65.505 -9.291 -22.017 1.00 34.36 119 THR C CA 1
ATOM 3390 C C . THR C 1 126 ? -65.954 -7.857 -21.795 1.00 36.41 119 THR C C 1
ATOM 3391 O O . THR C 1 126 ? -67.125 -7.601 -21.475 1.00 36.64 119 THR C O 1
ATOM 3395 N N . SER C 1 127 ? -65.034 -6.925 -22.022 1.00 37.58 120 SER C N 1
ATOM 3396 C CA . SER C 1 127 ? -65.349 -5.508 -21.905 1.00 41.01 120 SER C CA 1
ATOM 3397 C C . SER C 1 127 ? -66.379 -5.046 -22.926 1.00 40.76 120 SER C C 1
ATOM 3398 O O . SER C 1 127 ? -67.308 -4.318 -22.577 1.00 41.16 120 SER C O 1
ATOM 3401 N N . VAL C 1 128 ? -66.198 -5.456 -24.185 1.00 38.63 121 VAL C N 1
ATOM 3402 C CA . VAL C 1 128 ? -67.127 -5.081 -25.247 1.00 38.30 121 VAL C CA 1
ATOM 3403 C C . VAL C 1 128 ? -68.533 -5.556 -24.887 1.00 39.95 121 VAL C C 1
ATOM 3404 O O . VAL C 1 128 ? -69.498 -4.770 -24.952 1.00 40.50 121 VAL C O 1
ATOM 3408 N N . LYS C 1 129 ? -68.645 -6.814 -24.463 1.00 40.16 122 LYS C N 1
ATOM 3409 C CA . LYS C 1 129 ? -69.951 -7.381 -24.127 1.00 42.95 122 LYS C CA 1
ATOM 3410 C C . LYS C 1 129 ? -70.656 -6.606 -23.025 1.00 46.10 122 LYS C C 1
ATOM 3411 O O . LYS C 1 129 ? -71.863 -6.408 -23.107 1.00 46.69 122 LYS C O 1
ATOM 3417 N N . TYR C 1 130 ? -69.911 -6.173 -22.008 1.00 47.07 123 TYR C N 1
ATOM 3418 C CA . TYR C 1 130 ? -70.523 -5.428 -20.916 1.00 50.82 123 TYR C CA 1
ATOM 3419 C C . TYR C 1 130 ? -70.990 -4.058 -21.409 1.00 53.08 123 TYR C C 1
ATOM 3420 O O . TYR C 1 130 ? -72.104 -3.636 -21.096 1.00 53.05 123 TYR C O 1
ATOM 3429 N N . ALA C 1 131 ? -70.139 -3.381 -22.182 1.00 51.99 124 ALA C N 1
ATOM 3430 C CA . ALA C 1 131 ? -70.483 -2.072 -22.745 1.00 52.99 124 ALA C CA 1
ATOM 3431 C C . ALA C 1 131 ? -71.726 -2.188 -23.639 1.00 53.93 124 ALA C C 1
ATOM 3432 O O . ALA C 1 131 ? -72.659 -1.404 -23.516 1.00 54.82 124 ALA C O 1
ATOM 3434 N N . LEU C 1 132 ? -71.746 -3.189 -24.512 1.00 54.58 125 LEU C N 1
ATOM 3435 C CA . LEU C 1 132 ? -72.893 -3.402 -25.396 1.00 57.27 125 LEU C CA 1
ATOM 3436 C C . LEU C 1 132 ? -74.195 -3.686 -24.623 1.00 63.29 125 LEU C C 1
ATOM 3437 O O . LEU C 1 132 ? -75.276 -3.326 -25.089 1.00 62.32 125 LEU C O 1
ATOM 3442 N N . SER C 1 133 ? -74.080 -4.315 -23.450 1.00 55.00 126 SER C N 1
ATOM 3443 C CA . SER C 1 133 ? -75.243 -4.611 -22.589 1.00 62.67 126 SER C CA 1
ATOM 3444 C C . SER C 1 133 ? -75.591 -3.453 -21.642 1.00 69.13 126 SER C C 1
ATOM 3445 O O . SER C 1 133 ? -76.720 -3.369 -21.165 1.00 73.75 126 SER C O 1
ATOM 3448 N N . SER C 1 134 ? -74.616 -2.586 -21.359 1.00 75.41 127 SER C N 1
ATOM 3449 C CA . SER C 1 134 ? -74.821 -1.439 -20.466 1.00 80.88 127 SER C CA 1
ATOM 3450 C C . SER C 1 134 ? -73.739 -0.373 -20.670 1.00 82.21 127 SER C C 1
ATOM 3451 O O . SER C 1 134 ? -73.937 0.604 -21.396 1.00 84.05 127 SER C O 1
ATOM 3454 N N . PHE C 1 143 ? -66.415 -0.427 -31.936 1.00 56.68 136 PHE C N 1
ATOM 3455 C CA . PHE C 1 143 ? -65.335 -1.359 -32.237 1.00 57.86 136 PHE C CA 1
ATOM 3456 C C . PHE C 1 143 ? -64.160 -0.622 -32.873 1.00 60.76 136 PHE C C 1
ATOM 3457 O O . PHE C 1 143 ? -64.349 0.264 -33.716 1.00 63.61 136 PHE C O 1
ATOM 3465 N N . LYS C 1 144 ? -62.948 -1.003 -32.480 1.00 60.48 137 LYS C N 1
ATOM 3466 C CA . LYS C 1 144 ? -61.741 -0.403 -33.041 1.00 62.45 137 LYS C CA 1
ATOM 3467 C C . LYS C 1 144 ? -61.572 -0.928 -34.466 1.00 60.00 137 LYS C C 1
ATOM 3468 O O . LYS C 1 144 ? -61.630 -2.136 -34.689 1.00 65.07 137 LYS C O 1
ATOM 3474 N N . ARG C 1 145 ? -61.404 -0.021 -35.426 1.00 52.53 138 ARG C N 1
ATOM 3475 C CA . ARG C 1 145 ? -61.192 -0.371 -36.829 1.00 48.51 138 ARG C CA 1
ATOM 3476 C C . ARG C 1 145 ? -62.502 -0.800 -37.537 1.00 43.91 138 ARG C C 1
ATOM 3477 O O . ARG C 1 145 ? -62.482 -1.095 -38.724 1.00 45.81 138 ARG C O 1
ATOM 3485 N N . GLY C 1 146 ? -63.625 -0.838 -36.817 1.00 39.32 139 GLY C N 1
ATOM 3486 C CA . GLY C 1 146 ? -64.919 -1.216 -37.410 1.00 37.54 139 GLY C CA 1
ATOM 3487 C C . GLY C 1 146 ? -65.368 -2.641 -37.116 1.00 33.98 139 GLY C C 1
ATOM 3488 O O . GLY C 1 146 ? -64.556 -3.537 -36.863 1.00 30.44 139 GLY C O 1
ATOM 3489 N N . TYR C 1 147 ? -66.674 -2.840 -37.177 1.00 32.29 140 TYR C N 1
ATOM 3490 C CA . TYR C 1 147 ? -67.300 -4.127 -36.886 1.00 31.24 140 TYR C CA 1
ATOM 3491 C C . TYR C 1 147 ? -66.813 -5.248 -37.781 1.00 29.72 140 TYR C C 1
ATOM 3492 O O . TYR C 1 147 ? -66.479 -6.320 -37.278 1.00 27.12 140 TYR C O 1
ATOM 3501 N N . ASP C 1 148 ? -66.764 -4.999 -39.096 1.00 29.18 141 ASP C N 1
ATOM 3502 C CA . ASP C 1 148 ? -66.362 -6.036 -40.051 1.00 29.41 141 ASP C CA 1
ATOM 3503 C C . ASP C 1 148 ? -64.932 -6.531 -39.797 1.00 27.31 141 ASP C C 1
ATOM 3504 O O . ASP C 1 148 ? -64.685 -7.732 -39.875 1.00 27.16 141 ASP C O 1
ATOM 3509 N N . LEU C 1 149 ? -64.015 -5.615 -39.495 1.00 26.74 142 LEU C N 1
ATOM 3510 C CA . LEU C 1 149 ? -62.635 -5.996 -39.230 1.00 26.74 142 LEU C CA 1
ATOM 3511 C C . LEU C 1 149 ? -62.477 -6.730 -37.896 1.00 25.78 142 LEU C C 1
ATOM 3512 O O . LEU C 1 149 ? -61.714 -7.696 -37.806 1.00 23.72 142 LEU C O 1
ATOM 3517 N N . GLN C 1 150 ? -63.204 -6.292 -36.877 1.00 26.41 143 GLN C N 1
ATOM 3518 C CA . GLN C 1 150 ? -63.156 -6.975 -35.569 1.00 27.05 143 GLN C CA 1
ATOM 3519 C C . GLN C 1 150 ? -63.740 -8.375 -35.652 1.00 25.58 143 GLN C C 1
ATOM 3520 O O . GLN C 1 150 ? -63.212 -9.318 -35.057 1.00 24.01 143 GLN C O 1
ATOM 3526 N N . LYS C 1 151 ? -64.800 -8.515 -36.434 1.00 25.69 144 LYS C N 1
ATOM 3527 C CA . LYS C 1 151 ? -65.421 -9.808 -36.678 1.00 25.50 144 LYS C CA 1
ATOM 3528 C C . LYS C 1 151 ? -64.432 -10.744 -37.397 1.00 24.66 144 LYS C C 1
ATOM 3529 O O . LYS C 1 151 ? -64.248 -11.904 -37.023 1.00 23.19 144 LYS C O 1
ATOM 3535 N N . TRP C 1 152 ? -63.829 -10.242 -38.453 1.00 24.29 145 TRP C N 1
ATOM 3536 C CA . TRP C 1 152 ? -62.859 -11.032 -39.209 1.00 24.21 145 TRP C CA 1
ATOM 3537 C C . TRP C 1 152 ? -61.756 -11.516 -38.281 1.00 23.59 145 TRP C C 1
ATOM 3538 O O . TRP C 1 152 ? -61.451 -12.702 -38.235 1.00 23.34 145 TRP C O 1
ATOM 3549 N N . TYR C 1 153 ? -61.215 -10.599 -37.494 1.00 24.68 146 TYR C N 1
ATOM 3550 C CA . TYR C 1 153 ? -60.082 -10.912 -36.598 1.00 24.84 146 TYR C CA 1
ATOM 3551 C C . TYR C 1 153 ? -60.426 -11.945 -35.520 1.00 24.00 146 TYR C C 1
ATOM 3552 O O . TYR C 1 153 ? -59.745 -12.960 -35.379 1.00 21.45 146 TYR C O 1
ATOM 3561 N N . ASN C 1 154 ? -61.502 -11.694 -34.786 1.00 22.86 147 ASN C N 1
ATOM 3562 C CA . ASN C 1 154 ? -61.922 -12.591 -33.723 1.00 22.46 147 ASN C CA 1
ATOM 3563 C C . ASN C 1 154 ? -62.387 -13.954 -34.247 1.00 23.49 147 ASN C C 1
ATOM 3564 O O . ASN C 1 154 ? -62.105 -14.978 -33.617 1.00 21.87 147 ASN C O 1
ATOM 3569 N N . GLN C 1 155 ? -63.095 -13.980 -35.391 1.00 24.33 148 GLN C N 1
ATOM 3570 C CA . GLN C 1 155 ? -63.482 -15.258 -35.985 1.00 24.62 148 GLN C CA 1
ATOM 3571 C C . GLN C 1 155 ? -62.248 -16.049 -36.372 1.00 25.15 148 GLN C C 1
ATOM 3572 O O . GLN C 1 155 ? -62.215 -17.267 -36.180 1.00 24.72 148 GLN C O 1
ATOM 3578 N N . GLY C 1 156 ? -61.235 -15.349 -36.898 1.00 24.90 149 GLY C N 1
ATOM 3579 C CA . GLY C 1 156 ? -59.946 -15.968 -37.252 1.00 24.63 149 GLY C CA 1
ATOM 3580 C C . GLY C 1 156 ? -59.260 -16.638 -36.068 1.00 24.03 149 GLY C C 1
ATOM 3581 O O . GLY C 1 156 ? -58.769 -17.776 -36.180 1.00 24.04 149 GLY C O 1
ATOM 3582 N N . ILE C 1 157 ? -59.198 -15.931 -34.936 1.00 24.29 150 ILE C N 1
ATOM 3583 C CA . ILE C 1 157 ? -58.638 -16.505 -33.712 1.00 23.97 150 ILE C CA 1
ATOM 3584 C C . ILE C 1 157 ? -59.447 -17.726 -33.285 1.00 23.75 150 ILE C C 1
ATOM 3585 O O . ILE C 1 157 ? -58.880 -18.785 -33.060 1.00 23.91 150 ILE C O 1
ATOM 3590 N N . LYS C 1 158 ? -60.769 -17.565 -33.174 1.00 22.82 151 LYS C N 1
ATOM 3591 C CA A LYS C 1 158 ? -61.641 -18.649 -32.766 0.50 23.54 151 LYS C CA 1
ATOM 3592 C CA B LYS C 1 158 ? -61.684 -18.653 -32.786 0.50 23.59 151 LYS C CA 1
ATOM 3593 C C . LYS C 1 158 ? -61.503 -19.905 -33.643 1.00 23.78 151 LYS C C 1
ATOM 3594 O O . LYS C 1 158 ? -61.455 -21.025 -33.130 1.00 22.05 151 LYS C O 1
ATOM 3605 N N . ASN C 1 159 ? -61.485 -19.705 -34.960 1.00 24.39 152 ASN C N 1
ATOM 3606 C CA . ASN C 1 159 ? -61.410 -20.808 -35.917 1.00 26.52 152 ASN C CA 1
ATOM 3607 C C . ASN C 1 159 ? -60.057 -21.509 -36.020 1.00 26.24 152 ASN C C 1
ATOM 3608 O O . ASN C 1 159 ? -59.977 -22.569 -36.606 1.00 26.47 152 ASN C O 1
ATOM 3613 N N . ASN C 1 160 ? -59.011 -20.922 -35.441 1.00 24.72 153 ASN C N 1
ATOM 3614 C CA . ASN C 1 160 ? -57.674 -21.499 -35.494 1.00 25.23 153 ASN C CA 1
ATOM 3615 C C . ASN C 1 160 ? -57.061 -21.884 -34.139 1.00 24.29 153 ASN C C 1
ATOM 3616 O O . ASN C 1 160 ? -56.115 -22.678 -34.112 1.00 25.44 153 ASN C O 1
ATOM 3629 N N . GLU C 1 162 ? -57.910 -23.954 -31.760 1.00 25.66 155 GLU C N 1
ATOM 3630 C CA . GLU C 1 162 ? -57.907 -25.375 -31.413 1.00 27.72 155 GLU C CA 1
ATOM 3631 C C . GLU C 1 162 ? -57.003 -26.230 -32.282 1.00 28.47 155 GLU C C 1
ATOM 3632 O O . GLU C 1 162 ? -56.823 -27.405 -31.986 1.00 28.80 155 GLU C O 1
ATOM 3638 N N . TYR C 1 163 ? -56.419 -25.662 -33.335 1.00 28.61 156 TYR C N 1
ATOM 3639 C CA . TYR C 1 163 ? -55.614 -26.464 -34.251 1.00 30.79 156 TYR C CA 1
ATOM 3640 C C . TYR C 1 163 ? -54.412 -27.114 -33.583 1.00 31.20 156 TYR C C 1
ATOM 3641 O O . TYR C 1 163 ? -53.630 -26.457 -32.894 1.00 30.23 156 TYR C O 1
ATOM 3650 N N . GLY C 1 164 ? -54.300 -28.426 -33.793 1.00 32.69 157 GLY C N 1
ATOM 3651 C CA . GLY C 1 164 ? -53.196 -29.220 -33.284 1.00 33.45 157 GLY C CA 1
ATOM 3652 C C . GLY C 1 164 ? -53.308 -29.638 -31.831 1.00 34.11 157 GLY C C 1
ATOM 3653 O O . GLY C 1 164 ? -52.360 -30.195 -31.279 1.00 33.80 157 GLY C O 1
ATOM 3654 N N . LEU C 1 165 ? -54.460 -29.387 -31.207 1.00 33.78 158 LEU C N 1
ATOM 3655 C CA . LEU C 1 165 ? -54.651 -29.745 -29.808 1.00 35.13 158 LEU C CA 1
ATOM 3656 C C . LEU C 1 165 ? -55.668 -30.866 -29.649 1.00 38.07 158 LEU C C 1
ATOM 3657 O O . LEU C 1 165 ? -56.615 -30.970 -30.420 1.00 38.81 158 LEU C O 1
ATOM 3662 N N . ASN C 1 166 ? -55.465 -31.689 -28.629 1.00 41.65 159 ASN C N 1
ATOM 3663 C CA . ASN C 1 166 ? -56.407 -32.738 -28.290 1.00 45.80 159 ASN C CA 1
ATOM 3664 C C . ASN C 1 166 ? -57.528 -32.064 -27.497 1.00 42.92 159 ASN C C 1
ATOM 3665 O O . ASN C 1 166 ? -57.256 -31.133 -26.742 1.00 40.70 159 ASN C O 1
ATOM 3670 N N . PRO C 1 167 ? -58.783 -32.522 -27.657 1.00 43.06 160 PRO C N 1
ATOM 3671 C CA . PRO C 1 167 ? -59.894 -31.926 -26.909 1.00 43.45 160 PRO C CA 1
ATOM 3672 C C . PRO C 1 167 ? -59.664 -31.800 -25.401 1.00 43.86 160 PRO C C 1
ATOM 3673 O O . PRO C 1 167 ? -60.106 -30.816 -24.799 1.00 43.19 160 PRO C O 1
ATOM 3677 N N . SER C 1 168 ? -58.962 -32.766 -24.810 1.00 43.03 161 SER C N 1
ATOM 3678 C CA . SER C 1 168 ? -58.700 -32.741 -23.374 1.00 44.12 161 SER C CA 1
ATOM 3679 C C . SER C 1 168 ? -57.724 -31.631 -22.952 1.00 42.10 161 SER C C 1
ATOM 3680 O O . SER C 1 168 ? -57.712 -31.269 -21.789 1.00 42.98 161 SER C O 1
ATOM 3683 N N . GLU C 1 169 ? -56.905 -31.125 -23.882 1.00 40.69 162 GLU C N 1
ATOM 3684 C CA . GLU C 1 169 ? -55.950 -30.033 -23.597 1.00 40.49 162 GLU C CA 1
ATOM 3685 C C . GLU C 1 169 ? -56.561 -28.620 -23.713 1.00 36.88 162 GLU C C 1
ATOM 3686 O O . GLU C 1 169 ? -55.938 -27.656 -23.315 1.00 34.92 162 GLU C O 1
ATOM 3692 N N . ILE C 1 170 ? -57.730 -28.480 -24.325 1.00 35.36 163 ILE C N 1
ATOM 3693 C CA . ILE C 1 170 ? -58.279 -27.154 -24.542 1.00 33.77 163 ILE C CA 1
ATOM 3694 C C . ILE C 1 170 ? -58.758 -26.509 -23.245 1.00 32.62 163 ILE C C 1
ATOM 3695 O O . ILE C 1 170 ? -59.671 -27.004 -22.611 1.00 31.95 163 ILE C O 1
ATOM 3700 N N . PRO C 1 171 ? -58.127 -25.386 -22.849 1.00 30.18 164 PRO C N 1
ATOM 3701 C CA . PRO C 1 171 ? -58.581 -24.702 -21.653 1.00 30.23 164 PRO C CA 1
ATOM 3702 C C . PRO C 1 171 ? -60.051 -24.298 -21.776 1.00 29.67 164 PRO C C 1
ATOM 3703 O O . PRO C 1 171 ? -60.474 -23.881 -22.872 1.00 30.45 164 PRO C O 1
ATOM 3707 N N . PRO C 1 172 ? -60.831 -24.440 -20.691 1.00 30.28 165 PRO C N 1
ATOM 3708 C CA . PRO C 1 172 ? -62.226 -24.017 -20.745 1.00 30.14 165 PRO C CA 1
ATOM 3709 C C . PRO C 1 172 ? -62.395 -22.547 -21.157 1.00 28.74 165 PRO C C 1
ATOM 3710 O O . PRO C 1 172 ? -63.392 -22.222 -21.796 1.00 28.15 165 PRO C O 1
ATOM 3714 N N . PHE C 1 173 ? -61.414 -21.681 -20.871 1.00 26.86 166 PHE C N 1
ATOM 3715 C CA . PHE C 1 173 ? -61.595 -20.274 -21.253 1.00 26.61 166 PHE C CA 1
ATOM 3716 C C . PHE C 1 173 ? -61.577 -20.064 -22.783 1.00 25.69 166 PHE C C 1
ATOM 3717 O O . PHE C 1 173 ? -62.115 -19.063 -23.259 1.00 25.66 166 PHE C O 1
ATOM 3725 N N . PHE C 1 174 ? -60.977 -20.990 -23.539 1.00 25.03 167 PHE C N 1
ATOM 3726 C CA . PHE C 1 174 ? -61.076 -20.942 -25.002 1.00 24.73 167 PHE C CA 1
ATOM 3727 C C . PHE C 1 174 ? -62.564 -21.032 -25.383 1.00 26.00 167 PHE C C 1
ATOM 3728 O O . PHE C 1 174 ? -62.995 -20.358 -26.316 1.00 25.14 167 PHE C O 1
ATOM 3736 N N . ASP C 1 175 ? -63.332 -21.861 -24.669 1.00 28.20 168 ASP C N 1
ATOM 3737 C CA . ASP C 1 175 ? -64.789 -21.977 -24.933 1.00 30.27 168 ASP C CA 1
ATOM 3738 C C . ASP C 1 175 ? -65.562 -20.746 -24.531 1.00 28.96 168 ASP C C 1
ATOM 3739 O O . ASP C 1 175 ? -66.559 -20.415 -25.186 1.00 29.53 168 ASP C O 1
ATOM 3744 N N . GLU C 1 176 ? -65.145 -20.079 -23.451 1.00 28.37 169 GLU C N 1
ATOM 3745 C CA . GLU C 1 176 ? -65.794 -18.835 -23.049 1.00 29.28 169 GLU C CA 1
ATOM 3746 C C . GLU C 1 176 ? -65.588 -17.821 -24.159 1.00 26.12 169 GLU C C 1
ATOM 3747 O O . GLU C 1 176 ? -66.500 -17.092 -24.508 1.00 23.21 169 GLU C O 1
ATOM 3753 N N . TYR C 1 177 ? -64.368 -17.775 -24.692 1.00 22.87 170 TYR C N 1
ATOM 3754 C CA . TYR C 1 177 ? -64.056 -16.853 -25.781 1.00 22.26 170 TYR C CA 1
ATOM 3755 C C . TYR C 1 177 ? -64.898 -17.112 -27.029 1.00 21.78 170 TYR C C 1
ATOM 3756 O O . TYR C 1 177 ? -65.423 -16.169 -27.603 1.00 21.38 170 TYR C O 1
ATOM 3765 N N . ALA C 1 178 ? -65.006 -18.379 -27.435 1.00 21.66 171 ALA C N 1
ATOM 3766 C CA . ALA C 1 178 ? -65.802 -18.748 -28.616 1.00 22.75 171 ALA C CA 1
ATOM 3767 C C . ALA C 1 178 ? -67.235 -18.278 -28.468 1.00 23.62 171 ALA C C 1
ATOM 3768 O O . ALA C 1 178 ? -67.831 -17.814 -29.422 1.00 24.42 171 ALA C O 1
ATOM 3770 N N . ARG C 1 179 ? -67.783 -18.425 -27.281 1.00 24.40 172 ARG C N 1
ATOM 3771 C CA . ARG C 1 179 ? -69.170 -18.009 -27.037 1.00 26.15 172 ARG C CA 1
ATOM 3772 C C . ARG C 1 179 ? -69.293 -16.492 -27.132 1.00 25.80 172 ARG C C 1
ATOM 3773 O O . ARG C 1 179 ? -70.290 -15.973 -27.628 1.00 25.72 172 ARG C O 1
ATOM 3781 N N . LEU C 1 180 ? -68.285 -15.768 -26.662 1.00 25.07 173 LEU C N 1
ATOM 3782 C CA . LEU C 1 180 ? -68.344 -14.308 -26.760 1.00 26.35 173 LEU C CA 1
ATOM 3783 C C . LEU C 1 180 ? -68.276 -13.858 -28.219 1.00 25.25 173 LEU C C 1
ATOM 3784 O O . LEU C 1 180 ? -69.000 -12.943 -28.605 1.00 24.71 173 LEU C O 1
ATOM 3789 N N . VAL C 1 181 ? -67.393 -14.481 -29.008 1.00 24.33 174 VAL C N 1
ATOM 3790 C CA . VAL C 1 181 ? -67.282 -14.160 -30.437 1.00 24.36 174 VAL C CA 1
ATOM 3791 C C . VAL C 1 181 ? -68.646 -14.351 -31.130 1.00 25.85 174 VAL C C 1
ATOM 3792 O O . VAL C 1 181 ? -69.084 -13.510 -31.896 1.00 26.40 174 VAL C O 1
ATOM 3796 N N . LYS C 1 182 ? -69.271 -15.475 -30.857 1.00 27.17 175 LYS C N 1
ATOM 3797 C CA . LYS C 1 182 ? -70.592 -15.816 -31.398 1.00 31.33 175 LYS C CA 1
ATOM 3798 C C . LYS C 1 182 ? -71.693 -14.815 -30.983 1.00 31.64 175 LYS C C 1
ATOM 3799 O O . LYS C 1 182 ? -72.528 -14.429 -31.791 1.00 32.10 175 LYS C O 1
ATOM 3805 N N . TRP C 1 183 ? -71.698 -14.393 -29.724 1.00 32.35 176 TRP C N 1
ATOM 3806 C CA . TRP C 1 183 ? -72.758 -13.476 -29.244 1.00 33.48 176 TRP C CA 1
ATOM 3807 C C . TRP C 1 183 ? -72.541 -12.070 -29.825 1.00 31.66 176 TRP C C 1
ATOM 3808 O O . TRP C 1 183 ? -73.447 -11.475 -30.361 1.00 30.81 176 TRP C O 1
ATOM 3819 N N . ILE C 1 184 ? -71.305 -11.581 -29.759 1.00 28.70 177 ILE C N 1
ATOM 3820 C CA . ILE C 1 184 ? -70.991 -10.244 -30.231 1.00 29.52 177 ILE C CA 1
ATOM 3821 C C . ILE C 1 184 ? -71.080 -10.071 -31.744 1.00 29.31 177 ILE C C 1
ATOM 3822 O O . ILE C 1 184 ? -71.584 -9.069 -32.206 1.00 28.93 177 ILE C O 1
ATOM 3827 N N . PHE C 1 185 ? -70.585 -11.039 -32.498 1.00 29.16 178 PHE C N 1
ATOM 3828 C CA . PHE C 1 185 ? -70.559 -10.919 -33.940 1.00 31.16 178 PHE C CA 1
ATOM 3829 C C . PHE C 1 185 ? -71.622 -11.746 -34.619 1.00 34.19 178 PHE C C 1
ATOM 3830 O O . PHE C 1 185 ? -71.390 -12.279 -35.676 1.00 35.67 178 PHE C O 1
ATOM 3838 N N . LYS C 1 186 ? -72.809 -11.823 -34.036 1.00 39.28 179 LYS C N 1
ATOM 3839 C CA . LYS C 1 186 ? -73.873 -12.629 -34.659 1.00 45.28 179 LYS C CA 1
ATOM 3840 C C . LYS C 1 186 ? -74.429 -11.984 -35.944 1.00 48.12 179 LYS C C 1
ATOM 3841 O O . LYS C 1 186 ? -74.867 -12.692 -36.845 1.00 50.17 179 LYS C O 1
ATOM 3847 N N . LYS C 1 187 ? -74.389 -10.654 -36.020 1.00 49.24 180 LYS C N 1
ATOM 3848 C CA . LYS C 1 187 ? -74.822 -9.920 -37.232 1.00 53.10 180 LYS C CA 1
ATOM 3849 C C . LYS C 1 187 ? -73.824 -10.148 -38.400 1.00 52.66 180 LYS C C 1
ATOM 3850 O O . LYS C 1 187 ? -72.596 -10.214 -38.213 1.00 45.77 180 LYS C O 1
ATOM 3857 N N . SER D 1 34 ? 14.314 12.444 -16.559 1.00 55.78 27 SER D N 1
ATOM 3858 C CA . SER D 1 34 ? 12.868 12.610 -16.911 1.00 52.33 27 SER D CA 1
ATOM 3859 C C . SER D 1 34 ? 12.655 13.783 -17.861 1.00 47.72 27 SER D C 1
ATOM 3860 O O . SER D 1 34 ? 12.874 14.939 -17.480 1.00 46.73 27 SER D O 1
ATOM 3863 N N . HIS D 1 35 ? 12.210 13.485 -19.082 1.00 43.44 28 HIS D N 1
ATOM 3864 C CA . HIS D 1 35 ? 11.915 14.524 -20.063 1.00 40.16 28 HIS D CA 1
ATOM 3865 C C . HIS D 1 35 ? 10.774 15.438 -19.554 1.00 35.61 28 HIS D C 1
ATOM 3866 O O . HIS D 1 35 ? 10.914 16.647 -19.572 1.00 31.81 28 HIS D O 1
ATOM 3873 N N . PRO D 1 36 ? 9.663 14.856 -19.071 1.00 33.56 29 PRO D N 1
ATOM 3874 C CA . PRO D 1 36 ? 8.576 15.726 -18.620 1.00 32.01 29 PRO D CA 1
ATOM 3875 C C . PRO D 1 36 ? 9.000 16.749 -17.544 1.00 30.31 29 PRO D C 1
ATOM 3876 O O . PRO D 1 36 ? 8.656 17.928 -17.644 1.00 29.00 29 PRO D O 1
ATOM 3880 N N . LEU D 1 37 ? 9.744 16.298 -16.540 1.00 30.74 30 LEU D N 1
ATOM 3881 C CA . LEU D 1 37 ? 10.202 17.186 -15.470 1.00 30.85 30 LEU D CA 1
ATOM 3882 C C . LEU D 1 37 ? 11.171 18.258 -15.983 1.00 30.41 30 LEU D C 1
ATOM 3883 O O . LEU D 1 37 ? 11.203 19.390 -15.454 1.00 27.63 30 LEU D O 1
ATOM 3888 N N . ASN D 1 38 ? 11.970 17.887 -16.979 1.00 29.42 31 ASN D N 1
ATOM 3889 C CA . ASN D 1 38 ? 12.911 18.813 -17.588 1.00 30.73 31 ASN D CA 1
ATOM 3890 C C . ASN D 1 38 ? 12.148 19.922 -18.311 1.00 28.52 31 ASN D C 1
ATOM 3891 O O . ASN D 1 38 ? 12.511 21.087 -18.205 1.00 27.29 31 ASN D O 1
ATOM 3896 N N . VAL D 1 39 ? 11.103 19.550 -19.040 1.00 27.62 32 VAL D N 1
ATOM 3897 C CA . VAL D 1 39 ? 10.277 20.526 -19.749 1.00 28.32 32 VAL D CA 1
ATOM 3898 C C . VAL D 1 39 ? 9.595 21.460 -18.734 1.00 28.05 32 VAL D C 1
ATOM 3899 O O . VAL D 1 39 ? 9.552 22.677 -18.943 1.00 26.19 32 VAL D O 1
ATOM 3903 N N . ALA D 1 40 ? 9.092 20.886 -17.633 1.00 28.04 33 ALA D N 1
ATOM 3904 C CA . ALA D 1 40 ? 8.447 21.686 -16.579 1.00 28.00 33 ALA D CA 1
ATOM 3905 C C . ALA D 1 40 ? 9.428 22.702 -15.994 1.00 28.13 33 ALA D C 1
ATOM 3906 O O . ALA D 1 40 ? 9.095 23.869 -15.847 1.00 26.23 33 ALA D O 1
ATOM 3908 N N . ARG D 1 41 ? 10.654 22.255 -15.738 1.00 27.57 34 ARG D N 1
ATOM 3909 C CA . ARG D 1 41 ? 11.712 23.109 -15.182 1.00 29.12 34 ARG D CA 1
ATOM 3910 C C . ARG D 1 41 ? 12.091 24.255 -16.151 1.00 26.77 34 ARG D C 1
ATOM 3911 O O . ARG D 1 41 ? 12.337 25.386 -15.721 1.00 25.17 34 ARG D O 1
ATOM 3919 N N . ILE D 1 42 ? 12.148 23.956 -17.454 1.00 23.67 35 ILE D N 1
ATOM 3920 C CA . ILE D 1 42 ? 12.432 24.979 -18.459 1.00 23.94 35 ILE D CA 1
ATOM 3921 C C . ILE D 1 42 ? 11.354 26.068 -18.452 1.00 22.84 35 ILE D C 1
ATOM 3922 O O . ILE D 1 42 ? 11.660 27.265 -18.447 1.00 23.21 35 ILE D O 1
ATOM 3927 N N . LEU D 1 43 ? 10.103 25.646 -18.457 1.00 21.70 36 LEU D N 1
ATOM 3928 C CA . LEU D 1 43 ? 8.991 26.593 -18.497 1.00 22.40 36 LEU D CA 1
ATOM 3929 C C . LEU D 1 43 ? 8.873 27.407 -17.195 1.00 24.18 36 LEU D C 1
ATOM 3930 O O . LEU D 1 43 ? 8.612 28.621 -17.238 1.00 22.47 36 LEU D O 1
ATOM 3935 N N . ARG D 1 44 ? 9.108 26.748 -16.056 1.00 25.94 37 ARG D N 1
ATOM 3936 C CA . ARG D 1 44 ? 9.031 27.420 -14.756 1.00 28.68 37 ARG D CA 1
ATOM 3937 C C . ARG D 1 44 ? 10.137 28.443 -14.605 1.00 29.09 37 ARG D C 1
ATOM 3938 O O . ARG D 1 44 ? 9.872 29.574 -14.219 1.00 30.74 37 ARG D O 1
ATOM 3946 N N . ARG D 1 45 ? 11.362 28.078 -14.953 1.00 30.65 38 ARG D N 1
ATOM 3947 C CA . ARG D 1 45 ? 12.479 29.019 -14.884 1.00 32.28 38 ARG D CA 1
ATOM 3948 C C . ARG D 1 45 ? 12.240 30.227 -15.800 1.00 31.10 38 ARG D C 1
ATOM 3949 O O . ARG D 1 45 ? 12.674 31.328 -15.483 1.00 29.69 38 ARG D O 1
ATOM 3957 N N . ALA D 1 46 ? 11.543 30.025 -16.924 1.00 26.92 39 ALA D N 1
ATOM 3958 C CA . ALA D 1 46 ? 11.282 31.127 -17.852 1.00 26.58 39 ALA D CA 1
ATOM 3959 C C . ALA D 1 46 ? 10.104 32.017 -17.405 1.00 25.95 39 ALA D C 1
ATOM 3960 O O . ALA D 1 46 ? 9.755 32.959 -18.095 1.00 25.55 39 ALA D O 1
ATOM 3962 N N . GLY D 1 47 ? 9.471 31.675 -16.283 1.00 24.74 40 GLY D N 1
ATOM 3963 C CA . GLY D 1 47 ? 8.443 32.529 -15.681 1.00 25.03 40 GLY D CA 1
ATOM 3964 C C . GLY D 1 47 ? 7.011 32.306 -16.106 1.00 23.83 40 GLY D C 1
ATOM 3965 O O . GLY D 1 47 ? 6.160 33.125 -15.794 1.00 23.30 40 GLY D O 1
ATOM 3966 N N . PHE D 1 48 ? 6.730 31.203 -16.786 1.00 21.77 41 PHE D N 1
ATOM 3967 C CA . PHE D 1 48 ? 5.353 30.933 -17.234 1.00 22.15 41 PHE D CA 1
ATOM 3968 C C . PHE D 1 48 ? 4.475 30.469 -16.097 1.00 22.25 41 PHE D C 1
ATOM 3969 O O . PHE D 1 48 ? 4.949 29.845 -15.140 1.00 21.78 41 PHE D O 1
ATOM 3977 N N . ARG D 1 49 ? 3.185 30.792 -16.197 1.00 22.33 42 ARG D N 1
ATOM 3978 C CA . ARG D 1 49 ? 2.241 30.405 -15.164 1.00 23.34 42 ARG D CA 1
ATOM 3979 C C . ARG D 1 49 ? 2.145 28.865 -15.038 1.00 23.72 42 ARG D C 1
ATOM 3980 O O . ARG D 1 49 ? 2.496 28.115 -15.966 1.00 22.19 42 ARG D O 1
ATOM 3988 N N . GLU D 1 50 ? 1.637 28.398 -13.904 1.00 24.89 43 GLU D N 1
ATOM 3989 C CA . GLU D 1 50 ? 1.580 26.953 -13.643 1.00 25.62 43 GLU D CA 1
ATOM 3990 C C . GLU D 1 50 ? 0.797 26.110 -14.635 1.00 24.36 43 GLU D C 1
ATOM 3991 O O . GLU D 1 50 ? 1.199 24.986 -14.936 1.00 23.14 43 GLU D O 1
ATOM 3997 N N . GLU D 1 51 ? -0.288 26.641 -15.188 1.00 24.93 44 GLU D N 1
ATOM 3998 C CA . GLU D 1 51 ? -1.022 25.878 -16.181 1.00 24.27 44 GLU D CA 1
ATOM 3999 C C . GLU D 1 51 ? -0.189 25.535 -17.429 1.00 24.87 44 GLU D C 1
ATOM 4000 O O . GLU D 1 51 ? -0.421 24.496 -18.059 1.00 24.30 44 GLU D O 1
ATOM 4006 N N . VAL D 1 52 ? 0.743 26.424 -17.786 1.00 23.38 45 VAL D N 1
ATOM 4007 C CA . VAL D 1 52 ? 1.630 26.231 -18.922 1.00 23.52 45 VAL D CA 1
ATOM 4008 C C . VAL D 1 52 ? 2.687 25.174 -18.545 1.00 22.93 45 VAL D C 1
ATOM 4009 O O . VAL D 1 52 ? 2.996 24.296 -19.320 1.00 21.66 45 V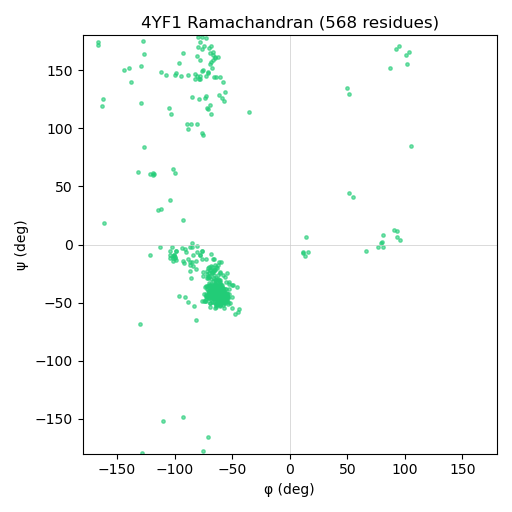AL D O 1
ATOM 4013 N N . VAL D 1 53 ? 3.202 25.272 -17.327 1.00 22.84 46 VAL D N 1
ATOM 4014 C CA . VAL D 1 53 ? 4.194 24.339 -16.804 1.00 23.84 46 VAL D CA 1
ATOM 4015 C C . VAL D 1 53 ? 3.620 22.925 -16.769 1.00 24.92 46 VAL D C 1
ATOM 4016 O O . VAL D 1 53 ? 4.277 21.957 -17.139 1.00 23.79 46 VAL D O 1
ATOM 4020 N N . VAL D 1 54 ? 2.368 22.823 -16.337 1.00 24.21 47 VAL D N 1
ATOM 4021 C CA . VAL D 1 54 ? 1.699 21.550 -16.250 1.00 24.39 47 VAL D CA 1
ATOM 4022 C C . VAL D 1 54 ? 1.390 20.999 -17.655 1.00 24.08 47 VAL D C 1
ATOM 4023 O O . VAL D 1 54 ? 1.559 19.793 -17.892 1.00 24.11 47 VAL D O 1
ATOM 4027 N N . ALA D 1 55 ? 0.945 21.856 -18.571 1.00 22.49 48 ALA D N 1
AT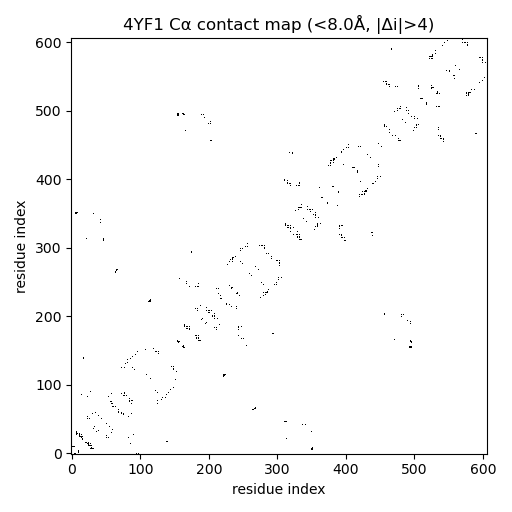OM 4028 C CA . ALA D 1 55 ? 0.680 21.406 -19.936 1.00 23.19 48 ALA D CA 1
ATOM 4029 C C . ALA D 1 55 ? 1.970 20.812 -20.551 1.00 24.19 48 ALA D C 1
ATOM 4030 O O . ALA D 1 55 ? 1.923 19.808 -21.262 1.00 25.15 48 ALA D O 1
ATOM 4032 N N . GLY D 1 56 ? 3.113 21.425 -20.257 1.00 24.08 49 GLY D N 1
ATOM 4033 C CA . GLY D 1 56 ? 4.399 20.920 -20.751 1.00 25.76 49 GLY D CA 1
ATOM 4034 C C . GLY D 1 56 ? 4.699 19.552 -20.153 1.00 26.80 49 GLY D C 1
ATOM 4035 O O . GLY D 1 56 ? 5.076 18.612 -20.855 1.00 27.34 49 GLY D O 1
ATOM 4036 N N . LEU D 1 57 ? 4.500 19.451 -18.847 1.00 26.64 50 LEU D N 1
ATOM 4037 C CA . LEU D 1 57 ? 4.700 18.223 -18.117 1.00 29.74 50 LEU D CA 1
ATOM 4038 C C . LEU D 1 57 ? 3.803 17.084 -18.615 1.00 30.07 50 LEU D C 1
ATOM 4039 O O . LEU D 1 57 ? 4.209 15.924 -18.613 1.00 33.52 50 LEU D O 1
ATOM 4044 N N . LEU D 1 58 ? 2.593 17.409 -19.040 1.00 28.85 51 LEU D N 1
ATOM 4045 C CA . LEU D 1 58 ? 1.622 16.398 -19.470 1.00 30.02 51 LEU D CA 1
ATOM 4046 C C . LEU D 1 58 ? 1.650 15.986 -20.930 1.00 32.17 51 LEU D C 1
ATOM 4047 O O . LEU D 1 58 ? 1.013 14.982 -21.282 1.00 32.56 51 LEU D O 1
ATOM 4052 N N . HIS D 1 59 ? 2.359 16.739 -21.775 1.00 32.02 52 HIS D N 1
ATOM 4053 C CA . HIS D 1 59 ? 2.371 16.477 -23.221 1.00 34.10 52 HIS D CA 1
ATOM 4054 C C . HIS D 1 59 ? 2.594 14.998 -23.637 1.00 35.00 52 HIS D C 1
ATOM 4055 O O . HIS D 1 59 ? 1.750 14.410 -24.296 1.00 35.00 52 HIS D O 1
ATOM 4062 N N . ASP D 1 60 ? 3.727 14.418 -23.257 1.00 37.12 53 ASP D N 1
ATOM 4063 C CA . ASP D 1 60 ? 4.035 13.021 -23.615 1.00 40.09 53 ASP D CA 1
ATOM 4064 C C . ASP D 1 60 ? 2.980 12.046 -23.094 1.00 40.12 53 ASP D C 1
ATOM 4065 O O . ASP D 1 60 ? 2.536 11.171 -23.836 1.00 39.88 53 ASP D O 1
ATOM 4070 N N . ALA D 1 61 ? 2.592 12.209 -21.823 1.00 37.70 54 ALA D N 1
ATOM 4071 C CA . ALA D 1 61 ? 1.597 11.343 -21.188 1.00 38.80 54 ALA D CA 1
ATOM 4072 C C . ALA D 1 61 ? 0.276 11.343 -21.954 1.00 39.56 54 ALA D C 1
ATOM 4073 O O . ALA D 1 61 ? -0.297 10.279 -22.196 1.00 41.09 54 ALA D O 1
ATOM 4075 N N . VAL D 1 62 ? -0.181 12.531 -22.352 1.00 38.78 55 VAL D N 1
ATOM 4076 C CA . VAL D 1 62 ? -1.439 12.688 -23.100 1.00 41.66 55 VAL D CA 1
ATOM 4077 C C . VAL D 1 62 ? -1.379 12.006 -24.454 1.00 45.16 55 VAL D C 1
ATOM 4078 O O . VAL D 1 62 ? -2.323 11.310 -24.860 1.00 47.32 55 VAL D O 1
ATOM 4082 N N . GLU D 1 63 ? -0.278 12.211 -25.165 1.00 46.52 56 GLU D N 1
ATOM 4083 C CA . GLU D 1 63 ? -0.139 11.589 -26.474 1.00 50.23 56 GLU D CA 1
ATOM 4084 C C . GLU D 1 63 ? 0.126 10.082 -26.406 1.00 49.55 56 GLU D C 1
ATOM 4085 O O . GLU D 1 63 ? -0.405 9.347 -27.225 1.00 50.58 56 GLU D O 1
ATOM 4091 N N . ASP D 1 64 ? 0.901 9.635 -25.416 1.00 48.37 57 ASP D N 1
ATOM 4092 C CA . ASP D 1 64 ? 1.175 8.208 -25.210 1.00 51.73 57 ASP D CA 1
ATOM 4093 C C . ASP D 1 64 ? -0.123 7.459 -24.923 1.00 51.98 57 ASP D C 1
ATOM 4094 O O . ASP D 1 64 ? -0.373 6.425 -25.513 1.00 54.65 57 ASP D O 1
ATOM 4099 N N . THR D 1 65 ? -0.943 7.998 -24.024 1.00 49.84 58 THR D N 1
ATOM 4100 C CA . THR D 1 65 ? -2.208 7.376 -23.639 1.00 50.48 58 THR D CA 1
ATOM 4101 C C . THR D 1 65 ? -3.402 7.809 -24.490 1.00 51.08 58 THR D C 1
ATOM 4102 O O . THR D 1 65 ? -4.487 7.271 -24.321 1.00 52.09 58 THR D O 1
ATOM 4106 N N . GLU D 1 66 ? -3.209 8.782 -25.380 1.00 51.71 59 GLU D N 1
ATOM 4107 C CA . GLU D 1 66 ? -4.306 9.327 -26.193 1.00 53.88 59 GLU D CA 1
ATOM 4108 C C . GLU D 1 66 ? -5.501 9.735 -25.319 1.00 53.32 59 GLU D C 1
ATOM 4109 O O . GLU D 1 66 ? -6.646 9.365 -25.582 1.00 53.69 59 GLU D O 1
ATOM 4123 N N . THR D 1 68 ? -8.361 11.940 -23.859 1.00 47.00 61 THR D N 1
ATOM 4124 C CA . THR D 1 68 ? -9.288 12.834 -24.537 1.00 46.81 61 THR D CA 1
ATOM 4125 C C . THR D 1 68 ? -9.329 14.200 -23.893 1.00 46.15 61 THR D C 1
ATOM 4126 O O . THR D 1 68 ? -9.078 14.342 -22.697 1.00 43.64 61 THR D O 1
ATOM 4130 N N . ASP D 1 69 ? -9.672 15.206 -24.686 1.00 47.34 62 ASP D N 1
ATOM 4131 C CA . ASP D 1 69 ? -9.835 16.557 -24.159 1.00 47.59 62 ASP D CA 1
ATOM 4132 C C . ASP D 1 69 ? -10.841 16.557 -22.998 1.00 45.60 62 ASP D C 1
ATOM 4133 O O . ASP D 1 69 ? -10.660 17.273 -22.024 1.00 45.03 62 ASP D O 1
ATOM 4138 N N . ALA D 1 70 ? -11.901 15.764 -23.118 1.00 45.77 63 ALA D N 1
ATOM 4139 C CA . ALA D 1 70 ? -12.912 15.683 -22.064 1.00 46.01 63 ALA D CA 1
ATOM 4140 C C . ALA D 1 70 ? -12.282 15.255 -20.733 1.00 45.10 63 ALA D C 1
ATOM 4141 O O . ALA D 1 70 ? -12.564 15.863 -19.689 1.00 44.59 63 ALA D O 1
ATOM 4143 N N . ASP D 1 71 ? -11.443 14.214 -20.779 1.00 44.60 64 ASP D N 1
ATOM 4144 C CA . ASP D 1 71 ? -10.729 13.734 -19.582 1.00 44.79 64 ASP D CA 1
ATOM 4145 C C . ASP D 1 71 ? -9.743 14.759 -19.036 1.00 41.36 64 ASP D C 1
ATOM 4146 O O . ASP D 1 71 ? -9.680 14.965 -17.825 1.00 39.81 64 ASP D O 1
ATOM 4151 N N . ILE D 1 72 ? -8.953 15.364 -19.918 1.00 39.33 65 ILE D N 1
ATOM 4152 C CA . ILE D 1 72 ? -7.961 16.375 -19.495 1.00 37.30 65 ILE D CA 1
ATOM 4153 C C . ILE D 1 72 ? -8.677 17.545 -18.817 1.00 34.78 65 ILE D C 1
ATOM 4154 O O . ILE D 1 72 ? -8.339 17.932 -17.702 1.00 30.85 65 ILE D O 1
ATOM 4159 N N . ARG D 1 73 ? -9.701 18.051 -19.496 1.00 35.32 66 ARG D N 1
ATOM 4160 C CA . ARG D 1 73 ? -10.536 19.157 -19.017 1.00 35.23 66 ARG D CA 1
ATOM 4161 C C . ARG D 1 73 ? -11.227 18.833 -17.665 1.00 34.79 66 ARG D C 1
ATOM 4162 O O . ARG D 1 73 ? -11.214 19.656 -16.740 1.00 33.81 66 ARG D O 1
ATOM 4170 N N . ALA D 1 74 ? -11.802 17.634 -17.544 1.00 34.79 67 ALA D N 1
ATOM 4171 C CA . ALA D 1 74 ? -12.452 17.193 -16.282 1.00 33.87 67 ALA D CA 1
ATOM 4172 C C . ALA D 1 74 ? -11.463 17.018 -15.111 1.00 32.83 67 ALA D C 1
ATOM 4173 O O . ALA D 1 74 ? -11.791 17.267 -13.945 1.00 32.22 67 ALA D O 1
ATOM 4175 N N . THR D 1 75 ? -10.268 16.548 -15.434 1.00 31.24 68 THR D N 1
ATOM 4176 C CA . THR D 1 75 ? -9.276 16.273 -14.419 1.00 31.41 68 THR D CA 1
ATOM 4177 C C . THR D 1 75 ? -8.484 17.517 -13.995 1.00 29.50 68 THR D C 1
ATOM 4178 O O . THR D 1 75 ? -8.421 17.831 -12.817 1.00 27.08 68 THR D O 1
ATOM 4182 N N . PHE D 1 76 ? -7.908 18.210 -14.971 1.00 28.75 69 PHE D N 1
ATOM 4183 C CA . PHE D 1 76 ? -7.002 19.337 -14.730 1.00 28.47 69 PHE D CA 1
ATOM 4184 C C . PHE D 1 76 ? -7.554 20.748 -14.888 1.00 29.94 69 PHE D C 1
ATOM 4185 O O . PHE D 1 76 ? -6.894 21.716 -14.463 1.00 30.95 69 PHE D O 1
ATOM 4193 N N . GLY D 1 77 ? -8.726 20.883 -15.503 1.00 30.58 70 GLY D N 1
ATOM 4194 C CA . GLY D 1 77 ? -9.340 22.180 -15.683 1.00 31.59 70 GLY D CA 1
ATOM 4195 C C . GLY D 1 77 ? -9.203 22.708 -17.099 1.00 32.78 70 GLY D C 1
ATOM 4196 O O . GLY D 1 77 ? -8.401 22.206 -17.892 1.00 31.60 70 GLY D O 1
ATOM 4197 N N . ASP D 1 78 ? -9.997 23.737 -17.393 1.00 34.68 71 ASP D N 1
ATOM 4198 C CA . ASP D 1 78 ? -10.038 24.374 -18.714 1.00 36.39 71 ASP D CA 1
ATOM 4199 C C . ASP D 1 78 ? -8.715 25.009 -19.165 1.00 34.96 71 ASP D C 1
ATOM 4200 O O . ASP D 1 78 ? -8.291 24.831 -20.313 1.00 33.00 71 ASP D O 1
ATOM 4205 N N . GLU D 1 79 ? -8.061 25.742 -18.273 1.00 32.87 72 GLU D N 1
ATOM 4206 C CA . GLU D 1 79 ? -6.822 26.408 -18.650 1.00 32.37 72 GLU D CA 1
ATOM 4207 C C . GLU D 1 79 ? -5.788 25.372 -19.159 1.00 30.19 72 GLU D C 1
ATOM 4208 O O . GLU D 1 79 ? -5.285 25.510 -20.265 1.00 30.43 72 GLU D O 1
ATOM 4214 N N . VAL D 1 80 ? -5.526 24.322 -18.381 1.00 27.31 73 VAL D N 1
ATOM 4215 C CA . VAL D 1 80 ? -4.591 23.266 -18.801 1.00 27.67 73 VAL D CA 1
ATOM 4216 C C . VAL D 1 80 ? -5.050 22.607 -20.101 1.00 27.95 73 VAL D C 1
ATOM 4217 O O . VAL D 1 80 ? -4.256 22.414 -21.020 1.00 26.33 73 VAL D O 1
ATOM 4221 N N . ALA D 1 81 ? -6.337 22.250 -20.158 1.00 27.98 74 ALA D N 1
ATOM 4222 C CA . ALA D 1 81 ? -6.902 21.602 -21.335 1.00 29.70 74 ALA D CA 1
ATOM 4223 C C . ALA D 1 81 ? -6.706 22.383 -22.638 1.00 30.91 74 ALA D C 1
ATOM 4224 O O . ALA D 1 81 ? -6.357 21.796 -23.655 1.00 31.92 74 ALA D O 1
ATOM 4226 N N . ASP D 1 82 ? -6.935 23.694 -22.611 1.00 31.87 75 ASP D N 1
ATOM 4227 C CA . ASP D 1 82 ? -6.759 24.536 -23.809 1.00 32.40 75 ASP D CA 1
ATOM 4228 C C . ASP D 1 82 ? -5.295 24.550 -24.261 1.00 30.79 75 ASP D C 1
ATOM 4229 O O . ASP D 1 82 ? -5.006 24.483 -25.445 1.00 31.85 75 ASP D O 1
ATOM 4234 N N . LEU D 1 83 ? -4.377 24.606 -23.312 1.00 29.11 76 LEU D N 1
ATOM 4235 C CA . LEU D 1 83 ? -2.957 24.610 -23.652 1.00 28.29 76 LEU D CA 1
ATOM 4236 C C . LEU D 1 83 ? -2.477 23.268 -24.223 1.00 28.97 76 LEU D C 1
ATOM 4237 O O . LEU D 1 83 ? -1.729 23.241 -25.219 1.00 29.14 76 LEU D O 1
ATOM 4242 N N . VAL D 1 84 ? -2.891 22.166 -23.596 1.00 28.39 77 VAL D N 1
ATOM 4243 C CA . VAL D 1 84 ? -2.492 20.838 -24.064 1.00 31.36 77 VAL D CA 1
ATOM 4244 C C . VAL D 1 84 ? -2.953 20.597 -25.500 1.00 32.38 77 VAL D C 1
ATOM 4245 O O . VAL D 1 84 ? -2.195 20.084 -26.322 1.00 32.88 77 VAL D O 1
ATOM 4249 N N . ALA D 1 85 ? -4.184 21.003 -25.789 1.00 34.11 78 ALA D N 1
ATOM 4250 C CA . ALA D 1 85 ? -4.787 20.825 -27.112 1.00 36.91 78 ALA D CA 1
ATOM 4251 C C . ALA D 1 85 ? -4.137 21.629 -28.252 1.00 38.26 78 ALA D C 1
ATOM 4252 O O . ALA D 1 85 ? -4.430 21.379 -29.407 1.00 41.48 78 ALA D O 1
ATOM 4254 N N . SER D 1 86 ? -3.273 22.587 -27.933 1.00 37.90 79 SER D N 1
ATOM 4255 C CA . SER D 1 86 ? -2.593 23.389 -28.963 1.00 38.56 79 SER D CA 1
ATOM 4256 C C . SER D 1 86 ? -1.370 22.684 -29.577 1.00 40.59 79 SER D C 1
ATOM 4257 O O . SER D 1 86 ? -0.914 23.065 -30.655 1.00 44.04 79 SER D O 1
ATOM 4260 N N . HIS D 1 87 ? -0.816 21.705 -28.870 1.00 41.78 80 HIS D N 1
ATOM 4261 C CA . HIS D 1 87 ? 0.367 20.984 -29.330 1.00 45.38 80 HIS D CA 1
ATOM 4262 C C . HIS D 1 87 ? 0.090 19.485 -29.319 1.00 49.03 80 HIS D C 1
ATOM 4263 O O . HIS D 1 87 ? 0.378 18.785 -28.341 1.00 51.83 80 HIS D O 1
ATOM 4270 N N . THR D 1 88 ? -0.522 19.018 -30.400 1.00 51.19 81 THR D N 1
ATOM 4271 C CA . THR D 1 88 ? -0.879 17.618 -30.567 1.00 54.68 81 THR D CA 1
ATOM 4272 C C . THR D 1 88 ? -0.706 17.253 -32.033 1.00 55.97 81 THR D C 1
ATOM 4273 O O . THR D 1 88 ? -0.869 18.107 -32.905 1.00 56.92 81 THR D O 1
ATOM 4277 N N . GLU D 1 89 ? -0.389 15.989 -32.299 1.00 47.30 82 GLU D N 1
ATOM 4278 C CA . GLU D 1 89 ? -0.212 15.499 -33.663 1.00 47.04 82 GLU D CA 1
ATOM 4279 C C . GLU D 1 89 ? -1.358 14.592 -34.113 1.00 47.81 82 GLU D C 1
ATOM 4280 O O . GLU D 1 89 ? -1.932 13.852 -33.311 1.00 46.77 82 GLU D O 1
ATOM 4286 N N . ASN D 1 90 ? -1.686 14.677 -35.402 1.00 46.91 83 ASN D N 1
ATOM 4287 C CA . ASN D 1 90 ? -2.655 13.790 -36.023 1.00 48.81 83 ASN D CA 1
ATOM 4288 C C . ASN D 1 90 ? -1.861 12.576 -36.507 1.00 49.71 83 ASN D C 1
ATOM 4289 O O . ASN D 1 90 ? -1.248 12.600 -37.578 1.00 48.02 83 ASN D O 1
ATOM 4294 N N . LYS D 1 91 ? -1.904 11.511 -35.715 1.00 52.21 84 LYS D N 1
ATOM 4295 C CA . LYS D 1 91 ? -1.158 10.283 -36.005 1.00 54.91 84 LYS D CA 1
ATOM 4296 C C . LYS D 1 91 ? -1.488 9.587 -37.338 1.00 52.10 84 LYS D C 1
ATOM 4297 O O . LYS D 1 91 ? -0.715 8.743 -37.774 1.00 50.71 84 LYS D O 1
ATOM 4303 N N . THR D 1 92 ? -2.598 9.942 -37.988 1.00 50.74 85 THR D N 1
ATOM 4304 C CA . THR D 1 92 ? -2.926 9.354 -39.297 1.00 52.44 85 THR D CA 1
ATOM 4305 C C . THR D 1 92 ? -2.063 9.948 -40.424 1.00 49.80 85 THR D C 1
ATOM 4306 O O . THR D 1 92 ? -1.872 9.308 -41.462 1.00 50.76 85 THR D O 1
ATOM 4310 N N . LEU D 1 93 ? -1.543 11.162 -40.227 1.00 44.03 86 LEU D N 1
ATOM 4311 C CA . LEU D 1 93 ? -0.718 11.813 -41.244 1.00 41.51 86 LEU D CA 1
ATOM 4312 C C . LEU D 1 93 ? 0.705 11.266 -41.190 1.00 37.95 86 LEU D C 1
ATOM 4313 O O . LEU D 1 93 ? 1.098 10.656 -40.201 1.00 37.66 86 LEU D O 1
ATOM 4318 N N . SER D 1 94 ? 1.471 11.471 -42.256 1.00 34.77 87 SER D N 1
ATOM 4319 C CA . SER D 1 94 ? 2.873 11.057 -42.271 1.00 32.90 87 SER D CA 1
ATOM 4320 C C . SER D 1 94 ? 3.681 11.884 -41.256 1.00 31.71 87 SER D C 1
ATOM 4321 O O . SER D 1 94 ? 3.263 12.956 -40.819 1.00 30.12 87 SER D O 1
ATOM 4324 N N . TRP D 1 95 ? 4.859 11.396 -40.914 1.00 31.92 88 TRP D N 1
ATOM 4325 C CA . TRP D 1 95 ? 5.729 12.099 -39.979 1.00 32.25 88 TRP D CA 1
ATOM 4326 C C . TRP D 1 95 ? 5.989 13.535 -40.467 1.00 30.34 88 TRP D C 1
ATOM 4327 O O . TRP D 1 95 ? 5.842 14.497 -39.698 1.00 28.36 88 TRP D O 1
ATOM 4338 N N . GLU D 1 96 ? 6.356 13.672 -41.742 1.00 29.02 89 GLU D N 1
ATOM 4339 C CA . GLU D 1 96 ? 6.632 14.991 -42.303 1.00 29.10 89 GLU D CA 1
ATOM 4340 C C . GLU D 1 96 ? 5.436 15.922 -42.290 1.00 26.85 89 GLU D C 1
ATOM 4341 O O . GLU D 1 96 ? 5.584 17.115 -42.067 1.00 24.78 89 GLU D O 1
ATOM 4347 N N . GLU D 1 97 ? 4.257 15.393 -42.565 1.00 26.68 90 GLU D N 1
ATOM 4348 C CA . GLU D 1 97 ? 3.055 16.229 -42.522 1.00 27.54 90 GLU D CA 1
ATOM 4349 C C . GLU D 1 97 ? 2.776 16.711 -41.082 1.00 27.36 90 GLU D C 1
ATOM 4350 O O . GLU D 1 97 ? 2.455 17.886 -40.863 1.00 26.87 90 GLU D O 1
ATOM 4356 N N . ARG D 1 98 ? 2.905 15.806 -40.111 1.00 27.81 91 ARG D N 1
ATOM 4357 C CA . ARG D 1 98 ? 2.734 16.151 -38.676 1.00 29.13 91 ARG D CA 1
ATOM 4358 C C . ARG D 1 98 ? 3.705 17.224 -38.210 1.00 27.12 91 ARG D C 1
ATOM 4359 O O . ARG D 1 98 ? 3.325 18.175 -37.547 1.00 25.49 91 ARG D O 1
ATOM 4367 N N . LYS D 1 99 ? 4.975 17.020 -38.520 1.00 26.84 92 LYS D N 1
ATOM 4368 C CA . LYS D 1 99 ? 6.025 17.965 -38.168 1.00 26.72 92 LYS D CA 1
ATOM 4369 C C . LYS D 1 99 ? 5.836 19.313 -38.869 1.00 25.60 92 LYS D C 1
ATOM 4370 O O . LYS D 1 99 ? 5.981 20.349 -38.236 1.00 24.18 92 LYS D O 1
ATOM 4376 N N . ALA D 1 100 ? 5.475 19.310 -40.158 1.00 24.51 93 ALA D N 1
ATOM 4377 C CA . ALA D 1 100 ? 5.271 20.581 -40.874 1.00 23.96 93 ALA D CA 1
ATOM 4378 C C . ALA D 1 100 ? 4.139 21.373 -40.237 1.00 24.34 93 ALA D C 1
ATOM 4379 O O . ALA D 1 100 ? 4.169 22.605 -40.205 1.00 23.11 93 ALA D O 1
ATOM 4381 N N . HIS D 1 101 ? 3.128 20.658 -39.761 1.00 25.46 94 HIS D N 1
ATOM 4382 C CA . HIS D 1 101 ? 2.012 21.302 -39.089 1.00 28.22 94 HIS D CA 1
ATOM 4383 C C . HIS D 1 101 ? 2.469 21.931 -37.755 1.00 26.76 94 HIS D C 1
ATOM 4384 O O . HIS D 1 101 ? 2.037 23.017 -37.425 1.00 28.80 94 HIS D O 1
ATOM 4391 N N . THR D 1 102 ? 3.353 21.258 -37.021 1.00 26.00 95 THR D N 1
ATOM 4392 C CA . THR D 1 102 ? 3.891 21.792 -35.755 1.00 25.98 95 THR D CA 1
ATOM 4393 C C . THR D 1 102 ? 4.718 23.073 -36.016 1.00 25.64 95 THR D C 1
ATOM 4394 O O . THR D 1 102 ? 4.652 24.018 -35.237 1.00 24.97 95 THR D O 1
ATOM 4398 N N . ILE D 1 103 ? 5.476 23.081 -37.128 1.00 25.11 96 ILE D N 1
ATOM 4399 C CA . ILE D 1 103 ? 6.270 24.243 -37.563 1.00 23.99 96 ILE D CA 1
ATOM 4400 C C . ILE D 1 103 ? 5.349 25.447 -37.829 1.00 26.68 96 ILE D C 1
ATOM 4401 O O . ILE D 1 103 ? 5.651 26.602 -37.444 1.00 25.09 96 ILE D O 1
ATOM 4406 N N . GLU D 1 104 ? 4.211 25.180 -38.465 1.00 26.32 97 GLU D N 1
ATOM 4407 C CA . GLU D 1 104 ? 3.254 26.235 -38.710 1.00 28.73 97 GLU D CA 1
ATOM 4408 C C . GLU D 1 104 ? 2.629 26.693 -37.364 1.00 29.05 97 GLU D C 1
ATOM 4409 O O . GLU D 1 104 ? 2.488 27.894 -37.134 1.00 28.61 97 GLU D O 1
ATOM 4415 N N . GLN D 1 105 ? 2.308 25.750 -36.477 1.00 28.94 98 GLN D N 1
ATOM 4416 C CA . GLN D 1 105 ? 1.742 26.099 -35.162 1.00 30.69 98 GLN D CA 1
ATOM 4417 C C . GLN D 1 105 ? 2.701 26.930 -34.307 1.00 27.99 98 GLN D C 1
ATOM 4418 O O . GLN D 1 105 ? 2.267 27.808 -33.569 1.00 28.97 98 GLN D O 1
ATOM 4424 N N . VAL D 1 106 ? 3.996 26.657 -34.381 1.00 25.23 99 VAL D N 1
ATOM 4425 C CA . VAL D 1 106 ? 4.910 27.478 -33.609 1.00 24.37 99 VAL D CA 1
ATOM 4426 C C . VAL D 1 106 ? 5.009 28.897 -34.238 1.00 24.76 99 VAL D C 1
ATOM 4427 O O . VAL D 1 106 ? 5.279 29.883 -33.554 1.00 24.56 99 VAL D O 1
ATOM 4431 N N . ARG D 1 107 ? 4.741 29.011 -35.534 1.00 24.91 100 ARG D N 1
ATOM 4432 C CA . ARG D 1 107 ? 4.786 30.320 -36.181 1.00 26.24 100 ARG D CA 1
ATOM 4433 C C . ARG D 1 107 ? 3.641 31.212 -35.730 1.00 26.63 100 ARG D C 1
ATOM 4434 O O . ARG D 1 107 ? 3.849 32.380 -35.419 1.00 25.72 100 ARG D O 1
ATOM 4442 N N . THR D 1 108 ? 2.437 30.645 -35.705 1.00 27.21 101 THR D N 1
ATOM 4443 C CA . THR D 1 108 ? 1.215 31.408 -35.471 1.00 28.60 101 THR D CA 1
ATOM 4444 C C . THR D 1 108 ? 0.586 31.388 -34.075 1.00 28.97 101 THR D C 1
ATOM 4445 O O . THR D 1 108 ? -0.358 32.125 -33.842 1.00 29.13 101 THR D O 1
ATOM 4449 N N . GLY D 1 109 ? 1.061 30.544 -33.163 1.00 27.44 102 GLY D N 1
ATOM 4450 C CA . GLY D 1 109 ? 0.442 30.465 -31.841 1.00 27.42 102 GLY D CA 1
ATOM 4451 C C . GLY D 1 109 ? 0.784 31.651 -30.979 1.00 27.17 102 GLY D C 1
ATOM 4452 O O . GLY D 1 109 ? 1.657 32.451 -31.327 1.00 27.52 102 GLY D O 1
ATOM 4453 N N . ASN D 1 110 ? 0.127 31.759 -29.835 1.00 26.46 103 ASN D N 1
ATOM 4454 C CA . ASN D 1 110 ? 0.459 32.827 -28.907 1.00 26.79 103 ASN D CA 1
ATOM 4455 C C . ASN D 1 110 ? 1.765 32.443 -28.195 1.00 26.00 103 ASN D C 1
ATOM 4456 O O . ASN D 1 110 ? 2.313 31.344 -28.435 1.00 24.55 103 ASN D O 1
ATOM 4461 N N . LEU D 1 111 ? 2.242 33.330 -27.328 1.00 25.24 104 LEU D N 1
ATOM 4462 C CA . LEU D 1 111 ? 3.530 33.126 -26.631 1.00 24.81 104 LEU D CA 1
ATOM 4463 C C . LEU D 1 111 ? 3.581 31.799 -25.845 1.00 23.92 104 LEU D C 1
ATOM 4464 O O . LEU D 1 111 ? 4.566 31.075 -25.906 1.00 22.27 104 LEU D O 1
ATOM 4469 N N . GLU D 1 112 ? 2.513 31.505 -25.116 1.00 24.23 105 GLU D N 1
ATOM 4470 C CA . GLU D 1 112 ? 2.450 30.302 -24.290 1.00 24.10 105 GLU D CA 1
ATOM 4471 C C . GLU D 1 112 ? 2.453 29.019 -25.148 1.00 23.57 105 GLU D C 1
ATOM 4472 O O . GLU D 1 112 ? 3.141 28.054 -24.808 1.00 23.98 105 GLU D O 1
ATOM 4478 N N . GLU D 1 113 ? 1.735 29.048 -26.270 1.00 23.21 106 GLU D N 1
ATOM 4479 C CA . GLU D 1 113 ? 1.669 27.926 -27.192 1.00 22.79 106 GLU D CA 1
ATOM 4480 C C . GLU D 1 113 ? 3.028 27.692 -27.849 1.00 22.54 106 GLU D C 1
ATOM 4481 O O . GLU D 1 113 ? 3.474 26.549 -27.971 1.00 22.73 106 GLU D O 1
ATOM 4487 N N . LYS D 1 114 ? 3.706 28.778 -28.191 1.00 22.12 107 LYS D N 1
ATOM 4488 C CA . LYS D 1 114 ? 5.053 28.700 -28.780 1.00 21.22 107 LYS D CA 1
ATOM 4489 C C . LYS D 1 114 ? 6.017 28.105 -27.772 1.00 21.29 107 LYS D C 1
ATOM 4490 O O . LYS D 1 114 ? 6.847 27.228 -28.104 1.00 21.44 107 LYS D O 1
ATOM 4496 N N . ALA D 1 115 ? 5.904 28.578 -26.530 1.00 20.53 108 ALA D N 1
ATOM 4497 C CA . ALA D 1 115 ? 6.780 28.115 -25.445 1.00 21.76 108 ALA D CA 1
ATOM 4498 C C . ALA D 1 115 ? 6.675 26.603 -25.188 1.00 21.26 108 ALA D C 1
ATOM 4499 O O . ALA D 1 115 ? 7.682 25.950 -24.978 1.00 21.31 108 ALA D O 1
ATOM 4501 N N . LEU D 1 116 ? 5.463 26.057 -25.230 1.00 21.14 109 LEU D N 1
ATOM 4502 C CA . LEU D 1 116 ? 5.276 24.614 -25.051 1.00 21.61 109 LEU D CA 1
ATOM 4503 C C . LEU D 1 116 ? 6.031 23.809 -26.088 1.00 21.47 109 LEU D C 1
ATOM 4504 O O . LEU D 1 116 ? 6.674 22.811 -25.767 1.00 22.21 109 LEU D O 1
ATOM 4509 N N . ILE D 1 117 ? 5.938 24.237 -27.347 1.00 21.42 110 ILE D N 1
ATOM 4510 C CA . ILE D 1 117 ? 6.604 23.554 -28.434 1.00 20.17 110 ILE D CA 1
ATOM 4511 C C . ILE D 1 117 ? 8.133 23.648 -28.293 1.00 20.66 110 ILE D C 1
ATOM 4512 O O . ILE D 1 117 ? 8.822 22.632 -28.364 1.00 19.30 110 ILE D O 1
ATOM 4517 N N . VAL D 1 118 ? 8.629 24.856 -28.080 1.00 20.43 111 VAL D N 1
ATOM 4518 C CA . VAL D 1 118 ? 10.083 25.071 -27.984 1.00 20.68 111 VAL D CA 1
ATOM 4519 C C . VAL D 1 118 ? 10.698 24.366 -26.775 1.00 22.04 111 VAL D C 1
ATOM 4520 O O . VAL D 1 118 ? 11.801 23.819 -26.869 1.00 22.73 111 VAL D O 1
ATOM 4524 N N . ALA D 1 119 ? 10.005 24.386 -25.637 1.00 22.04 112 ALA D N 1
ATOM 4525 C CA . ALA D 1 119 ? 10.540 23.733 -24.441 1.00 23.04 112 ALA D CA 1
ATOM 4526 C C . ALA D 1 119 ? 10.718 22.206 -24.667 1.00 23.73 112 ALA D C 1
ATOM 4527 O O . ALA D 1 119 ? 11.756 21.615 -24.312 1.00 23.87 112 ALA D O 1
ATOM 4529 N N . ASP D 1 120 ? 9.724 21.603 -25.314 1.00 24.99 113 ASP D N 1
ATOM 4530 C CA . ASP D 1 120 ? 9.739 20.184 -25.689 1.00 26.27 113 ASP D CA 1
ATOM 4531 C C . ASP D 1 120 ? 10.939 19.871 -26.599 1.00 26.13 113 ASP D C 1
ATOM 4532 O O . ASP D 1 120 ? 11.692 18.925 -26.338 1.00 26.62 113 ASP D O 1
ATOM 4537 N N . LYS D 1 121 ? 11.132 20.684 -27.636 1.00 25.14 114 LYS D N 1
ATOM 4538 C CA . LYS D 1 121 ? 12.249 20.509 -28.578 1.00 26.09 114 LYS D CA 1
ATOM 4539 C C . LYS D 1 121 ? 13.612 20.715 -27.946 1.00 25.48 114 LYS D C 1
ATOM 4540 O O . LYS D 1 121 ? 14.591 20.018 -28.288 1.00 23.24 114 LYS D O 1
ATOM 4546 N N . LEU D 1 122 ? 13.685 21.726 -27.074 1.00 25.21 115 LEU D N 1
ATOM 4547 C CA . LEU D 1 122 ? 14.944 22.067 -26.409 1.00 25.48 115 LEU D CA 1
ATOM 4548 C C . LEU D 1 122 ? 15.416 20.918 -25.517 1.00 27.39 115 LEU D C 1
ATOM 4549 O O . LEU D 1 122 ? 16.607 20.545 -25.534 1.00 27.79 115 LEU D O 1
ATOM 4554 N N . ASP D 1 123 ? 14.504 20.349 -24.735 1.00 28.32 116 ASP D N 1
ATOM 4555 C CA . ASP D 1 123 ? 14.880 19.236 -23.891 1.00 29.89 116 ASP D CA 1
ATOM 4556 C C . ASP D 1 123 ? 15.278 18.030 -24.770 1.00 31.30 116 ASP D C 1
ATOM 4557 O O . ASP D 1 123 ? 16.283 17.391 -24.493 1.00 30.11 116 ASP D O 1
ATOM 4562 N N . ASN D 1 124 ? 14.482 17.718 -25.799 1.00 31.66 117 ASN D N 1
ATOM 4563 C CA . ASN D 1 124 ? 14.829 16.624 -26.724 1.00 34.99 117 ASN D CA 1
ATOM 4564 C C . ASN D 1 124 ? 16.236 16.819 -27.317 1.00 35.50 117 ASN D C 1
ATOM 4565 O O . ASN D 1 124 ? 17.060 15.917 -27.270 1.00 37.24 117 ASN D O 1
ATOM 4570 N N . LEU D 1 125 ? 16.520 18.017 -27.812 1.00 34.20 118 LEU D N 1
ATOM 4571 C CA . LEU D 1 125 ? 17.813 18.296 -28.438 1.00 35.86 118 LEU D CA 1
ATOM 4572 C C . LEU D 1 125 ? 18.974 18.325 -27.417 1.00 38.30 118 LEU D C 1
ATOM 4573 O O . LEU D 1 125 ? 20.116 18.032 -27.768 1.00 39.10 118 LEU D O 1
ATOM 4578 N N . THR D 1 126 ? 18.679 18.663 -26.165 1.00 37.11 119 THR D N 1
ATOM 4579 C CA . THR D 1 126 ? 19.678 18.639 -25.106 1.00 38.86 119 THR D CA 1
ATOM 4580 C C . THR D 1 126 ? 20.151 17.194 -24.846 1.00 41.45 119 THR D C 1
ATOM 4581 O O . THR D 1 126 ? 21.347 16.960 -24.597 1.00 41.11 119 THR D O 1
ATOM 4585 N N . SER D 1 127 ? 19.221 16.240 -24.906 1.00 41.63 120 SER D N 1
ATOM 4586 C CA . SER D 1 127 ? 19.568 14.821 -24.771 1.00 44.61 120 SER D CA 1
ATOM 4587 C C . SER D 1 127 ? 20.444 14.370 -25.928 1.00 46.28 120 SER D C 1
ATOM 4588 O O . SER D 1 127 ? 21.371 13.592 -25.730 1.00 46.65 120 SER D O 1
ATOM 4591 N N . VAL D 1 128 ? 20.123 14.834 -27.141 1.00 46.23 121 VAL D N 1
ATOM 4592 C CA . VAL D 1 128 ? 20.928 14.522 -28.331 1.00 47.09 121 VAL D CA 1
ATOM 4593 C C . VAL D 1 128 ? 22.344 15.097 -28.151 1.00 48.31 121 VAL D C 1
ATOM 4594 O O . VAL D 1 128 ? 23.329 14.454 -28.522 1.00 48.43 121 VAL D O 1
ATOM 4598 N N . LYS D 1 129 ? 22.435 16.301 -27.588 1.00 47.86 122 LYS D N 1
ATOM 4599 C CA . LYS D 1 129 ? 23.727 16.937 -27.328 1.00 52.13 122 LYS D CA 1
ATOM 4600 C C . LYS D 1 129 ? 24.573 16.057 -26.401 1.00 55.91 122 LYS D C 1
ATOM 4601 O O . LYS D 1 129 ? 25.750 15.812 -26.692 1.00 56.87 122 LYS D O 1
ATOM 4607 N N . TYR D 1 130 ? 23.986 15.568 -25.304 1.00 59.34 123 TYR D N 1
ATOM 4608 C CA . TYR D 1 130 ? 24.736 14.701 -24.378 1.00 64.14 123 TYR D CA 1
ATOM 4609 C C . TYR D 1 130 ? 25.187 13.424 -25.078 1.00 63.14 123 TYR D C 1
ATOM 4610 O O . TYR D 1 130 ? 26.326 13.001 -24.917 1.00 64.18 123 TYR D O 1
ATOM 4619 N N . ALA D 1 131 ? 24.286 12.819 -25.848 1.00 61.37 124 ALA D N 1
ATOM 4620 C CA . ALA D 1 131 ? 24.595 11.591 -26.577 1.00 63.65 124 ALA D CA 1
ATOM 4621 C C . ALA D 1 131 ? 25.744 11.799 -27.558 1.00 66.77 124 ALA D C 1
ATOM 4622 O O . ALA D 1 131 ? 26.640 10.955 -27.646 1.00 70.19 124 ALA D O 1
ATOM 4624 N N . LEU D 1 132 ? 25.731 12.926 -28.273 1.00 66.68 125 LEU D N 1
ATOM 4625 C CA . LEU D 1 132 ? 26.798 13.234 -29.235 1.00 67.77 125 LEU D CA 1
ATOM 4626 C C . LEU D 1 132 ? 28.179 13.325 -28.584 1.00 70.48 125 LEU D C 1
ATOM 4627 O O . LEU D 1 132 ? 29.178 13.123 -29.260 1.00 72.97 125 LEU D O 1
ATOM 4632 N N . SER D 1 133 ? 28.235 13.628 -27.287 1.00 73.27 126 SER D N 1
ATOM 4633 C CA . SER D 1 133 ? 29.518 13.674 -26.567 1.00 79.02 126 SER D CA 1
ATOM 4634 C C . SER D 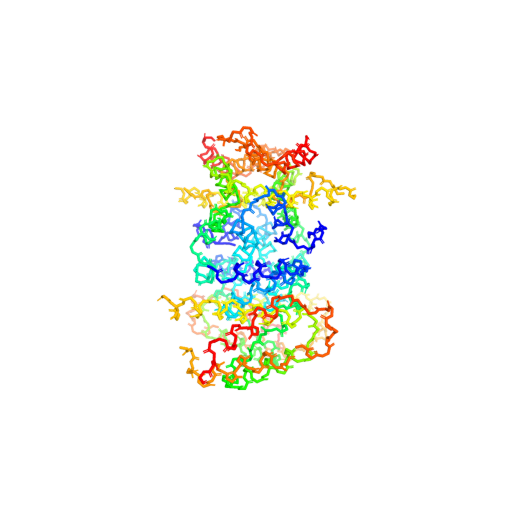1 133 ? 29.860 12.320 -25.889 1.00 84.46 126 SER D C 1
ATOM 4635 O O . SER D 1 133 ? 30.657 12.277 -24.946 1.00 87.49 126 SER D O 1
ATOM 4638 N N . SER D 1 134 ? 29.248 11.232 -26.373 1.00 87.28 127 SER D N 1
ATOM 4639 C CA . SER D 1 134 ? 29.497 9.873 -25.880 1.00 91.75 127 SER D CA 1
ATOM 4640 C C . SER D 1 134 ? 29.779 8.979 -27.087 1.00 95.50 127 SER D C 1
ATOM 4641 O O . SER D 1 134 ? 30.904 8.512 -27.258 1.00 98.71 127 SER D O 1
ATOM 4644 N N . GLU D 1 135 ? 28.760 8.749 -27.918 1.00 97.87 128 GLU D N 1
ATOM 4645 C CA . GLU D 1 135 ? 28.909 7.968 -29.151 1.00 102.97 128 GLU D CA 1
ATOM 4646 C C . GLU D 1 135 ? 28.984 8.971 -30.305 1.00 102.63 128 GLU D C 1
ATOM 4647 O O . GLU D 1 135 ? 28.111 9.022 -31.173 1.00 103.12 128 GLU D O 1
ATOM 4653 N N . GLY D 1 136 ? 30.059 9.759 -30.277 1.00 105.78 129 GLY D N 1
ATOM 4654 C CA . GLY D 1 136 ? 30.336 10.849 -31.222 1.00 106.41 129 GLY D CA 1
ATOM 4655 C C . GLY D 1 136 ? 29.942 10.756 -32.688 1.00 107.93 129 GLY D C 1
ATOM 4656 O O . GLY D 1 136 ? 30.455 9.913 -33.427 1.00 113.80 129 GLY D O 1
ATOM 4657 N N . LYS D 1 137 ? 29.006 11.624 -33.091 1.00 105.56 130 LYS D N 1
ATOM 4658 C CA . LYS D 1 137 ? 28.562 11.776 -34.493 1.00 102.07 130 LYS D CA 1
ATOM 4659 C C . LYS D 1 137 ? 27.828 10.579 -35.130 1.00 98.59 130 LYS D C 1
ATOM 4660 O O . LYS D 1 137 ? 27.327 10.695 -36.247 1.00 98.26 130 LYS D O 1
ATOM 4666 N N . SER D 1 138 ? 27.743 9.457 -34.416 1.00 97.12 131 SER D N 1
ATOM 4667 C CA . SER D 1 138 ? 27.094 8.241 -34.919 1.00 95.63 131 SER D CA 1
ATOM 4668 C C . SER D 1 138 ? 25.656 8.060 -34.401 1.00 90.94 131 SER D C 1
ATOM 4669 O O . SER D 1 138 ? 24.910 7.225 -34.914 1.00 86.71 131 SER D O 1
ATOM 4672 N N . VAL D 1 139 ? 25.270 8.870 -33.413 1.00 89.05 132 VAL D N 1
ATOM 4673 C CA . VAL D 1 139 ? 23.935 8.804 -32.791 1.00 86.54 132 VAL D CA 1
ATOM 4674 C C . VAL D 1 139 ? 22.792 8.905 -33.815 1.00 82.44 132 VAL D C 1
ATOM 4675 O O . VAL D 1 139 ? 21.687 8.415 -33.573 1.00 80.65 132 VAL D O 1
ATOM 4679 N N . TRP D 1 140 ? 23.075 9.517 -34.964 1.00 78.55 133 TRP D N 1
ATOM 4680 C CA . TRP D 1 140 ? 22.068 9.713 -36.013 1.00 75.38 133 TRP D CA 1
ATOM 4681 C C . TRP D 1 140 ? 21.548 8.418 -36.660 1.00 80.64 133 TRP D C 1
ATOM 4682 O O . TRP D 1 140 ? 20.543 8.451 -37.379 1.00 82.18 133 TRP D O 1
ATOM 4693 N N . SER D 1 141 ? 22.225 7.296 -36.402 1.00 85.19 134 SER D N 1
ATOM 4694 C CA . SER D 1 141 ? 21.793 5.982 -36.910 1.00 87.31 134 SER D CA 1
ATOM 4695 C C . SER D 1 141 ? 20.764 5.319 -35.979 1.00 88.65 134 SER D C 1
ATOM 4696 O O . SER D 1 141 ? 19.934 4.526 -36.430 1.00 88.45 134 SER D O 1
ATOM 4699 N N . TYR D 1 142 ? 20.839 5.636 -34.685 1.00 88.86 135 TYR D N 1
ATOM 4700 C CA . TYR D 1 142 ? 19.887 5.120 -33.686 1.00 91.28 135 TYR D CA 1
ATOM 4701 C C . TYR D 1 142 ? 18.461 5.669 -33.912 1.00 87.21 135 TYR D C 1
ATOM 4702 O O . TYR D 1 142 ? 17.481 5.044 -33.499 1.00 89.74 135 TYR D O 1
ATOM 4711 N N . PHE D 1 143 ? 18.359 6.823 -34.576 1.00 82.20 136 PHE D N 1
ATOM 4712 C CA . PHE D 1 143 ? 17.068 7.453 -34.890 1.00 78.31 136 PHE D CA 1
ATOM 4713 C C . PHE D 1 143 ? 16.350 6.806 -36.075 1.00 74.43 136 PHE D C 1
ATOM 4714 O O . PHE D 1 143 ? 16.989 6.365 -37.036 1.00 72.43 136 PHE D O 1
ATOM 4722 N N . LYS D 1 144 ? 15.019 6.769 -36.000 1.00 70.81 137 LYS D N 1
ATOM 4723 C CA . LYS D 1 144 ? 14.190 6.291 -37.110 1.00 70.39 137 LYS D CA 1
ATOM 4724 C C . LYS D 1 144 ? 14.337 7.275 -38.272 1.00 65.35 137 LYS D C 1
ATOM 4725 O O . LYS D 1 144 ? 14.478 6.863 -39.426 1.00 67.06 137 LYS D O 1
ATOM 4731 N N . ARG D 1 145 ? 14.287 8.571 -37.940 1.00 58.61 138 ARG D N 1
ATOM 4732 C CA . ARG D 1 145 ? 14.427 9.670 -38.900 1.00 53.47 138 ARG D CA 1
ATOM 4733 C C . ARG D 1 145 ? 15.833 10.217 -38.684 1.00 49.29 138 ARG D C 1
ATOM 4734 O O . ARG D 1 145 ? 16.140 10.716 -37.609 1.00 50.88 138 ARG D O 1
ATOM 4742 N N . GLY D 1 146 ? 16.680 10.131 -39.699 1.00 44.66 139 GLY D N 1
ATOM 4743 C CA . GLY D 1 146 ? 18.069 10.542 -39.574 1.00 41.50 139 GLY D CA 1
ATOM 4744 C C . GLY D 1 146 ? 18.356 12.027 -39.452 1.00 38.06 139 GLY D C 1
ATOM 4745 O O . GLY D 1 146 ? 17.468 12.859 -39.217 1.00 35.78 139 GLY D O 1
ATOM 4746 N N . TYR D 1 147 ? 19.625 12.340 -39.652 1.00 35.68 140 TYR D N 1
ATOM 4747 C CA . TYR D 1 147 ? 20.142 13.678 -39.562 1.00 34.16 140 TYR D CA 1
ATOM 4748 C C . TYR D 1 147 ? 19.376 14.693 -40.393 1.00 33.56 140 TYR D C 1
ATOM 4749 O O . TYR D 1 147 ? 19.005 15.751 -39.888 1.00 31.90 140 TYR D O 1
ATOM 4758 N N . ASP D 1 148 ? 19.156 14.382 -41.667 1.00 31.87 141 ASP D N 1
ATOM 4759 C CA . ASP D 1 148 ? 18.507 15.324 -42.578 1.00 32.17 141 ASP D CA 1
ATOM 4760 C C . ASP D 1 148 ? 17.082 15.738 -42.145 1.00 30.24 141 ASP D C 1
ATOM 4761 O O . ASP D 1 148 ? 16.723 16.925 -42.209 1.00 28.08 141 ASP D O 1
ATOM 4766 N N . LEU D 1 149 ? 16.291 14.767 -41.704 1.00 28.83 142 LEU D N 1
ATOM 4767 C CA . LEU D 1 149 ? 14.925 15.047 -41.263 1.00 29.39 142 LEU D CA 1
ATOM 4768 C C . LEU D 1 149 ? 14.884 15.805 -39.921 1.00 28.26 142 LEU D C 1
ATOM 4769 O O . LEU D 1 149 ? 14.044 16.697 -39.732 1.00 26.14 142 LEU D O 1
ATOM 4774 N N . GLN D 1 150 ? 15.782 15.463 -39.004 1.00 28.78 143 GLN D N 1
ATOM 4775 C CA . GLN D 1 150 ? 15.854 16.147 -37.703 1.00 30.57 143 GLN D CA 1
ATOM 4776 C C . GLN D 1 150 ? 16.341 17.563 -37.904 1.00 28.86 143 GLN D C 1
ATOM 4777 O O . GLN D 1 150 ? 15.894 18.484 -37.229 1.00 28.87 143 GLN D O 1
ATOM 4783 N N . LYS D 1 151 ? 17.271 17.728 -38.837 1.00 29.25 144 LYS D N 1
ATOM 4784 C CA . LYS D 1 151 ? 17.768 19.054 -39.172 1.00 28.18 144 LYS D CA 1
ATOM 4785 C C . LYS D 1 151 ? 16.623 19.904 -39.718 1.00 25.44 144 LYS D C 1
ATOM 4786 O O . LYS D 1 151 ? 16.417 21.044 -39.304 1.00 22.57 144 LYS D O 1
ATOM 4792 N N . TRP D 1 152 ? 15.886 19.338 -40.657 1.00 25.57 145 TRP D N 1
ATOM 4793 C CA . TRP D 1 152 ? 14.761 20.045 -41.262 1.00 24.89 145 TRP D CA 1
ATOM 4794 C C . TRP D 1 152 ? 13.745 20.488 -40.210 1.00 24.63 145 TRP D C 1
ATOM 4795 O O . TRP D 1 152 ? 13.305 21.625 -40.192 1.00 25.51 145 TRP D O 1
ATOM 4806 N N . TYR D 1 153 ? 13.370 19.567 -39.346 1.00 25.52 146 TYR D N 1
ATOM 4807 C CA . TYR D 1 153 ? 12.369 19.827 -38.308 1.00 24.71 146 TYR D CA 1
ATOM 4808 C C . TYR D 1 153 ? 12.808 20.891 -37.300 1.00 23.89 146 TYR D C 1
ATOM 4809 O O . TYR D 1 153 ? 12.087 21.846 -37.047 1.00 21.63 146 TYR D O 1
ATOM 4818 N N . ASN D 1 154 ? 14.000 20.721 -36.737 1.00 22.34 147 ASN D N 1
ATOM 4819 C CA . ASN D 1 154 ? 14.508 21.672 -35.737 1.00 22.27 147 ASN D CA 1
ATOM 4820 C C . ASN D 1 154 ? 14.747 23.074 -36.346 1.00 21.93 147 ASN D C 1
ATOM 4821 O O . ASN D 1 154 ? 14.461 24.075 -35.699 1.00 21.53 147 ASN D O 1
ATOM 4826 N N . GLN D 1 155 ? 15.287 23.144 -37.570 1.00 22.39 148 GLN D N 1
ATOM 4827 C CA . GLN D 1 155 ? 15.485 24.427 -38.241 1.00 23.30 148 GLN D CA 1
ATOM 4828 C C . GLN D 1 155 ? 14.122 25.098 -38.487 1.00 24.25 148 GLN D C 1
ATOM 4829 O O . GLN D 1 155 ? 13.999 26.324 -38.378 1.00 23.64 148 GLN D O 1
ATOM 4835 N N . GLY D 1 156 ? 13.108 24.284 -38.786 1.00 23.64 149 GLY D N 1
ATOM 4836 C CA . GLY D 1 156 ? 11.738 24.808 -39.008 1.00 23.71 149 GLY D CA 1
ATOM 4837 C C . GLY D 1 156 ? 11.212 25.485 -37.745 1.00 23.54 149 GLY D C 1
ATOM 4838 O O . GLY D 1 156 ? 10.688 26.604 -37.788 1.00 24.87 149 GLY D O 1
ATOM 4839 N N . ILE D 1 157 ? 11.363 24.812 -36.613 1.00 23.51 150 ILE D N 1
ATOM 4840 C CA . ILE D 1 157 ? 10.932 25.380 -35.334 1.00 23.71 150 ILE D CA 1
ATOM 4841 C C . ILE D 1 157 ? 11.697 26.679 -35.049 1.00 23.03 150 ILE D C 1
ATOM 4842 O O . ILE D 1 157 ? 11.103 27.717 -34.781 1.00 22.20 150 ILE D O 1
ATOM 4847 N N . LYS D 1 158 ? 13.020 26.617 -35.116 1.00 22.81 151 LYS D N 1
ATOM 4848 C CA . LYS D 1 158 ? 13.846 27.798 -34.869 1.00 24.78 151 LYS D CA 1
ATOM 4849 C C . LYS D 1 158 ? 13.503 28.998 -35.727 1.00 23.34 151 LYS D C 1
ATOM 4850 O O . LYS D 1 158 ? 13.510 30.106 -35.240 1.00 23.16 151 LYS D O 1
ATOM 4856 N N . ASN D 1 159 ? 13.302 28.779 -37.022 1.00 24.47 152 ASN D N 1
ATOM 4857 C CA . ASN D 1 159 ? 13.035 29.865 -37.976 1.00 25.73 152 ASN D CA 1
ATOM 4858 C C . ASN D 1 159 ? 11.634 30.421 -37.922 1.00 25.88 152 ASN D C 1
ATOM 4859 O O . ASN D 1 159 ? 11.315 31.391 -38.603 1.00 26.88 152 ASN D O 1
ATOM 4864 N N . ASN D 1 160 ? 10.787 29.806 -37.122 1.00 25.14 153 ASN D N 1
ATOM 4865 C CA . ASN D 1 160 ? 9.419 30.284 -36.994 1.00 24.85 153 ASN D CA 1
ATOM 4866 C C . ASN D 1 160 ? 8.989 30.679 -35.586 1.00 24.83 153 ASN D C 1
ATOM 4867 O O . ASN D 1 160 ? 8.033 31.444 -35.438 1.00 26.15 153 ASN D O 1
ATOM 4880 N N . GLU D 1 162 ? 9.913 32.816 -33.375 1.00 25.89 155 GLU D N 1
ATOM 4881 C CA . GLU D 1 162 ? 9.816 34.237 -33.025 1.00 27.05 155 GLU D CA 1
ATOM 4882 C C . GLU D 1 162 ? 8.777 35.037 -33.794 1.00 28.55 155 GLU D C 1
ATOM 4883 O O . GLU D 1 162 ? 8.480 36.170 -33.425 1.00 29.88 155 GLU D O 1
ATOM 4889 N N . TYR D 1 163 ? 8.202 34.457 -34.836 1.00 29.15 156 TYR D N 1
ATOM 4890 C CA . TYR D 1 163 ? 7.252 35.196 -35.649 1.00 31.66 156 TYR D CA 1
ATOM 4891 C C . TYR D 1 163 ? 6.110 35.734 -34.801 1.00 30.81 156 TYR D C 1
ATOM 4892 O O . TYR D 1 163 ? 5.534 35.016 -33.975 1.00 28.66 156 TYR D O 1
ATOM 4901 N N . GLY D 1 164 ? 5.832 37.022 -34.984 1.00 32.13 157 GLY D N 1
ATOM 4902 C CA . GLY D 1 164 ? 4.754 37.694 -34.286 1.00 33.05 157 GLY D CA 1
ATOM 4903 C C . GLY D 1 164 ? 5.034 38.146 -32.860 1.00 33.35 157 GLY D C 1
ATOM 4904 O O . GLY D 1 164 ? 4.169 38.757 -32.247 1.00 34.04 157 GLY D O 1
ATOM 4905 N N . LEU D 1 165 ? 6.221 37.860 -32.326 1.00 30.60 158 LEU D N 1
ATOM 4906 C CA . LEU D 1 165 ? 6.542 38.256 -30.957 1.00 31.03 158 LEU D CA 1
ATOM 4907 C C . LEU D 1 165 ? 7.370 39.520 -30.914 1.00 32.98 158 LEU D C 1
ATOM 4908 O O . LEU D 1 165 ? 8.210 39.739 -31.779 1.00 31.89 158 LEU D O 1
ATOM 4913 N N . ASN D 1 166 ? 7.143 40.322 -29.878 1.00 34.97 159 ASN D N 1
ATOM 4914 C CA . ASN D 1 166 ? 7.971 41.486 -29.621 1.00 38.53 159 ASN D CA 1
ATOM 4915 C C . ASN D 1 166 ? 9.317 40.965 -29.090 1.00 36.06 159 ASN D C 1
ATOM 4916 O O . ASN D 1 166 ? 9.348 39.978 -28.341 1.00 34.28 159 ASN D O 1
ATOM 4921 N N . PRO D 1 167 ? 10.424 41.631 -29.437 1.00 34.73 160 PRO D N 1
ATOM 4922 C CA . PRO D 1 167 ? 11.722 41.115 -28.982 1.00 34.52 160 PRO D CA 1
ATOM 4923 C C . PRO D 1 167 ? 11.830 40.858 -27.473 1.00 33.92 160 PRO D C 1
ATOM 4924 O O . PRO D 1 167 ? 12.308 39.806 -27.073 1.00 32.64 160 PRO D O 1
ATOM 4928 N N . SER D 1 168 ? 11.309 41.761 -26.652 1.00 34.83 161 SER D N 1
ATOM 4929 C CA . SER D 1 168 ? 11.411 41.609 -25.196 1.00 36.96 161 SER D CA 1
ATOM 4930 C C . SER D 1 168 ? 10.609 40.429 -24.613 1.00 37.53 161 SER D C 1
ATOM 4931 O O . SER D 1 168 ? 10.905 39.984 -23.513 1.00 38.78 161 SER D O 1
ATOM 4934 N N . GLU D 1 169 ? 9.620 39.922 -25.343 1.00 36.26 162 GLU D N 1
ATOM 4935 C CA . GLU D 1 169 ? 8.828 38.788 -24.842 1.00 37.61 162 GLU D CA 1
ATOM 4936 C C . GLU D 1 169 ? 9.343 37.402 -25.292 1.00 35.07 162 GLU D C 1
ATOM 4937 O O . GLU D 1 169 ? 8.790 36.379 -24.878 1.00 35.86 162 GLU D O 1
ATOM 4943 N N . ILE D 1 170 ? 10.389 37.369 -26.127 1.00 31.47 163 ILE D N 1
ATOM 4944 C CA . ILE D 1 170 ? 10.993 36.113 -26.569 1.00 29.05 163 ILE D CA 1
ATOM 4945 C C . ILE D 1 170 ? 11.737 35.543 -25.356 1.00 29.68 163 ILE D C 1
ATOM 4946 O O . ILE D 1 170 ? 12.670 36.173 -24.867 1.00 29.92 163 ILE D O 1
ATOM 4951 N N . PRO D 1 171 ? 11.330 34.357 -24.857 1.00 27.80 164 PRO D N 1
ATOM 4952 C CA . PRO D 1 171 ? 12.026 33.826 -23.682 1.00 27.28 164 PRO D CA 1
ATOM 4953 C C . PRO D 1 171 ? 13.486 33.503 -23.943 1.00 28.04 164 PRO D C 1
ATOM 4954 O O . PRO D 1 171 ? 13.828 33.071 -25.050 1.00 27.71 164 PRO D O 1
ATOM 4958 N N . PRO D 1 172 ? 14.349 33.725 -22.951 1.00 28.59 165 PRO D N 1
ATOM 4959 C CA . PRO D 1 172 ? 15.760 33.374 -23.130 1.00 29.21 165 PRO D CA 1
ATOM 4960 C C . PRO D 1 172 ? 16.008 31.929 -23.578 1.00 28.36 165 PRO D C 1
ATOM 4961 O O . PRO D 1 172 ? 16.948 31.693 -24.336 1.00 27.95 165 PRO D O 1
ATOM 4965 N N . PHE D 1 173 ? 15.164 30.968 -23.172 1.00 27.21 166 PHE D N 1
ATOM 4966 C CA . PHE D 1 173 ? 15.414 29.591 -23.602 1.00 26.10 166 PHE D CA 1
ATOM 4967 C C . PHE D 1 173 ? 15.196 29.376 -25.113 1.00 25.38 166 PHE D C 1
ATOM 4968 O O . PHE D 1 173 ? 15.691 28.390 -25.667 1.00 26.45 166 PHE D O 1
ATOM 4976 N N . PHE D 1 174 ? 14.476 30.287 -25.783 1.00 23.93 167 PHE D N 1
ATOM 4977 C CA . PHE D 1 174 ? 14.345 30.214 -27.243 1.00 23.32 167 PHE D CA 1
ATOM 4978 C C . PHE D 1 174 ? 15.725 30.483 -27.848 1.00 23.80 167 PHE D C 1
ATOM 4979 O O . PHE D 1 174 ? 16.092 29.841 -28.814 1.00 23.13 167 PHE D O 1
ATOM 4987 N N . ASP D 1 175 ? 16.450 31.461 -27.295 1.00 26.52 168 ASP D N 1
ATOM 4988 C CA . ASP D 1 175 ? 17.808 31.821 -27.763 1.00 28.83 168 ASP D CA 1
ATOM 4989 C C . ASP D 1 175 ? 18.745 30.632 -27.561 1.00 29.22 168 ASP D C 1
ATOM 4990 O O . ASP D 1 175 ? 19.618 30.368 -28.392 1.00 31.29 168 ASP D O 1
ATOM 4995 N N . GLU D 1 176 ? 18.584 29.946 -26.430 1.00 28.67 169 GLU D N 1
ATOM 4996 C CA . GLU D 1 176 ? 19.374 28.763 -26.110 1.00 29.36 169 GLU D CA 1
ATOM 4997 C C . GLU D 1 176 ? 19.123 27.670 -27.136 1.00 27.54 169 GLU D C 1
ATOM 4998 O O . GLU D 1 176 ? 20.045 27.039 -27.626 1.00 25.35 169 GLU D O 1
ATOM 5004 N N . TYR D 1 177 ? 17.855 27.452 -27.465 1.00 25.77 170 TYR D N 1
ATOM 5005 C CA . TYR D 1 177 ? 17.505 26.464 -28.463 1.00 25.68 170 TYR D CA 1
ATOM 5006 C C . TYR D 1 177 ? 18.081 26.828 -29.839 1.00 26.66 170 TYR D C 1
ATOM 5007 O O . TYR D 1 177 ? 18.668 25.963 -30.508 1.00 27.35 170 TYR D O 1
ATOM 5016 N N . ALA D 1 178 ? 17.944 28.090 -30.250 1.00 26.59 171 ALA D N 1
ATOM 5017 C CA . ALA D 1 178 ? 18.490 28.536 -31.563 1.00 27.93 171 ALA D CA 1
ATOM 5018 C C . ALA D 1 178 ? 19.959 28.200 -31.685 1.00 28.70 171 ALA D C 1
ATOM 5019 O O . ALA D 1 178 ? 20.417 27.632 -32.695 1.00 28.21 171 ALA D O 1
ATOM 5021 N N . ARG D 1 179 ? 20.699 28.558 -30.652 1.00 29.69 172 ARG D N 1
ATOM 5022 C CA . ARG D 1 179 ? 22.134 28.287 -30.633 1.00 32.52 172 ARG D CA 1
ATOM 5023 C C . ARG D 1 179 ? 22.418 26.796 -30.749 1.00 31.46 172 ARG D C 1
ATOM 5024 O O . ARG D 1 179 ? 23.327 26.384 -31.474 1.00 31.27 172 ARG D O 1
ATOM 5032 N N . LEU D 1 180 ? 21.640 25.990 -30.027 1.00 30.00 173 LEU D N 1
ATOM 5033 C CA . LEU D 1 180 ? 21.848 24.549 -30.026 1.00 30.84 173 LEU D CA 1
ATOM 5034 C C . LEU D 1 180 ? 21.535 23.958 -31.412 1.00 29.87 173 LEU D C 1
ATOM 5035 O O . LEU D 1 180 ? 22.266 23.106 -31.908 1.00 29.83 173 LEU D O 1
ATOM 5040 N N . VAL D 1 181 ? 20.461 24.423 -32.044 1.00 29.73 174 VAL D N 1
ATOM 5041 C CA . VAL D 1 181 ? 20.164 23.983 -33.400 1.00 29.29 174 VAL D CA 1
ATOM 5042 C C . VAL D 1 181 ? 21.309 24.348 -34.369 1.00 30.93 174 VAL D C 1
ATOM 5043 O O . VAL D 1 181 ? 21.727 23.521 -35.155 1.00 33.77 174 VAL D O 1
ATOM 5047 N N . LYS D 1 182 ? 21.785 25.586 -34.324 1.00 32.18 175 LYS D N 1
ATOM 5048 C CA . LYS D 1 182 ? 22.862 26.031 -35.226 1.00 36.34 175 LYS D CA 1
ATOM 5049 C C . LYS D 1 182 ? 24.131 25.188 -35.056 1.00 37.02 175 LYS D C 1
ATOM 5050 O O . LYS D 1 182 ? 24.802 24.836 -36.038 1.00 36.48 175 LYS D O 1
ATOM 5056 N N . TRP D 1 183 ? 24.436 24.865 -33.805 1.00 36.17 176 TRP D N 1
ATOM 5057 C CA . TRP D 1 183 ? 25.600 24.054 -33.463 1.00 38.05 176 TRP D CA 1
ATOM 5058 C C . TRP D 1 183 ? 25.479 22.589 -33.897 1.00 36.90 176 TRP D C 1
ATOM 5059 O O . TRP D 1 183 ? 26.355 22.071 -34.579 1.00 37.44 176 TRP D O 1
ATOM 5070 N N . ILE D 1 184 ? 24.399 21.930 -33.485 1.00 34.93 177 ILE D N 1
ATOM 5071 C CA . ILE D 1 184 ? 24.181 20.518 -33.782 1.00 36.57 177 ILE D CA 1
ATOM 5072 C C . ILE D 1 184 ? 23.975 20.219 -35.273 1.00 36.43 177 ILE D C 1
ATOM 5073 O O . ILE D 1 184 ? 24.322 19.138 -35.730 1.00 36.67 177 ILE D O 1
ATOM 5078 N N . PHE D 1 185 ? 23.438 21.173 -36.026 1.00 34.40 178 PHE D N 1
ATOM 5079 C CA . PHE D 1 185 ? 23.186 20.933 -37.435 1.00 35.90 178 PHE D CA 1
ATOM 5080 C C . PHE D 1 185 ? 24.030 21.796 -38.373 1.00 38.94 178 PHE D C 1
ATOM 5081 O O . PHE D 1 185 ? 23.615 22.069 -39.487 1.00 42.37 178 PHE D O 1
ATOM 5089 N N . LYS D 1 186 ? 25.230 22.180 -37.947 1.00 43.38 179 LYS D N 1
ATOM 5090 C CA . LYS D 1 186 ? 26.100 23.003 -38.799 1.00 48.62 179 LYS D CA 1
ATOM 5091 C C . LYS D 1 186 ? 26.545 22.297 -40.082 1.00 50.87 179 LYS D C 1
ATOM 5092 O O . LYS D 1 186 ? 26.750 22.967 -41.095 1.00 52.71 179 LYS D O 1
ATOM 5098 N N . LYS D 1 187 ? 26.687 20.968 -40.056 1.00 53.25 180 LYS D N 1
ATOM 5099 C CA . LYS D 1 187 ? 26.991 20.236 -41.300 1.00 59.56 180 LYS D CA 1
ATOM 5100 C C . LYS D 1 187 ? 25.711 19.955 -42.102 1.00 58.76 180 LYS D C 1
ATOM 5101 O O . LYS D 1 187 ? 25.816 19.652 -43.291 1.00 61.27 180 LYS D O 1
#

Organism: Listeria monocytogenes serovar 1/2a (strain ATCC BAA-679 / EGD-e) (NCBI:txid169963)

Nearest PDB structures (foldseek):
  4yf1-assembly1_C  TM=1.005E+00  e=4.309E-19  Listeria monocytogenes EGD-e
  4yf1-assembly2_D  TM=9.932E-01  e=3.074E-18  Listeria monocytogenes EGD-e
  4yf1-assembly2_B  TM=9.701E-01  e=4.583E-17  Listeria monocytogenes EGD-e
  4yf1-assembly1_A  TM=9.818E-01  e=9.116E-17  Listeria monocytogenes EGD-e
  3nr1-assembly1_B  TM=7.982E-01  e=1.377E-05  Homo sapiens

Solvent-accessible surface area: 30791 Å² total

Secondary structure (DSSP, 8-state):
--TTTSSHHHHHHHHHHHTT--HHHHHHHHHHHHHHH---HHHHHHHH-HHHHHHHHHH---TTS-HHHHHHHHHHHHHHS-HHHHHHHHHHHHHHHHHHHHHHT---HHHH-TT-HHHHHHHHHHHHH--TT--GGGS-HHHHHHHHHHHHH--/----TTTTSHHHHHHHHHHHTT--HHHHHHHHHHHHHHH---HHHHHHHH-HHHHHHHHHT---TTS-HHHHHHHHHHHHHHS-HHHHHHHHHHHHHHHHHHHHH--GGGGSSS-HHHHHHHHHHHHH--TT--GGGS-HHHHHHHHHHHHH---/-HHHHHHHHHHHTT--HHHHHHHHHHHHHHHH--HHHHHHHH-HHHHHHHHTT---TTS-HHHHHHHHHHHHHHS-HHHHHHHHHHHHHHHHHHHHHHH--TT-HHHHHHHHHHHHH--TT--GGGS-HHHHHHHHHHHHHT--/-HHHHHHHHHHHTT--HHHHHHHHHHHHHHHH--HHHHHHHH-HHHHHHHTTS---TTS-HHHHHHHHHHHHHHS-HHHHHHHHHHHHHHHHHHHHHHTTSTTTGGGTSSS-HHHHHHHHHHHHH--TT--GGGS-HHHHHHHHHHHHHT--

B-factor: mean 34.82, std 14.32, range [13.48, 122.94]

Sequence (606 aa):
TTGEPYFSHPLLNVARILRRAGFREEVVVAGLLHDAVEDTETDADIRATFGDEVADLVASHHTENKTLSWEERKAHTIEQVRTGNLEEKALIVADKLDNNLTSVKYALSSKSVWSYFKRGYDLQKWYNQGIKNNEYGLNPSEIPPFFDDEYARRLVKKWIFKKITGEPYFSHPLNVARILRRAGFREEVVVAGLLHDAVEDTETDADIRATFGDEVADLVASHHTENKTLSWEERKAHTIEQVRTGNLEEKALIVADKLDNLTSVKYALSVWSYFKRGYDLQKWYNQGIKNNEYGLNPSEIPPFFDDEYARRLVKKWIFKKSHPLNVARILRRAGFREEVVVAGLLHDAVEDTETDADIRATFGDEVADLVASHTENKTLSWEERKAHTIEQVRTGNLEEKALIVADKKLDNNLTSVKYALSSFKRGYDLQKWYNQGIKKNNEYGLNPSEIPPFFDEYARLVKWIFKKSHPLNVARILRRAGFREEVVVAGLLHDAVEDTETDADIRATFGDEVADLVASHTENKTLSWEERKAHTIEQVRTGNLEEKALIVADKLDNLTSVKYALSSEGKSVWSYFKRGYDLQKWYNQGIKNNEYGLNPSEIPPFFDEYARLVKWIFKK